Protein AF-A0A6C0JWL7-F1 (afdb_monomer)

Organism: NCBI:txid1070528

Radius of gyration: 33.21 Å; Cα contacts (8 Å, |Δi|>4): 689; chains: 1; bounding box: 87×60×90 Å

InterPro domains:
  IPR051620 ORF904-like, C-terminal domain [PTHR35372] (134-530)

Sequence (549 aa):
MSERQKSLSMHRKQVPTSDELNRIEKLLALTVPQDWDDITFPVWKEVVWTLLSLGMLTDDIHKWCSLGKTKYNQESTDTIISTWMRDKIIDTGPTSTFMKWIRSRLYIRGYTDQQVYHAFRKASNTTTGEVIEKYLLENNNFKGYVDIYYELYAQTNIVTVDTRQPFYIWDDVEKLWIHHKNRELVTSELYTNFSDFMESILLPYGQKNPEKIEIVNDVIKTINSKRNHPKLRGWLLKLCNDKDFINLIQNIDVTTFAIDAGKIINLKTGVIRDRVRTDYYMHYIPISPSDHGYPKITEFINSLLESQEQRHYLQKLCGSFMTGTNTDKSFYIWCGEGMNDEHPLIKLLKEVLGYHAVSKNITDDNIKFINARLNILTDVGLTTARTFYENITETRKTKLLILTTNRPIIDSTDKGLLDKIKLLIFPPIDNVQNQDLVKTTGSEMFSYMAAGAKMFYEEGLPEPCLLKTIKEEYYDDENSFLTFLSKKCSLAENGKILRSHFYESYETFCNQNNLTIKKLSWLTNKKYIKPHRFTKGWYVLGYVFKQEE

pLDDT: mean 79.7, std 13.4, range [30.33, 97.56]

Foldseek 3Di:
DDPVVVVVPDDPLPQQDPLLVQLLVLLCVLDDLVLQAPQDLQLVLVNLLACVVSRHDLVVVQVCVVVVSHPDHNVSSVVSVVVCVPPVDDDPFLLDPNVVSSVVVCVLVVADLVRSLVSNCVSNVDDLLNLCCVLCVVPVDLLSLLSSCCRRSSAALWAAQDLQDWIWGQDPFFRATATDPDNVVRLLVLLVVSLVVLCVSLVVVCVVVVVCVVSSVVSSVCSVVCSPPPVNSVSSSVRNHDNCLVVQLQDAQLQWAAEARQWIARLQPRDIGHHHPSNNHHDHQDEAADPVAFVVVVVVLVVWDVDPLLSLLVLLVLLVQSSQFLPVLAAEEEEAAVFDCPPLLNLLSCNLCPPVDDDDDDDPVVVVVCLVCSNVLSDFDWDFDDDPPDDIDTHGRGHHYHTYHDLDQDLDPPVVRLVRYQYDYTYDDDDDPRPVCSVPRSNNSNSSSSVSSNVCSVPNNDDDPVSVVVSVVSVVQLPLVNVLCVPWKDFDQFDKDAPVVVLVSSVVSCVVVVHDRDDPVSCVVVVVWDWDADPVGIITPGIDTDDDD

Nearest PDB structures (foldseek):
  8iqh-assembly1_E  TM=6.064E-01  e=5.022E-13  African swine fever virus BA71V
  1tue-assembly2_D  TM=6.228E-01  e=1.035E-01  human papillomavirus 18
  2v9p-assembly1_E  TM=4.885E-01  e=4.866E-02  Deltapapillomavirus 4
  2gxa-assembly2_K  TM=4.618E-01  e=1.085E-01  Deltapapillomavirus 4
  2v9p-assembly2_I  TM=4.396E-01  e=2.421E-01  Deltapapillomavirus 4

Solvent-accessible surface area (backbone atoms only — not comparable to full-atom values): 31027 Å² total; per-residue (Å²): 138,59,75,74,64,58,65,72,70,66,74,75,83,59,71,45,49,74,66,44,50,52,28,52,53,42,50,54,65,76,53,57,68,75,60,34,67,72,58,46,71,74,40,47,46,42,44,54,43,40,42,47,72,52,30,53,53,69,66,60,56,45,51,47,33,73,70,62,50,35,85,54,54,65,70,66,49,50,54,45,53,54,48,42,76,73,65,68,71,83,70,78,48,53,84,20,61,42,48,49,48,56,48,40,56,40,39,72,73,68,45,50,73,69,53,50,36,53,52,52,36,65,18,65,72,53,52,74,63,58,49,44,49,59,24,51,71,76,36,78,45,61,63,24,56,48,48,42,48,42,77,58,61,44,70,65,65,40,42,21,61,37,84,80,56,60,35,34,37,59,37,84,80,65,42,30,44,43,81,47,90,55,59,67,61,54,53,51,51,55,47,51,57,50,51,58,51,49,51,70,54,42,54,63,48,20,71,75,36,68,93,46,30,66,61,45,52,50,50,52,51,48,51,71,76,40,70,85,35,66,69,45,48,52,50,54,37,57,70,24,48,38,76,58,50,66,58,45,53,73,60,50,64,54,51,49,47,48,29,36,93,27,25,30,33,32,34,62,79,67,53,70,45,72,46,48,86,79,60,43,41,65,70,63,36,93,49,54,71,38,94,83,50,36,64,67,53,50,52,52,49,54,75,58,39,89,48,68,69,57,46,54,48,47,33,25,52,54,7,40,59,74,40,50,59,35,85,81,40,43,40,36,38,40,29,17,51,74,34,43,83,82,26,59,71,49,45,40,49,40,62,58,44,36,93,79,50,82,88,77,92,78,54,77,69,51,55,56,48,44,72,78,38,45,73,69,65,23,44,77,56,76,40,84,42,73,53,90,99,53,73,77,41,78,40,73,42,54,73,52,75,44,67,27,48,58,88,78,86,76,94,71,87,53,62,79,58,56,72,26,52,46,73,45,80,45,65,71,74,81,76,86,75,49,69,65,49,54,80,73,34,47,28,21,48,39,36,46,24,44,54,10,19,22,49,24,69,76,68,48,84,76,80,53,69,68,53,53,50,54,52,50,52,51,52,47,66,72,32,38,64,60,54,44,41,71,74,47,36,41,83,31,96,86,21,64,34,51,43,66,62,53,49,53,52,47,48,51,52,21,64,76,67,77,39,73,79,78,57,68,72,57,41,46,75,70,60,80,39,50,78,44,80,53,98,90,45,52,24,31,51,44,30,35,72,57,82,84,130

Secondary structure (DSSP, 8-state):
--HHHHTTS-----PPPHHHHHHHHHHHTTS-GGGGTT--HHHHHHHHHHHHHTT--HHHHHHHHHTTSSS--HHHHHHHHHHHHHH-----STTSHHHHHHHHHHHHTT--HHHHHHHHHHHHT--HHHHHIIIIIT-TTHHHHHHHHHHHH---SEEESSSSS-EEEEETTTTEEEEE--HHHHHHHHHHHHHHHHHHHHHHHHHH-GGGHHHHHHHHHHHHHTTT-HHHHHHHHHHTB-TTHHHHHHS--TTEEE-STTEEEETTT--EEE--GGG--S---S----TT--HHHHHHHHHH-S-HHHHHHHHHHHHHHHT---TT--EEEEESTT-STTSHHHHHHHHHHGGG-------HHHHHHHHHHHHHHTS-SEEEEE-TTS-EEEEEPPP-EEEESSPP------HHHHTTEEEEE-----TTSSHHHHHHHHHHHHHHHHHHHHHHHHH--PPPHHHHHHHHHHHHHH-HHHHHHHHHEEEEEEEEEEHHHHHHHHHHHHHHTTPPPPPHHHHHHTTSSEEEEETTEEEEEEEEEPPP-

Mean predicted aligned error: 13.55 Å

Structure (mmCIF, N/CA/C/O backbone):
data_AF-A0A6C0JWL7-F1
#
_entry.id   AF-A0A6C0JWL7-F1
#
loop_
_atom_site.group_PDB
_atom_site.id
_atom_site.type_symbol
_atom_site.label_atom_id
_atom_site.label_alt_id
_atom_site.label_comp_id
_atom_site.label_asym_id
_atom_site.label_entity_id
_atom_site.label_seq_id
_atom_site.pdbx_PDB_ins_code
_atom_site.Cartn_x
_atom_site.Cartn_y
_atom_site.Cartn_z
_atom_site.occupancy
_atom_site.B_iso_or_equiv
_atom_site.auth_seq_id
_atom_site.auth_comp_id
_atom_site.auth_asym_id
_atom_site.auth_atom_id
_atom_site.pdbx_PDB_model_num
ATOM 1 N N . MET A 1 1 ? -11.776 36.409 -43.562 1.00 42.28 1 MET A N 1
ATOM 2 C CA . MET A 1 1 ? -11.193 35.054 -43.664 1.00 42.28 1 MET A CA 1
ATOM 3 C C . MET A 1 1 ? -9.720 35.137 -43.300 1.00 42.28 1 MET A C 1
ATOM 5 O O . MET A 1 1 ? -8.921 35.547 -44.130 1.00 42.28 1 MET A O 1
ATOM 9 N N . SER A 1 2 ? -9.383 34.873 -42.037 1.00 32.88 2 SER A N 1
ATOM 10 C CA . SER A 1 2 ? -8.011 34.979 -41.527 1.00 32.88 2 SER A CA 1
ATOM 11 C C . SER A 1 2 ? -7.234 33.684 -41.774 1.00 32.88 2 SER A C 1
ATOM 13 O O . SER A 1 2 ? -7.820 32.603 -41.855 1.00 32.88 2 SER A O 1
ATOM 15 N N . GLU A 1 3 ? -5.907 33.780 -41.851 1.00 30.33 3 GLU A N 1
ATOM 16 C CA . GLU A 1 3 ? -4.967 32.655 -42.004 1.00 30.33 3 GLU A CA 1
ATOM 17 C C . GLU A 1 3 ? -5.160 31.532 -40.963 1.00 30.33 3 GLU A C 1
ATOM 19 O O . GLU A 1 3 ? -4.791 30.386 -41.214 1.00 30.33 3 GLU A O 1
ATOM 24 N N . ARG A 1 4 ? -5.857 31.811 -39.850 1.00 31.56 4 ARG A N 1
ATOM 25 C CA . ARG A 1 4 ? -6.304 30.818 -38.857 1.00 31.56 4 ARG A CA 1
ATOM 26 C C . ARG A 1 4 ? -7.343 29.814 -39.369 1.00 31.56 4 ARG A C 1
ATOM 28 O O . ARG A 1 4 ? -7.397 28.712 -38.846 1.00 31.56 4 ARG A O 1
ATOM 35 N N . GLN A 1 5 ? -8.156 30.146 -40.375 1.00 31.09 5 GLN A N 1
ATOM 36 C CA . GLN A 1 5 ? -9.104 29.184 -40.964 1.00 31.09 5 GLN A CA 1
ATOM 37 C C . GLN A 1 5 ? -8.464 28.303 -42.046 1.00 31.09 5 GLN A C 1
ATOM 39 O O . GLN A 1 5 ? -8.972 27.218 -42.317 1.00 31.09 5 GLN A O 1
ATOM 44 N N . LYS A 1 6 ? -7.320 28.705 -42.622 1.00 31.25 6 LYS A N 1
ATOM 45 C CA . LYS A 1 6 ? -6.573 27.859 -43.568 1.00 31.25 6 LYS A CA 1
ATOM 46 C C . LYS A 1 6 ? -5.748 26.7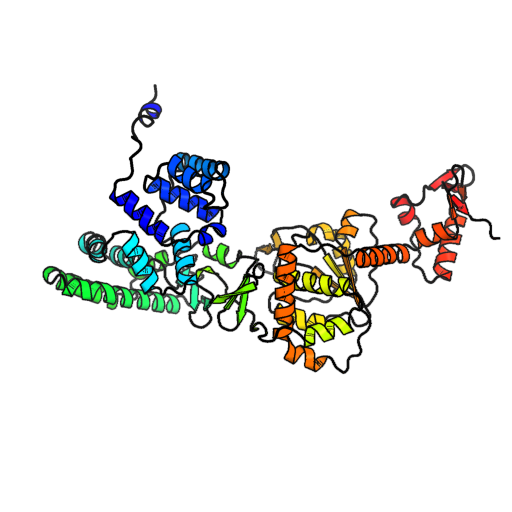78 -42.860 1.00 31.25 6 LYS A C 1
ATOM 48 O O . LYS A 1 6 ? -5.683 25.666 -43.380 1.00 31.25 6 LYS A O 1
ATOM 53 N N . SER A 1 7 ? -5.232 27.030 -41.650 1.00 31.42 7 SER A N 1
ATOM 54 C CA . SER A 1 7 ? -4.541 25.998 -40.851 1.00 31.42 7 SER A CA 1
ATOM 55 C C . SER A 1 7 ? -5.468 24.915 -40.277 1.00 31.42 7 SER A C 1
ATOM 57 O O . SER A 1 7 ? -4.988 23.860 -39.873 1.00 31.42 7 SER A O 1
ATOM 59 N N . LEU A 1 8 ? -6.788 25.139 -40.288 1.00 32.25 8 LEU A N 1
ATOM 60 C CA . LEU A 1 8 ? -7.814 24.165 -39.889 1.00 32.25 8 LEU A CA 1
ATOM 61 C C . LEU A 1 8 ? -8.274 23.244 -41.041 1.00 32.25 8 LEU A C 1
ATOM 63 O O . LEU A 1 8 ? -9.062 22.335 -40.804 1.00 32.25 8 LEU A O 1
ATOM 67 N N . SER A 1 9 ? -7.799 23.458 -42.277 1.00 30.61 9 SER A N 1
ATOM 68 C CA . SER A 1 9 ? -8.266 22.728 -43.478 1.00 30.61 9 SER A CA 1
ATOM 69 C C . SER A 1 9 ? -7.249 21.768 -44.107 1.00 30.61 9 SER A C 1
ATOM 71 O O . SER A 1 9 ? -7.588 20.981 -44.986 1.00 30.61 9 SER A O 1
ATOM 73 N N . MET A 1 10 ? -6.009 21.769 -43.633 1.00 33.12 10 MET A N 1
ATOM 74 C CA . MET A 1 10 ? -5.056 20.697 -43.895 1.00 33.12 10 MET A CA 1
ATOM 75 C C . MET A 1 10 ? -4.902 19.962 -42.588 1.00 33.12 10 MET A C 1
ATOM 77 O O . MET A 1 10 ? -4.478 20.599 -41.648 1.00 33.12 10 MET A O 1
ATOM 81 N N . HIS A 1 11 ? -5.331 18.712 -42.517 1.00 38.22 11 HIS A N 1
ATOM 82 C CA . HIS A 1 11 ? -4.785 17.578 -41.762 1.00 38.22 11 HIS A CA 1
ATOM 83 C C . HIS A 1 11 ? -5.826 16.493 -42.040 1.00 38.22 11 HIS A C 1
ATOM 85 O O . HIS A 1 11 ? -6.772 16.285 -41.281 1.00 38.22 11 HIS A O 1
ATOM 91 N N . ARG A 1 12 ? -5.719 15.879 -43.230 1.00 37.53 12 ARG A N 1
ATOM 92 C CA . ARG A 1 12 ? -6.396 14.609 -43.511 1.00 37.53 12 ARG A CA 1
ATOM 93 C C . ARG A 1 12 ? -6.188 13.733 -42.279 1.00 37.53 12 ARG A C 1
ATOM 95 O O . ARG A 1 12 ? -5.044 13.625 -41.845 1.00 37.53 12 ARG A O 1
ATOM 102 N N 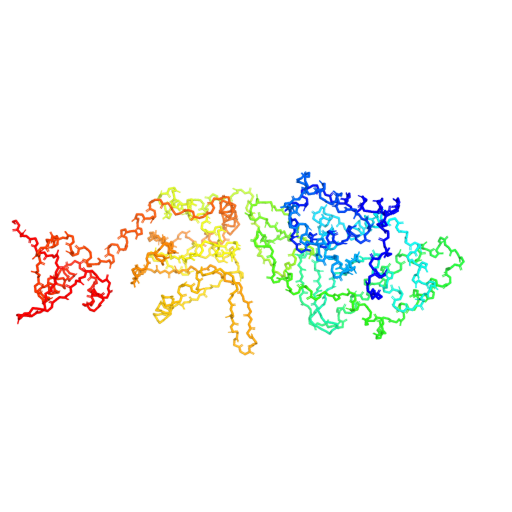. LYS A 1 13 ? -7.266 13.151 -41.739 1.00 40.03 13 LYS A N 1
ATOM 103 C CA . LYS A 1 13 ? -7.199 12.016 -40.811 1.00 40.03 13 LYS A CA 1
ATOM 104 C C . LYS A 1 13 ? -6.145 11.064 -41.382 1.00 40.03 13 LYS A C 1
ATOM 106 O O . LYS A 1 13 ? -6.405 10.447 -42.416 1.00 40.03 13 LYS A O 1
ATOM 111 N N . GLN A 1 14 ? -4.930 11.065 -40.834 1.00 48.66 14 GLN A N 1
ATOM 112 C CA . GLN A 1 14 ? -3.914 10.121 -41.268 1.00 48.66 14 GLN A CA 1
ATOM 113 C C . GLN A 1 14 ? -4.420 8.790 -40.752 1.00 48.66 14 GLN A C 1
ATOM 115 O O . GLN A 1 14 ? -4.424 8.547 -39.551 1.00 48.66 14 GLN A O 1
ATOM 120 N N . VAL A 1 15 ? -4.970 7.992 -41.665 1.00 54.03 15 VAL A N 1
ATOM 121 C CA . VAL A 1 15 ? -5.201 6.583 -41.389 1.00 54.03 15 VAL A CA 1
ATOM 122 C C . VAL A 1 15 ? -3.827 6.032 -41.012 1.00 54.03 15 VAL A C 1
ATOM 124 O O . VAL A 1 15 ? -2.885 6.250 -41.783 1.00 54.03 15 VAL A O 1
ATOM 127 N N . PRO A 1 16 ? -3.691 5.410 -39.835 1.00 56.50 16 PRO A N 1
ATOM 128 C CA . PRO A 1 16 ? -2.418 4.876 -39.402 1.00 56.50 16 PRO A CA 1
ATOM 129 C C . PRO A 1 16 ? -1.954 3.872 -40.452 1.00 56.50 16 PRO A C 1
ATOM 131 O O . PRO A 1 16 ? -2.748 3.103 -41.005 1.00 56.50 16 PRO A O 1
ATOM 134 N N . THR A 1 17 ? -0.672 3.929 -40.791 1.00 66.62 17 THR A N 1
ATOM 135 C CA . THR A 1 17 ? -0.066 2.977 -41.720 1.00 66.62 17 THR A CA 1
ATOM 136 C C . THR A 1 17 ? -0.248 1.550 -41.192 1.00 66.62 17 THR A C 1
ATOM 138 O O . THR A 1 17 ? -0.412 1.333 -39.987 1.00 66.62 17 THR A O 1
ATOM 141 N N . SER A 1 18 ? -0.198 0.545 -42.075 1.00 68.56 18 SER A N 1
ATOM 142 C CA . SER A 1 18 ? -0.269 -0.865 -41.653 1.00 68.56 18 SER A CA 1
ATOM 143 C C . SER A 1 18 ? 0.772 -1.203 -40.579 1.00 68.56 18 SER A C 1
ATOM 145 O O . SER A 1 18 ? 0.513 -2.012 -39.691 1.00 68.56 18 SER A O 1
ATOM 147 N N . ASP A 1 19 ? 1.933 -0.548 -40.633 1.00 66.81 19 ASP A N 1
ATOM 148 C CA . ASP A 1 19 ? 3.025 -0.734 -39.683 1.00 66.81 19 ASP A CA 1
ATOM 149 C C . ASP A 1 19 ? 2.743 -0.089 -38.321 1.00 66.81 19 ASP A C 1
ATOM 151 O O . ASP A 1 19 ? 3.059 -0.684 -37.290 1.00 66.81 19 ASP A O 1
ATOM 155 N N . GLU A 1 20 ? 2.118 1.091 -38.290 1.00 64.69 20 GLU A N 1
ATOM 156 C CA . GLU A 1 20 ? 1.697 1.754 -37.049 1.00 64.69 20 GLU A CA 1
ATOM 157 C C . GLU A 1 20 ? 0.598 0.961 -36.335 1.00 64.69 20 GLU A C 1
ATOM 159 O O . GLU A 1 20 ? 0.708 0.719 -35.132 1.00 64.69 20 GLU A O 1
ATOM 164 N N . LEU A 1 21 ? -0.401 0.462 -37.073 1.00 66.81 21 LEU A N 1
ATOM 165 C CA . LEU A 1 21 ? -1.442 -0.411 -36.517 1.00 66.81 21 LEU A CA 1
ATOM 166 C C . LEU A 1 21 ? -0.856 -1.704 -35.936 1.00 66.81 21 LEU A C 1
ATOM 168 O O . LEU A 1 21 ? -1.165 -2.066 -34.803 1.00 66.81 21 LEU A O 1
ATOM 172 N N . ASN A 1 22 ? 0.058 -2.355 -36.658 1.00 71.19 22 ASN A N 1
ATOM 173 C CA . ASN A 1 22 ? 0.736 -3.567 -36.190 1.00 71.19 22 ASN A CA 1
ATOM 174 C C . ASN A 1 22 ? 1.559 -3.315 -34.908 1.00 71.19 22 ASN A C 1
ATOM 176 O O . ASN A 1 22 ? 1.595 -4.156 -34.010 1.00 71.19 22 ASN A O 1
ATOM 180 N N . ARG A 1 23 ? 2.208 -2.147 -34.785 1.00 69.44 23 ARG A N 1
ATOM 181 C CA . ARG A 1 23 ? 2.930 -1.748 -33.560 1.00 69.44 23 ARG A CA 1
ATOM 182 C C . ARG A 1 23 ? 1.984 -1.570 -32.374 1.00 69.44 23 ARG A C 1
ATOM 184 O O . ARG A 1 23 ? 2.273 -2.082 -31.293 1.00 69.44 23 ARG A O 1
ATOM 191 N N . ILE A 1 24 ? 0.856 -0.884 -32.576 1.00 70.12 24 ILE A N 1
ATOM 192 C CA . ILE A 1 24 ? -0.178 -0.720 -31.545 1.00 70.12 24 ILE A CA 1
ATOM 193 C C . ILE A 1 24 ? -0.685 -2.091 -31.092 1.00 70.12 24 ILE A C 1
ATOM 195 O O . ILE A 1 24 ? -0.685 -2.379 -29.898 1.00 70.12 24 ILE A O 1
ATOM 199 N N . GLU A 1 25 ? -1.061 -2.963 -32.030 1.00 73.12 25 GLU A N 1
ATOM 200 C CA . GLU A 1 25 ? -1.577 -4.298 -31.718 1.00 73.12 25 GLU A CA 1
ATOM 201 C C . GLU A 1 25 ? -0.577 -5.129 -30.909 1.00 73.12 25 GLU A C 1
ATOM 203 O O . GLU A 1 25 ? -0.949 -5.742 -29.909 1.00 73.12 25 GLU A O 1
ATOM 208 N N . LYS A 1 26 ? 0.707 -5.109 -31.282 1.00 76.94 26 LYS A N 1
ATOM 209 C CA . LYS A 1 26 ? 1.752 -5.839 -30.553 1.00 76.94 26 LYS A CA 1
ATOM 210 C C . LYS A 1 26 ? 2.028 -5.272 -29.164 1.00 76.94 26 LYS A C 1
ATOM 212 O O . LYS A 1 26 ? 2.282 -6.054 -28.252 1.00 76.94 26 LYS A O 1
ATOM 217 N N . LEU A 1 27 ? 1.989 -3.949 -28.991 1.00 75.25 27 LEU A N 1
ATOM 218 C CA . LEU A 1 27 ? 2.134 -3.316 -27.676 1.00 75.25 27 LEU A CA 1
ATOM 219 C C . LEU A 1 27 ? 0.953 -3.665 -26.769 1.00 75.25 27 LEU A C 1
ATOM 221 O O . LEU A 1 27 ? 1.156 -4.072 -25.628 1.00 75.25 27 LEU A O 1
ATOM 225 N N . LEU A 1 28 ? -0.275 -3.574 -27.286 1.00 76.38 28 LEU A N 1
ATOM 226 C CA . LEU A 1 28 ? -1.475 -3.947 -26.540 1.00 76.38 28 LEU A CA 1
ATOM 227 C C . LEU A 1 28 ? -1.504 -5.449 -26.225 1.00 76.38 28 LEU A C 1
ATOM 229 O O . LEU A 1 28 ? -1.973 -5.823 -25.155 1.00 76.38 28 LEU A O 1
ATOM 233 N N . ALA A 1 29 ? -0.935 -6.305 -27.079 1.00 80.94 29 ALA A N 1
ATOM 234 C CA . ALA A 1 29 ? -0.798 -7.741 -26.820 1.00 80.94 29 ALA A CA 1
ATOM 235 C C . ALA A 1 29 ? 0.131 -8.083 -25.637 1.00 80.94 29 ALA A C 1
ATOM 237 O O . ALA A 1 29 ? 0.084 -9.205 -25.136 1.00 80.94 29 ALA A O 1
ATOM 238 N N . LEU A 1 30 ? 0.960 -7.140 -25.163 1.00 81.12 30 LEU A N 1
ATOM 239 C CA . LEU A 1 30 ? 1.721 -7.301 -23.913 1.00 81.12 30 LEU A CA 1
ATOM 240 C C . LEU A 1 30 ? 0.831 -7.183 -22.664 1.00 81.12 30 LEU A C 1
ATOM 242 O O . LEU A 1 30 ? 1.253 -7.540 -21.560 1.00 81.12 30 LEU A O 1
ATOM 246 N N . THR A 1 31 ? -0.392 -6.681 -22.829 1.00 78.38 31 THR A N 1
ATOM 247 C CA . THR A 1 31 ? -1.388 -6.527 -21.767 1.00 78.38 31 THR A CA 1
ATOM 248 C C . THR A 1 31 ? -2.486 -7.576 -21.914 1.00 78.38 31 THR A C 1
ATOM 250 O O . THR A 1 31 ? -2.841 -7.971 -23.024 1.00 78.38 31 THR A O 1
ATOM 253 N N . VAL A 1 32 ? -3.043 -8.030 -20.794 1.00 76.44 32 VAL A N 1
ATOM 254 C CA . VAL A 1 32 ? -4.213 -8.927 -20.770 1.00 76.44 32 VAL A CA 1
ATOM 255 C C . VAL A 1 32 ? -5.429 -8.172 -20.234 1.00 76.44 32 VAL A C 1
ATOM 257 O O . VAL A 1 32 ? -5.239 -7.175 -19.538 1.00 76.44 32 VAL A O 1
ATOM 260 N N . PRO A 1 33 ? -6.674 -8.615 -20.507 1.00 70.88 33 PRO A N 1
ATOM 261 C CA . PRO A 1 33 ? -7.877 -7.901 -20.072 1.00 70.88 33 PRO A CA 1
ATOM 262 C C . PRO A 1 33 ? -7.884 -7.512 -18.585 1.00 70.88 33 PRO A C 1
ATOM 264 O O . PRO A 1 33 ? -8.230 -6.380 -18.278 1.00 70.88 33 PRO A O 1
ATOM 267 N N . GLN A 1 34 ? -7.407 -8.382 -17.685 1.00 72.62 34 GLN A N 1
ATOM 268 C CA . GLN A 1 34 ? -7.359 -8.085 -16.244 1.00 72.62 34 GLN A CA 1
ATOM 269 C C . GLN A 1 34 ? -6.439 -6.907 -15.876 1.00 72.62 34 GLN A C 1
ATOM 271 O O . GLN A 1 34 ? -6.668 -6.252 -14.865 1.00 72.62 34 GLN A O 1
ATOM 276 N N . ASP A 1 35 ? -5.412 -6.591 -16.677 1.00 75.44 35 ASP A N 1
ATOM 277 C CA . ASP A 1 35 ? -4.533 -5.448 -16.380 1.00 75.44 35 ASP A CA 1
ATOM 278 C C . ASP A 1 35 ? -5.293 -4.119 -16.426 1.00 75.44 35 ASP A C 1
ATOM 280 O O . ASP A 1 35 ? -4.940 -3.164 -15.726 1.00 75.44 35 ASP A O 1
ATOM 284 N N . TRP A 1 36 ? -6.312 -4.058 -17.284 1.00 76.00 36 TRP A N 1
ATOM 285 C CA . TRP A 1 36 ? -7.072 -2.853 -17.585 1.00 76.00 36 TRP A CA 1
ATOM 286 C C . TRP A 1 36 ? -8.086 -2.497 -16.494 1.00 76.00 36 TRP A C 1
ATOM 288 O O . TRP A 1 36 ? -8.506 -1.342 -16.420 1.00 76.00 36 TRP A O 1
ATOM 298 N N . ASP A 1 37 ? -8.420 -3.423 -15.595 1.00 74.38 37 ASP A N 1
ATOM 299 C CA . ASP A 1 37 ? -9.272 -3.139 -14.431 1.00 74.38 37 ASP A CA 1
ATOM 300 C C . ASP A 1 37 ? -8.563 -2.195 -13.441 1.00 74.38 37 ASP A C 1
ATOM 302 O O . ASP A 1 37 ? -9.132 -1.236 -12.897 1.00 74.38 37 ASP A O 1
ATOM 306 N N . ASP A 1 38 ? -7.259 -2.397 -13.285 1.00 70.69 38 ASP A N 1
ATOM 307 C CA . ASP A 1 38 ? -6.396 -1.646 -12.378 1.00 70.69 38 ASP A CA 1
ATOM 308 C C . ASP A 1 38 ? -5.894 -0.319 -12.970 1.00 70.69 38 ASP A C 1
ATOM 310 O O . ASP A 1 38 ? -5.184 0.434 -12.299 1.00 70.69 38 ASP A O 1
ATOM 314 N N . ILE A 1 39 ? -6.206 -0.009 -14.233 1.00 76.56 39 ILE A N 1
ATOM 315 C CA . ILE A 1 39 ? -5.656 1.182 -14.886 1.00 76.56 39 ILE A CA 1
ATOM 316 C C . ILE A 1 39 ? -6.148 2.457 -14.192 1.00 76.56 39 ILE A C 1
ATOM 318 O O . ILE A 1 39 ? -7.335 2.608 -13.896 1.00 76.56 39 ILE A O 1
ATOM 322 N N . THR A 1 40 ? -5.234 3.366 -13.857 1.00 77.88 40 THR A N 1
ATOM 323 C CA . THR A 1 40 ? -5.582 4.645 -13.222 1.00 77.88 40 THR A CA 1
ATOM 324 C C . THR A 1 40 ? -5.933 5.682 -14.282 1.00 77.88 40 THR A C 1
ATOM 326 O O . THR A 1 40 ? -5.573 5.541 -15.450 1.00 77.88 40 THR A O 1
ATOM 329 N N . PHE A 1 41 ? -6.616 6.758 -13.889 1.00 79.81 41 PHE A N 1
ATOM 330 C CA . PHE A 1 41 ? -7.058 7.772 -14.847 1.00 79.81 41 PHE A CA 1
ATOM 331 C C . PHE A 1 41 ? -5.879 8.502 -15.519 1.00 79.81 41 PHE A C 1
ATOM 333 O O . PHE A 1 41 ? -5.933 8.693 -16.733 1.00 79.81 41 PHE A O 1
ATOM 340 N N . PRO A 1 42 ? -4.783 8.848 -14.806 1.00 77.12 42 PRO A N 1
ATOM 341 C CA . PRO A 1 42 ? -3.583 9.394 -15.442 1.00 77.12 42 PRO A CA 1
ATOM 342 C C . PRO A 1 42 ? -2.958 8.448 -16.475 1.00 77.12 42 PRO A C 1
ATOM 344 O O . PRO A 1 42 ? -2.615 8.889 -17.568 1.00 77.12 42 PRO A O 1
ATOM 347 N N . VAL A 1 43 ? -2.872 7.148 -16.165 1.00 76.69 43 VAL A N 1
ATOM 348 C CA . VAL A 1 43 ? -2.356 6.145 -17.109 1.00 76.69 43 VAL A CA 1
ATOM 349 C C . VAL A 1 43 ? -3.289 6.042 -18.315 1.00 76.69 43 VAL A C 1
ATOM 351 O O . VAL A 1 43 ? -2.825 6.091 -19.448 1.00 76.69 43 VAL A O 1
ATOM 354 N N . TRP A 1 44 ? -4.604 5.960 -18.086 1.00 83.25 44 TRP A N 1
ATOM 355 C CA . TRP A 1 44 ? -5.612 5.878 -19.145 1.00 83.25 44 TRP A CA 1
ATOM 356 C C . TRP A 1 44 ? -5.555 7.071 -20.099 1.00 83.25 44 TRP A C 1
ATOM 358 O O . TRP A 1 44 ? -5.581 6.899 -21.316 1.00 83.25 44 TRP A O 1
ATOM 368 N N . LYS A 1 45 ? -5.399 8.279 -19.553 1.00 82.31 45 LYS A N 1
ATOM 369 C CA . LYS A 1 45 ? -5.203 9.501 -20.331 1.00 82.31 45 LYS A CA 1
ATOM 370 C C . LYS A 1 45 ? -4.026 9.374 -21.298 1.00 82.31 45 LYS A C 1
ATOM 372 O O . LYS A 1 45 ? -4.175 9.682 -22.478 1.00 82.31 45 LYS A O 1
ATOM 377 N N . GLU A 1 46 ? -2.882 8.896 -20.817 1.00 76.94 46 GLU A N 1
ATOM 378 C CA . GLU A 1 46 ? -1.708 8.682 -21.663 1.00 76.94 46 GLU A CA 1
ATOM 379 C C . GLU A 1 46 ? -1.865 7.536 -22.658 1.00 76.94 46 GLU A C 1
ATOM 381 O O . GLU A 1 46 ? -1.361 7.654 -23.772 1.00 76.94 46 GLU A O 1
ATOM 386 N N . VAL A 1 47 ? -2.576 6.459 -22.307 1.00 79.56 47 VAL A N 1
ATOM 387 C CA . VAL A 1 47 ? -2.902 5.391 -23.266 1.00 79.56 47 VAL A CA 1
ATOM 388 C C . VAL A 1 47 ? -3.663 5.985 -24.439 1.00 79.56 47 VAL A C 1
ATOM 390 O O . VAL A 1 47 ? -3.246 5.835 -25.583 1.00 79.56 47 VAL A O 1
ATOM 393 N N . VAL A 1 48 ? -4.743 6.717 -24.161 1.00 80.25 48 VAL A N 1
ATOM 394 C CA . VAL A 1 48 ? -5.567 7.351 -25.195 1.00 80.25 48 VAL A CA 1
ATOM 395 C C . VAL A 1 48 ? -4.731 8.328 -26.025 1.00 80.25 48 VAL A C 1
ATOM 397 O O . VAL A 1 48 ? -4.783 8.281 -27.249 1.00 80.25 48 VAL A O 1
ATOM 400 N N . TRP A 1 49 ? -3.906 9.170 -25.396 1.00 81.69 49 TRP A N 1
ATOM 401 C CA . TRP A 1 49 ? -3.012 10.088 -26.114 1.00 81.69 49 TRP A CA 1
ATOM 402 C C . TRP A 1 49 ? -1.974 9.367 -26.979 1.00 81.69 49 TRP A C 1
ATOM 404 O O . TRP A 1 49 ? -1.728 9.793 -28.106 1.00 81.69 49 TRP A O 1
ATOM 414 N N . THR A 1 50 ? -1.412 8.262 -26.488 1.00 74.31 50 THR A N 1
ATOM 415 C CA . THR A 1 50 ? -0.458 7.425 -27.224 1.00 74.31 50 THR A CA 1
ATOM 416 C C . THR A 1 50 ? -1.129 6.810 -28.445 1.00 74.31 50 THR A C 1
ATOM 418 O O . THR A 1 50 ? -0.629 6.962 -29.557 1.00 74.31 50 THR A O 1
ATOM 421 N N . LEU A 1 51 ? -2.296 6.188 -28.269 1.00 76.00 51 LEU A N 1
ATOM 422 C CA . LEU A 1 51 ? -3.065 5.585 -29.358 1.00 76.00 51 LEU A CA 1
ATOM 423 C C . LEU A 1 51 ? -3.444 6.624 -30.425 1.00 76.00 51 LEU A C 1
ATOM 425 O O . LEU A 1 51 ? -3.238 6.374 -31.611 1.00 76.00 51 LEU A O 1
ATOM 429 N N . LEU A 1 52 ? -3.904 7.811 -30.013 1.00 75.00 52 LEU A N 1
ATOM 430 C CA . LEU A 1 52 ? -4.197 8.925 -30.923 1.00 75.00 52 LEU A CA 1
ATOM 431 C C . LEU A 1 52 ? -2.945 9.415 -31.663 1.00 75.00 52 LEU A C 1
ATOM 433 O O . LEU A 1 52 ? -3.006 9.689 -32.859 1.00 75.00 52 LEU A O 1
ATOM 437 N N . SER A 1 53 ? -1.803 9.514 -30.975 1.00 70.31 53 SER A N 1
ATOM 438 C CA . SER A 1 53 ? -0.536 9.940 -31.588 1.00 70.31 53 SER A CA 1
ATOM 439 C C . SER A 1 53 ? 0.003 8.936 -32.609 1.00 70.31 53 SER A C 1
ATOM 441 O O . SER A 1 53 ? 0.634 9.339 -33.580 1.00 70.31 53 SER A O 1
ATOM 443 N N . LEU A 1 54 ? -0.300 7.647 -32.422 1.00 66.81 54 LEU A N 1
ATOM 444 C CA . LEU A 1 54 ? 0.008 6.568 -33.361 1.00 66.81 54 LEU A CA 1
ATOM 445 C C . LEU A 1 54 ? -1.067 6.417 -34.457 1.00 66.81 54 LEU A C 1
ATOM 447 O O . LEU A 1 54 ? -1.018 5.469 -35.234 1.00 66.81 54 LEU A O 1
ATOM 451 N N . GLY A 1 55 ? -2.036 7.338 -34.516 1.00 67.62 55 GLY A N 1
ATOM 452 C CA . GLY A 1 55 ? -3.038 7.442 -35.577 1.00 67.62 55 GLY A CA 1
ATOM 453 C C . GLY A 1 55 ? -4.331 6.654 -35.348 1.00 67.62 55 GLY A C 1
ATOM 454 O O . GLY A 1 55 ? -5.187 6.650 -36.228 1.00 67.62 55 GLY A O 1
ATOM 455 N N . MET A 1 56 ? -4.532 6.007 -34.196 1.00 75.38 56 MET A N 1
ATOM 456 C CA . MET A 1 56 ? -5.773 5.271 -33.918 1.00 75.38 56 MET A CA 1
ATOM 457 C C . MET A 1 56 ? -6.998 6.200 -33.959 1.00 75.38 56 MET A C 1
ATOM 459 O O . MET A 1 56 ? -6.974 7.307 -33.415 1.00 75.38 56 MET A O 1
ATOM 463 N N . LEU A 1 57 ? -8.084 5.755 -34.602 1.00 80.19 57 LEU A N 1
ATOM 464 C CA . LEU A 1 57 ? -9.311 6.544 -34.706 1.00 80.19 57 LEU A CA 1
ATOM 465 C C . LEU A 1 57 ? -10.049 6.589 -33.363 1.00 80.19 57 LEU A C 1
ATOM 467 O O . LEU A 1 57 ? -10.061 5.620 -32.605 1.00 80.19 57 LEU A O 1
ATOM 471 N N . THR A 1 58 ? -10.735 7.703 -33.101 1.00 82.75 58 THR A N 1
ATOM 472 C CA . THR A 1 58 ? -11.572 7.882 -31.903 1.00 82.75 58 THR A CA 1
ATOM 473 C C . THR A 1 58 ? -12.611 6.772 -31.766 1.00 82.75 58 THR A C 1
ATOM 475 O O . THR A 1 58 ? -12.797 6.238 -30.678 1.00 82.75 58 THR A O 1
ATOM 478 N N . ASP A 1 59 ? -13.230 6.370 -32.877 1.00 81.31 59 ASP A N 1
ATOM 479 C CA . ASP A 1 59 ? -14.272 5.340 -32.899 1.00 81.31 59 ASP A CA 1
ATOM 480 C C . ASP A 1 59 ? -13.731 3.968 -32.470 1.00 81.31 59 ASP A C 1
ATOM 482 O O . ASP A 1 59 ? -14.420 3.226 -31.771 1.00 81.31 59 ASP A O 1
ATOM 486 N N . ASP A 1 60 ? -12.479 3.649 -32.810 1.00 79.75 60 ASP A N 1
ATOM 487 C CA . ASP A 1 60 ? -11.833 2.400 -32.397 1.00 79.75 60 ASP A CA 1
ATOM 488 C C . ASP A 1 60 ? -11.497 2.409 -30.900 1.00 79.75 60 ASP A C 1
ATOM 490 O O . ASP A 1 60 ? -11.664 1.394 -30.219 1.00 79.75 60 ASP A O 1
ATOM 494 N N . ILE A 1 61 ? -11.088 3.563 -30.363 1.00 81.00 61 ILE A N 1
ATOM 495 C CA . ILE A 1 61 ? -10.863 3.753 -28.923 1.00 81.00 61 ILE A CA 1
ATOM 496 C C . ILE A 1 61 ? -12.193 3.608 -28.167 1.00 81.00 61 ILE A C 1
ATOM 498 O O . ILE A 1 61 ? -12.271 2.863 -27.189 1.00 81.00 61 ILE A O 1
ATOM 502 N N . HIS A 1 62 ? -13.269 4.239 -28.649 1.00 81.62 62 HIS A N 1
ATOM 503 C CA . HIS A 1 62 ? -14.605 4.100 -28.062 1.00 81.62 62 HIS A CA 1
ATOM 504 C C . HIS A 1 62 ? -15.137 2.675 -28.147 1.00 81.62 62 HIS A C 1
ATOM 506 O O . HIS A 1 62 ? -15.725 2.186 -27.182 1.00 81.62 62 HIS A O 1
ATOM 512 N N . LYS A 1 63 ? -14.888 1.978 -29.260 1.00 79.31 63 LYS A N 1
ATOM 513 C CA . LYS A 1 63 ? -15.218 0.560 -29.397 1.00 79.31 63 LYS A CA 1
ATOM 514 C C . LYS A 1 63 ? -14.517 -0.257 -28.315 1.00 79.31 63 LYS A C 1
ATOM 516 O O . LYS A 1 63 ? -15.154 -1.094 -27.680 1.00 79.31 63 LYS A O 1
ATOM 521 N N . TRP A 1 64 ? -13.248 0.031 -28.040 1.00 72.50 64 TRP A N 1
ATOM 522 C CA . TRP A 1 64 ? -12.498 -0.595 -26.952 1.00 72.50 64 TRP A CA 1
ATOM 523 C C . TRP A 1 64 ? -13.128 -0.361 -25.569 1.00 72.50 64 TRP A C 1
ATOM 525 O O . TRP A 1 64 ? -13.290 -1.323 -24.818 1.00 72.50 64 TRP A O 1
ATOM 535 N N . CYS A 1 65 ? -13.570 0.866 -25.268 1.00 69.94 65 CYS A N 1
ATOM 536 C CA . CYS A 1 65 ? -14.299 1.176 -24.030 1.00 69.94 65 CYS A CA 1
ATOM 537 C C . CYS A 1 65 ? -15.657 0.456 -23.961 1.00 69.94 65 CYS A C 1
ATOM 539 O O . CYS A 1 65 ? -16.021 -0.102 -22.930 1.00 69.94 65 CYS A O 1
ATOM 541 N N . SER A 1 66 ? -16.400 0.426 -25.072 1.00 67.38 66 SER A N 1
ATOM 542 C CA . SER A 1 66 ? -17.741 -0.177 -25.147 1.00 67.38 66 SER A CA 1
ATOM 543 C C . SER A 1 66 ? -17.740 -1.697 -24.969 1.00 67.38 66 SER A C 1
ATOM 545 O O . SER A 1 66 ? -18.717 -2.264 -24.491 1.00 67.38 66 SER A O 1
ATOM 547 N N . LEU A 1 67 ? -16.624 -2.358 -25.297 1.00 67.44 67 LEU A N 1
ATOM 548 C CA . LEU A 1 67 ? -16.428 -3.791 -25.073 1.00 67.44 67 LEU A CA 1
ATOM 549 C C . LEU A 1 67 ? -16.149 -4.134 -23.599 1.00 67.44 67 LEU A C 1
ATOM 551 O O . LEU A 1 67 ? -15.839 -5.285 -23.300 1.00 67.44 67 LEU A O 1
ATOM 555 N N . GLY A 1 68 ? -16.217 -3.155 -22.688 1.00 60.72 68 GLY A N 1
ATOM 556 C CA . GLY A 1 68 ? -16.016 -3.359 -21.252 1.00 60.72 68 GLY A CA 1
ATOM 557 C C . GLY A 1 68 ? -14.590 -3.764 -20.893 1.00 60.72 68 GLY A C 1
ATOM 558 O O . GLY A 1 68 ? -14.358 -4.306 -19.820 1.00 60.72 68 GLY A O 1
ATOM 559 N N . LYS A 1 69 ? -13.627 -3.527 -21.792 1.00 66.94 69 LYS A N 1
ATOM 560 C CA . LYS A 1 69 ? -12.221 -3.865 -21.556 1.00 66.94 69 LYS A CA 1
ATOM 561 C C . LYS A 1 69 ? -11.539 -2.923 -20.569 1.00 66.94 69 LYS A C 1
ATOM 563 O O . LYS A 1 69 ? -10.412 -3.196 -20.196 1.00 66.94 69 LYS A O 1
ATOM 568 N N . THR A 1 70 ? -12.172 -1.814 -20.188 1.00 72.56 70 THR A N 1
ATOM 569 C CA . THR A 1 70 ? -11.663 -0.869 -19.188 1.00 72.56 70 THR A CA 1
ATOM 570 C C . THR A 1 70 ? -12.815 -0.385 -18.307 1.00 72.56 70 THR A C 1
ATOM 572 O O . THR A 1 70 ? -13.974 -0.393 -18.724 1.00 72.56 70 THR A O 1
ATOM 575 N N . LYS A 1 71 ? -12.505 0.098 -17.098 1.00 76.50 71 LYS A N 1
ATOM 576 C CA . LYS A 1 71 ? -13.500 0.725 -16.204 1.00 76.50 71 LYS A CA 1
ATOM 577 C C . LYS A 1 71 ? -13.911 2.148 -16.614 1.00 76.50 71 LYS A C 1
ATOM 579 O O . LYS A 1 71 ? -14.724 2.766 -15.927 1.00 76.50 71 LYS A O 1
ATOM 584 N N . TYR A 1 72 ? -13.316 2.701 -17.674 1.00 82.50 72 TYR A N 1
ATOM 585 C CA . TYR A 1 72 ? -13.548 4.076 -18.113 1.00 82.50 72 TYR A CA 1
ATOM 586 C C . TYR A 1 72 ? -14.626 4.126 -19.193 1.00 82.50 72 TYR A C 1
ATOM 588 O O . TYR A 1 72 ? -14.556 3.441 -20.211 1.00 82.50 72 TYR A O 1
ATOM 596 N N . ASN A 1 73 ? -15.639 4.960 -18.966 1.00 81.56 73 ASN A N 1
ATOM 597 C CA . ASN A 1 73 ? -16.760 5.120 -19.886 1.00 81.56 73 ASN A CA 1
ATOM 598 C C . ASN A 1 73 ? -16.409 6.040 -21.074 1.00 81.56 73 ASN A C 1
ATOM 600 O O . ASN A 1 73 ? -15.356 6.688 -21.115 1.00 81.56 73 ASN A O 1
ATOM 604 N N . GLN A 1 74 ? -17.324 6.117 -22.042 1.00 84.12 74 GLN A N 1
ATOM 605 C CA . GLN A 1 74 ? -17.173 6.958 -23.230 1.00 84.12 74 GLN A CA 1
ATOM 606 C C . GLN A 1 74 ? -16.964 8.441 -22.874 1.00 84.12 74 GLN A C 1
ATOM 608 O O . GLN A 1 74 ? -15.999 9.034 -23.340 1.00 84.12 74 GLN A O 1
ATOM 613 N N . GLU A 1 75 ? -17.763 8.989 -21.957 1.00 84.00 75 GLU A N 1
ATOM 614 C CA . GLU A 1 75 ? -17.703 10.398 -21.532 1.00 84.00 75 GLU A CA 1
ATOM 615 C C . GLU A 1 75 ? -16.333 10.805 -20.947 1.00 84.00 75 GLU A C 1
ATOM 617 O O . GLU A 1 75 ? -15.753 11.838 -21.302 1.00 84.00 75 GLU A O 1
ATOM 622 N N . SER A 1 76 ? -15.761 9.966 -20.077 1.00 84.19 76 SER A N 1
ATOM 623 C CA . SER A 1 76 ? -14.423 10.199 -19.516 1.00 84.19 76 SER A CA 1
ATOM 624 C C . SER A 1 76 ? -13.333 10.156 -20.593 1.00 84.19 76 SER A C 1
ATOM 626 O O . SER A 1 76 ? -12.367 10.920 -20.540 1.00 84.19 76 SER A O 1
ATOM 628 N N . THR A 1 77 ? -13.520 9.314 -21.610 1.00 85.50 77 THR A N 1
ATOM 629 C CA . THR A 1 77 ? -12.614 9.180 -22.756 1.00 85.50 77 THR A CA 1
ATOM 630 C C . THR A 1 77 ? -12.735 10.377 -23.708 1.00 85.50 77 THR A C 1
ATOM 632 O O . THR A 1 77 ? -11.716 10.912 -24.143 1.00 85.50 77 THR A O 1
ATOM 635 N N . ASP A 1 78 ? -13.946 10.887 -23.950 1.00 86.06 78 ASP A N 1
ATOM 636 C CA . ASP A 1 78 ? -14.201 12.103 -24.741 1.00 86.06 78 ASP A CA 1
ATOM 637 C C . ASP A 1 78 ? -13.515 13.335 -24.136 1.00 86.06 78 ASP A C 1
ATOM 639 O O . ASP A 1 78 ? -12.930 14.170 -24.837 1.00 86.06 78 ASP A O 1
ATOM 643 N N . THR A 1 79 ? -13.514 13.430 -22.805 1.00 86.50 79 THR A N 1
ATOM 644 C CA . THR A 1 79 ? -12.804 14.491 -22.074 1.00 86.50 79 THR A CA 1
ATOM 645 C C . THR A 1 79 ? -11.293 14.440 -22.338 1.00 86.50 79 THR A C 1
ATOM 647 O O . THR A 1 79 ? -10.635 15.470 -22.512 1.00 86.50 79 THR A O 1
ATOM 650 N N . ILE A 1 80 ? -10.717 13.240 -22.428 1.00 85.81 80 ILE A N 1
ATOM 651 C CA . ILE A 1 80 ? -9.295 13.051 -22.734 1.00 85.81 80 ILE A CA 1
ATOM 652 C C . ILE A 1 80 ? -8.994 13.401 -24.197 1.00 85.81 80 ILE A C 1
ATOM 654 O O . ILE A 1 80 ? -8.017 14.110 -24.461 1.00 85.81 80 ILE A O 1
ATOM 658 N N . ILE A 1 81 ? -9.827 12.936 -25.132 1.00 84.31 81 ILE A N 1
ATOM 659 C CA . ILE A 1 81 ? -9.683 13.189 -26.574 1.00 84.31 81 ILE A CA 1
ATOM 660 C C . ILE A 1 81 ? -9.778 14.693 -26.864 1.00 84.31 81 ILE A C 1
ATOM 662 O O . ILE A 1 81 ? -8.939 15.244 -27.574 1.00 84.31 81 ILE A O 1
ATOM 666 N N . SER A 1 82 ? -10.746 15.390 -26.268 1.00 84.12 82 SER A N 1
ATOM 667 C CA . SER A 1 82 ? -10.888 16.847 -26.413 1.00 84.12 82 SER A CA 1
ATOM 668 C C . SER A 1 82 ? -9.690 17.612 -25.841 1.00 84.12 82 SER A C 1
ATOM 670 O O . SER A 1 82 ? -9.208 18.563 -26.460 1.00 84.12 82 SER A O 1
ATOM 672 N N . THR A 1 83 ? -9.145 17.159 -24.707 1.00 82.19 83 THR A N 1
ATOM 673 C CA . THR A 1 83 ? -7.899 17.696 -24.135 1.00 82.19 83 THR A CA 1
ATOM 674 C C . THR A 1 83 ? -6.719 17.482 -25.095 1.00 82.19 83 THR A C 1
ATOM 676 O O . THR A 1 83 ? -5.951 18.410 -25.336 1.00 82.19 83 THR A O 1
ATOM 679 N N . TRP A 1 84 ? -6.603 16.301 -25.712 1.00 76.38 84 TRP A N 1
ATOM 680 C CA . TRP A 1 84 ? -5.563 16.010 -26.708 1.00 76.38 84 TRP A CA 1
ATOM 681 C C . TRP A 1 84 ? -5.653 16.925 -27.933 1.00 76.38 84 TRP A C 1
ATOM 683 O O . TRP A 1 84 ? -4.646 17.494 -28.354 1.00 76.38 84 TRP A O 1
ATOM 693 N N . MET A 1 85 ? -6.863 17.116 -28.476 1.00 76.00 85 MET A N 1
ATOM 694 C CA . MET A 1 85 ? -7.100 17.979 -29.640 1.00 76.00 85 MET A CA 1
ATOM 695 C C . MET A 1 85 ? -6.672 19.430 -29.389 1.00 76.00 85 MET A C 1
ATOM 697 O O . MET A 1 85 ? -6.266 20.119 -30.327 1.00 76.00 85 MET A O 1
ATOM 701 N N . ARG A 1 86 ? -6.749 19.886 -28.134 1.00 73.50 86 ARG A N 1
ATOM 702 C CA . ARG A 1 86 ? -6.318 21.223 -27.719 1.00 73.50 86 ARG A CA 1
ATOM 703 C C . ARG A 1 86 ? -4.807 21.311 -27.494 1.00 73.50 86 ARG A C 1
ATOM 705 O O . ARG A 1 86 ? -4.189 22.254 -27.979 1.00 73.50 86 ARG A O 1
ATOM 712 N N . ASP A 1 87 ? -4.232 20.348 -26.774 1.00 69.62 87 ASP A N 1
ATOM 713 C CA . ASP A 1 87 ? -2.895 20.487 -26.182 1.00 69.62 87 ASP A CA 1
ATOM 714 C C . ASP A 1 87 ? -1.783 19.791 -27.004 1.00 69.62 87 ASP A C 1
ATOM 716 O O . ASP A 1 87 ? -0.610 20.114 -26.830 1.00 69.62 87 ASP A O 1
ATOM 720 N N . LYS A 1 88 ? -2.130 18.871 -27.926 1.00 61.59 88 LYS A N 1
ATOM 721 C CA . LYS A 1 88 ? -1.214 18.120 -28.821 1.00 61.59 88 LYS A CA 1
ATOM 722 C C . LYS A 1 88 ? 0.070 17.609 -28.144 1.00 61.59 88 LYS A C 1
ATOM 724 O O . LYS A 1 88 ? 1.163 17.696 -28.704 1.00 61.59 88 LYS A O 1
ATOM 729 N N . ILE A 1 89 ? -0.053 17.071 -26.934 1.00 56.53 89 ILE A N 1
ATOM 730 C CA . ILE A 1 89 ? 1.085 16.518 -26.196 1.00 56.53 89 ILE A CA 1
ATOM 731 C C . ILE A 1 89 ? 1.427 15.140 -26.775 1.00 56.53 89 ILE A C 1
ATOM 733 O O . ILE A 1 89 ? 0.563 14.267 -26.849 1.00 56.53 89 ILE A O 1
ATOM 737 N N . ILE A 1 90 ? 2.685 14.959 -27.187 1.00 52.47 90 ILE A N 1
ATOM 738 C CA . ILE A 1 90 ? 3.240 13.685 -27.657 1.00 52.47 90 ILE A CA 1
ATOM 739 C C . ILE A 1 90 ? 4.359 13.304 -26.689 1.00 52.47 90 ILE A C 1
ATOM 741 O O . ILE A 1 90 ? 5.446 13.876 -26.748 1.00 52.47 90 ILE A O 1
ATOM 745 N N . ASP A 1 91 ? 4.092 12.349 -25.803 1.00 51.59 91 ASP A N 1
ATOM 746 C CA . ASP A 1 91 ? 5.146 11.630 -25.090 1.00 51.59 91 ASP A CA 1
ATOM 747 C C . ASP A 1 91 ? 4.797 10.141 -25.051 1.00 51.59 91 ASP A C 1
ATOM 749 O O . ASP A 1 91 ? 4.022 9.677 -24.221 1.00 51.59 91 ASP A O 1
ATOM 753 N N . THR A 1 92 ? 5.337 9.402 -26.017 1.00 52.59 92 THR A N 1
ATOM 754 C CA . THR A 1 92 ? 5.212 7.941 -26.125 1.00 52.59 92 THR A CA 1
ATOM 755 C C . THR A 1 92 ? 6.554 7.257 -25.874 1.00 52.59 92 THR A C 1
ATOM 757 O O . THR A 1 92 ? 6.752 6.097 -26.239 1.00 52.59 92 THR A O 1
ATOM 760 N N . GLY A 1 93 ? 7.519 7.993 -25.313 1.00 58.56 93 GLY A N 1
ATOM 761 C CA . GLY A 1 93 ? 8.850 7.479 -25.046 1.00 58.56 93 GLY A CA 1
ATOM 762 C C . GLY A 1 93 ? 8.857 6.476 -23.889 1.00 58.56 93 GLY A C 1
ATOM 763 O O . GLY A 1 93 ? 7.868 6.331 -23.165 1.00 58.56 93 GLY A O 1
ATOM 764 N N . PRO A 1 94 ? 9.989 5.796 -23.655 1.00 54.59 94 PRO A N 1
ATOM 765 C CA . PRO A 1 94 ? 10.207 4.972 -22.471 1.00 54.59 94 PRO A CA 1
ATOM 766 C C . PRO A 1 94 ? 9.837 5.612 -21.128 1.00 54.59 94 PRO A C 1
ATOM 768 O O . PRO A 1 94 ? 9.450 4.881 -20.218 1.00 54.59 94 PRO A O 1
ATOM 771 N N . THR A 1 95 ? 9.949 6.937 -21.003 1.00 57.97 95 THR A N 1
ATOM 772 C CA . THR A 1 95 ? 9.576 7.711 -19.809 1.00 57.97 95 THR A CA 1
ATOM 773 C C . THR A 1 95 ? 8.081 7.945 -19.650 1.00 57.97 95 THR A C 1
ATOM 775 O O . THR A 1 95 ? 7.680 8.359 -18.562 1.00 57.97 95 THR A O 1
ATOM 778 N N . SER A 1 96 ? 7.266 7.683 -20.677 1.00 69.12 96 SER A N 1
ATOM 779 C CA . SER A 1 96 ? 5.812 7.830 -20.582 1.00 69.12 96 SER A CA 1
ATOM 780 C C . SER A 1 96 ? 5.248 6.921 -19.488 1.00 69.12 96 SER A C 1
ATOM 782 O O . SER A 1 96 ? 5.701 5.787 -19.279 1.00 69.12 96 SER A O 1
ATOM 784 N N . THR A 1 97 ? 4.235 7.409 -18.782 1.00 71.12 97 THR A N 1
ATOM 785 C CA . THR A 1 97 ? 3.488 6.661 -17.770 1.00 71.12 97 THR A CA 1
ATOM 786 C C . THR A 1 97 ? 2.892 5.388 -18.367 1.00 71.12 97 THR A C 1
ATOM 788 O O . THR A 1 97 ? 2.892 4.354 -17.703 1.00 71.12 97 THR A O 1
ATOM 791 N N . PHE A 1 98 ? 2.454 5.409 -19.631 1.00 74.12 98 PHE A N 1
ATOM 792 C CA . PHE A 1 98 ? 1.972 4.203 -20.312 1.00 74.12 98 PHE A CA 1
ATOM 793 C C . PHE A 1 98 ? 3.058 3.124 -20.472 1.00 74.12 98 PHE A C 1
ATOM 795 O O . PHE A 1 98 ? 2.825 1.962 -20.132 1.00 74.12 98 PHE A O 1
ATOM 802 N N . MET A 1 99 ? 4.265 3.488 -20.920 1.00 73.81 99 MET A N 1
ATOM 803 C CA . MET A 1 99 ? 5.369 2.526 -21.055 1.00 73.81 99 MET A CA 1
ATOM 804 C C . MET A 1 99 ? 5.839 2.009 -19.691 1.00 73.81 99 MET A C 1
ATOM 806 O O . MET A 1 99 ? 6.064 0.806 -19.534 1.00 73.81 99 MET A O 1
ATOM 810 N N . LYS A 1 100 ? 5.916 2.887 -18.680 1.00 75.88 100 LYS A N 1
ATOM 811 C CA . LYS A 1 100 ? 6.165 2.500 -17.279 1.00 75.88 100 LYS A CA 1
ATOM 812 C C . LYS A 1 100 ? 5.088 1.536 -16.760 1.00 75.88 100 LYS A C 1
ATOM 814 O O . LYS A 1 100 ? 5.402 0.575 -16.059 1.00 75.88 100 LYS A O 1
ATOM 819 N N . TRP A 1 101 ? 3.831 1.743 -17.145 1.00 80.38 101 TRP A N 1
ATOM 820 C CA . TRP A 1 101 ? 2.715 0.882 -16.763 1.00 80.38 101 TRP A CA 1
ATOM 821 C C . TRP A 1 101 ? 2.772 -0.501 -17.427 1.00 80.38 101 TRP A C 1
ATOM 823 O O . TRP A 1 101 ? 2.645 -1.501 -16.722 1.00 80.38 101 TRP A O 1
ATOM 833 N N . ILE A 1 102 ? 3.043 -0.604 -18.735 1.00 78.88 102 ILE A N 1
ATOM 834 C CA . ILE A 1 102 ? 3.233 -1.916 -19.391 1.00 78.88 102 ILE A CA 1
ATOM 835 C C . ILE A 1 102 ? 4.401 -2.671 -18.738 1.00 78.88 102 ILE A C 1
ATOM 837 O O . ILE A 1 102 ? 4.268 -3.856 -18.429 1.00 78.88 102 ILE A O 1
ATOM 841 N N . ARG A 1 103 ? 5.526 -1.986 -18.469 1.00 80.88 103 ARG A N 1
ATOM 842 C CA . ARG A 1 103 ? 6.667 -2.565 -17.734 1.00 80.88 103 ARG A CA 1
ATOM 843 C C . ARG A 1 103 ? 6.239 -3.143 -16.397 1.00 80.88 103 ARG A C 1
ATOM 845 O O . ARG A 1 103 ? 6.550 -4.296 -16.123 1.00 80.88 103 ARG A O 1
ATOM 852 N N . SER A 1 104 ? 5.477 -2.376 -15.616 1.00 82.56 104 SER A N 1
ATOM 853 C CA . SER A 1 104 ? 4.915 -2.827 -14.339 1.00 82.56 104 SER A CA 1
ATOM 854 C C . SER A 1 104 ? 4.200 -4.174 -14.478 1.00 82.56 104 SER A C 1
ATOM 856 O O . SER A 1 104 ? 4.479 -5.103 -13.725 1.00 82.56 104 SER A O 1
ATOM 858 N N . ARG A 1 105 ? 3.334 -4.328 -15.491 1.00 85.81 105 ARG A N 1
ATOM 859 C CA . ARG A 1 105 ? 2.589 -5.579 -15.719 1.00 85.81 105 ARG A CA 1
ATOM 860 C C . ARG A 1 105 ? 3.485 -6.748 -16.096 1.00 85.81 105 ARG A C 1
ATOM 862 O O . ARG A 1 105 ? 3.255 -7.860 -15.629 1.00 85.81 105 ARG A O 1
ATOM 869 N N . LEU A 1 106 ? 4.518 -6.511 -16.897 1.00 85.06 106 LEU A N 1
ATOM 870 C CA . LEU A 1 106 ? 5.494 -7.547 -17.228 1.00 85.06 106 LEU A CA 1
ATOM 871 C C . LEU A 1 106 ? 6.321 -7.951 -15.998 1.00 85.06 106 LEU A C 1
ATOM 873 O O . LEU A 1 106 ? 6.484 -9.145 -15.752 1.00 85.06 106 LEU A O 1
ATOM 877 N N . TYR A 1 107 ? 6.760 -6.996 -15.174 1.00 86.56 107 TYR A N 1
ATOM 878 C CA . TYR A 1 107 ? 7.464 -7.299 -13.926 1.00 86.56 107 TYR A CA 1
ATOM 879 C C . TYR A 1 107 ? 6.595 -8.093 -12.950 1.00 86.56 107 TYR A C 1
ATOM 881 O O . TYR A 1 107 ? 7.073 -9.058 -12.364 1.00 86.56 107 TYR A O 1
ATOM 889 N N . ILE A 1 108 ? 5.309 -7.748 -12.813 1.00 84.88 108 ILE A N 1
ATOM 890 C CA . ILE A 1 108 ? 4.359 -8.492 -11.965 1.00 84.88 108 ILE A CA 1
ATOM 891 C C . ILE A 1 108 ? 4.230 -9.953 -12.422 1.00 84.88 108 ILE A C 1
ATOM 893 O O . ILE A 1 108 ? 4.015 -10.841 -11.602 1.00 84.88 108 ILE A O 1
ATOM 897 N N . ARG A 1 109 ? 4.407 -10.224 -13.720 1.00 86.31 109 ARG A N 1
ATOM 898 C CA . ARG A 1 109 ? 4.440 -11.583 -14.286 1.00 86.31 109 ARG A CA 1
ATOM 899 C C . ARG A 1 109 ? 5.807 -12.267 -14.178 1.00 86.31 109 ARG A C 1
ATOM 901 O O . ARG A 1 109 ? 5.983 -13.339 -14.748 1.00 86.31 109 ARG A O 1
ATOM 908 N N . GLY A 1 110 ? 6.769 -11.656 -13.491 1.00 84.31 110 GLY A N 1
ATOM 909 C CA . GLY A 1 110 ? 8.106 -12.205 -13.274 1.00 84.31 110 GLY A CA 1
ATOM 910 C C . GLY A 1 110 ? 9.078 -12.003 -14.437 1.00 84.31 110 GLY A C 1
ATOM 911 O O . GLY A 1 110 ? 10.101 -12.682 -14.485 1.00 84.31 110 GLY A O 1
ATOM 912 N N . TYR A 1 111 ? 8.788 -11.100 -15.381 1.00 84.50 111 TYR A N 1
ATOM 913 C CA . TYR A 1 111 ? 9.719 -10.825 -16.476 1.00 84.50 111 TYR A CA 1
ATOM 914 C C . TYR A 1 111 ? 10.976 -10.132 -15.938 1.00 84.50 111 TYR A C 1
ATOM 916 O O . TYR A 1 111 ? 10.886 -9.172 -15.174 1.00 84.50 111 TYR A O 1
ATOM 924 N N . THR A 1 112 ? 12.151 -10.576 -16.382 1.00 82.12 112 THR A N 1
ATOM 925 C CA . THR A 1 112 ? 13.428 -9.892 -16.119 1.00 82.12 112 THR A CA 1
ATOM 926 C C . THR A 1 112 ? 13.588 -8.654 -17.003 1.00 82.12 112 THR A C 1
ATOM 928 O O . THR A 1 112 ? 12.909 -8.524 -18.023 1.00 82.12 112 THR A O 1
ATOM 931 N N . ASP A 1 113 ? 14.544 -7.775 -16.687 1.00 74.31 113 ASP A N 1
ATOM 932 C CA . ASP A 1 113 ? 14.857 -6.602 -17.523 1.00 74.31 113 ASP A CA 1
ATOM 933 C C . ASP A 1 113 ? 15.130 -6.977 -18.983 1.00 74.31 113 ASP A C 1
ATOM 935 O O . ASP A 1 113 ? 14.616 -6.346 -19.905 1.00 74.31 113 ASP A O 1
ATOM 939 N N . GLN A 1 114 ? 15.874 -8.064 -19.207 1.00 75.19 114 GLN A N 1
ATOM 940 C CA . GLN A 1 114 ? 16.158 -8.571 -20.550 1.00 75.19 114 GLN A CA 1
ATOM 941 C C . GLN A 1 114 ? 14.886 -9.040 -21.267 1.00 75.19 114 GLN A C 1
ATOM 943 O O . GLN A 1 114 ? 14.711 -8.785 -22.457 1.00 75.19 114 GLN A O 1
ATOM 948 N N . GLN A 1 115 ? 13.973 -9.712 -20.564 1.00 82.94 115 GLN A N 1
ATOM 949 C CA . GLN A 1 115 ? 12.721 -10.187 -21.156 1.00 82.94 115 GLN A CA 1
ATOM 950 C C . GLN A 1 115 ? 11.764 -9.033 -21.461 1.00 82.94 115 GLN A C 1
ATOM 952 O O . GLN A 1 115 ? 11.152 -9.017 -22.530 1.00 82.94 115 GLN A O 1
ATOM 957 N N . VAL A 1 116 ? 11.666 -8.051 -20.562 1.00 79.00 116 VAL A N 1
ATOM 958 C CA . VAL A 1 116 ? 10.917 -6.810 -20.785 1.00 79.00 116 VAL A CA 1
ATOM 959 C C . VAL A 1 116 ? 11.480 -6.069 -21.998 1.00 79.00 116 VAL A C 1
ATOM 961 O O . VAL A 1 116 ? 10.724 -5.711 -22.902 1.00 79.00 116 VAL A O 1
ATOM 964 N N . TYR A 1 117 ? 12.804 -5.924 -22.076 1.00 76.00 117 TYR A N 1
ATOM 965 C CA . TYR A 1 117 ? 13.496 -5.365 -23.236 1.00 76.00 117 TYR A CA 1
ATOM 966 C C . TYR A 1 117 ? 13.111 -6.078 -24.539 1.00 76.00 117 TYR A C 1
ATOM 968 O O . TYR A 1 117 ? 12.656 -5.447 -25.498 1.00 76.00 117 TYR A O 1
ATOM 976 N N . HIS A 1 118 ? 13.254 -7.403 -24.575 1.00 77.31 118 HIS A N 1
ATOM 977 C CA . HIS A 1 118 ? 12.931 -8.196 -25.756 1.00 77.31 118 HIS A CA 1
ATOM 978 C C . HIS A 1 118 ? 11.456 -8.076 -26.158 1.0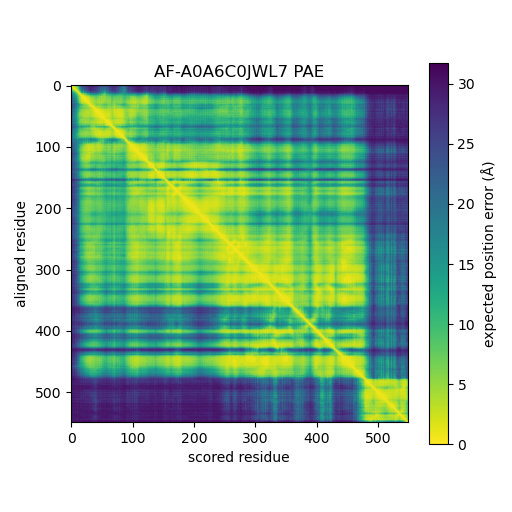0 77.31 118 HIS A C 1
ATOM 980 O O . HIS A 1 118 ? 11.158 -8.023 -27.354 1.00 77.31 118 HIS A O 1
ATOM 986 N N . ALA A 1 119 ? 10.545 -7.990 -25.186 1.00 79.19 119 ALA A N 1
ATOM 987 C CA . ALA A 1 119 ? 9.120 -7.806 -25.428 1.00 79.19 119 ALA A CA 1
ATOM 988 C C . ALA A 1 119 ? 8.826 -6.460 -26.110 1.00 79.19 119 ALA A C 1
ATOM 990 O O . ALA A 1 119 ? 8.162 -6.438 -27.149 1.00 79.19 119 ALA A O 1
ATOM 991 N N . PHE A 1 120 ? 9.381 -5.356 -25.598 1.00 75.38 120 PHE A N 1
ATOM 992 C CA . PHE A 1 120 ? 9.211 -4.037 -26.217 1.00 75.38 120 PHE A CA 1
ATOM 993 C C . PHE A 1 120 ? 9.834 -3.959 -27.604 1.00 75.38 120 PHE A C 1
ATOM 995 O O . PHE A 1 120 ? 9.200 -3.450 -28.523 1.00 75.38 120 PHE A O 1
ATOM 1002 N N . ARG A 1 121 ? 11.031 -4.524 -27.785 1.00 76.75 121 ARG A N 1
ATOM 1003 C CA . ARG A 1 121 ? 11.699 -4.576 -29.090 1.00 76.75 121 ARG A CA 1
ATOM 1004 C C . ARG A 1 121 ? 10.858 -5.314 -30.133 1.00 76.75 121 ARG A C 1
ATOM 1006 O O . ARG A 1 121 ? 10.728 -4.873 -31.273 1.00 76.75 121 ARG A O 1
ATOM 1013 N N . LYS A 1 122 ? 10.273 -6.449 -29.746 1.00 76.19 122 LYS A N 1
ATOM 1014 C CA . LYS A 1 122 ? 9.376 -7.209 -30.623 1.00 76.19 122 LYS A CA 1
ATOM 1015 C C . LYS A 1 122 ? 8.114 -6.409 -30.955 1.00 76.19 122 LYS A C 1
ATOM 1017 O O . LYS A 1 122 ? 7.613 -6.523 -32.070 1.00 76.19 122 LYS A O 1
ATOM 1022 N N . ALA A 1 123 ? 7.615 -5.612 -30.012 1.00 73.38 123 ALA A N 1
ATOM 1023 C CA . ALA A 1 123 ? 6.412 -4.812 -30.197 1.00 73.38 123 ALA A CA 1
ATOM 1024 C C . ALA A 1 123 ? 6.633 -3.551 -31.050 1.00 73.38 123 ALA A C 1
ATOM 1026 O O . ALA A 1 123 ? 5.778 -3.215 -31.866 1.00 73.38 123 ALA A O 1
ATOM 1027 N N . SER A 1 124 ? 7.790 -2.895 -30.935 1.00 68.44 124 SER A N 1
ATOM 1028 C CA . SER A 1 124 ? 8.120 -1.704 -31.728 1.00 68.44 124 SER A CA 1
ATOM 1029 C C . SER A 1 124 ? 8.512 -2.014 -33.178 1.00 68.44 124 SER A C 1
ATOM 1031 O O . SER A 1 124 ? 8.591 -1.098 -34.000 1.00 68.44 124 SER A O 1
ATOM 1033 N N . ASN A 1 125 ? 8.744 -3.291 -33.518 1.00 70.88 125 ASN A N 1
ATOM 1034 C CA . ASN A 1 125 ? 9.366 -3.731 -34.776 1.00 70.88 125 ASN A CA 1
ATOM 1035 C C . ASN A 1 125 ? 10.721 -3.055 -35.057 1.00 70.88 125 ASN A C 1
ATOM 1037 O O . ASN A 1 125 ? 11.181 -3.085 -36.192 1.00 70.88 125 ASN A O 1
ATOM 1041 N N . THR A 1 126 ? 11.359 -2.447 -34.056 1.00 71.69 126 THR A N 1
ATOM 1042 C CA . THR A 1 126 ? 12.658 -1.795 -34.222 1.00 71.69 126 THR A CA 1
ATOM 1043 C C . THR A 1 126 ? 13.763 -2.804 -33.945 1.00 71.69 126 THR A C 1
ATOM 1045 O O . THR A 1 126 ? 13.772 -3.482 -32.910 1.00 71.69 126 THR A O 1
ATOM 1048 N N . THR A 1 127 ? 14.725 -2.932 -34.850 1.00 80.25 127 THR A N 1
ATOM 1049 C CA . THR A 1 127 ? 15.885 -3.794 -34.617 1.00 80.25 127 THR A CA 1
ATOM 1050 C C . THR A 1 127 ? 16.955 -3.063 -33.801 1.00 80.25 127 THR A C 1
ATOM 1052 O O . THR A 1 127 ? 17.101 -1.847 -33.875 1.00 80.25 127 THR A O 1
ATOM 1055 N N . THR A 1 128 ? 17.753 -3.805 -33.022 1.00 80.06 128 THR A N 1
ATOM 1056 C CA . THR A 1 128 ? 18.919 -3.229 -32.325 1.00 80.06 128 THR A CA 1
ATOM 1057 C C . THR A 1 128 ? 19.873 -2.554 -33.313 1.00 80.06 128 THR A C 1
ATOM 1059 O O . THR A 1 128 ? 20.437 -1.516 -32.992 1.00 80.06 128 THR A O 1
ATOM 1062 N N . GLY A 1 129 ? 20.013 -3.120 -34.519 1.00 83.81 129 GLY A N 1
ATOM 1063 C CA . GLY A 1 129 ? 20.820 -2.540 -35.588 1.00 83.81 129 GLY A CA 1
ATOM 1064 C C . GLY A 1 129 ? 20.305 -1.172 -36.023 1.00 83.81 129 GLY A C 1
ATOM 1065 O O . GLY A 1 129 ? 21.082 -0.233 -36.025 1.00 83.81 129 GLY A O 1
ATOM 1066 N N . GLU A 1 130 ? 19.003 -1.025 -36.278 1.00 84.56 130 GLU A N 1
ATOM 1067 C CA . GLU A 1 130 ? 18.396 0.262 -36.663 1.00 84.56 130 GLU A CA 1
ATOM 1068 C C . GLU A 1 130 ? 18.617 1.358 -35.612 1.00 84.56 130 GLU A C 1
ATOM 1070 O O . GLU A 1 130 ? 18.949 2.486 -35.965 1.00 84.56 130 GLU A O 1
ATOM 1075 N N . VAL A 1 131 ? 18.475 1.039 -34.319 1.00 84.44 131 VAL A N 1
ATOM 1076 C CA . VAL A 1 131 ? 18.719 2.017 -33.241 1.00 84.44 131 VAL A CA 1
ATOM 1077 C C . VAL A 1 131 ? 20.197 2.389 -33.155 1.00 84.44 131 VAL A C 1
ATOM 1079 O O . VAL A 1 131 ? 20.530 3.568 -33.027 1.00 84.44 131 VAL A O 1
ATOM 1082 N N . ILE A 1 132 ? 21.093 1.399 -33.249 1.00 87.75 132 ILE A N 1
ATOM 1083 C CA . ILE A 1 132 ? 22.536 1.653 -33.274 1.00 87.75 132 ILE A CA 1
ATOM 1084 C C . ILE A 1 132 ? 22.880 2.526 -34.480 1.00 87.75 132 ILE A C 1
ATOM 1086 O O . ILE A 1 132 ? 23.557 3.529 -34.311 1.00 87.75 132 ILE A O 1
ATOM 1090 N N . GLU A 1 133 ? 22.400 2.206 -35.678 1.00 86.50 133 GLU A N 1
ATOM 1091 C CA . GLU A 1 133 ? 22.685 2.984 -36.885 1.00 86.50 133 GLU A CA 1
ATOM 1092 C C . GLU A 1 133 ? 22.187 4.423 -36.763 1.00 86.50 133 GLU A C 1
ATOM 1094 O O . GLU A 1 133 ? 22.966 5.353 -36.975 1.00 86.50 133 GLU A O 1
ATOM 1099 N N . LYS A 1 134 ? 20.941 4.605 -36.316 1.00 84.38 134 LYS A N 1
ATOM 1100 C CA . LYS A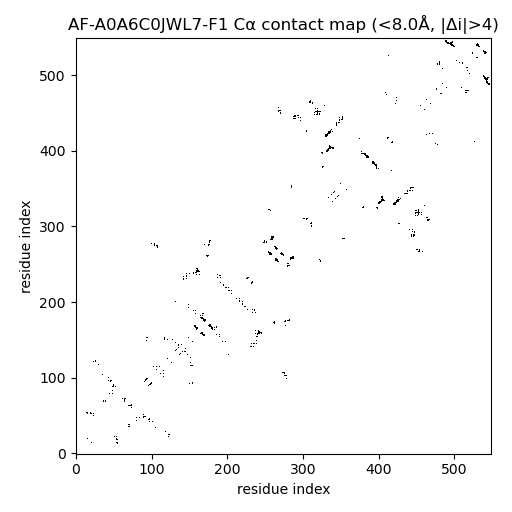 1 134 ? 20.323 5.918 -36.103 1.00 84.38 134 LYS A CA 1
ATOM 1101 C C . LYS A 1 134 ? 21.160 6.817 -35.194 1.00 84.38 134 LYS A C 1
ATOM 1103 O O . LYS A 1 134 ? 21.370 7.983 -35.501 1.00 84.38 134 LYS A O 1
ATOM 1108 N N . TYR A 1 135 ? 21.649 6.308 -34.065 1.00 85.44 135 TYR A N 1
ATOM 1109 C CA . TYR A 1 135 ? 22.309 7.163 -33.071 1.00 85.44 135 TYR A CA 1
ATOM 1110 C C . TYR A 1 135 ? 23.830 7.149 -33.130 1.00 85.44 135 TYR A C 1
ATOM 1112 O O . TYR A 1 135 ? 24.456 8.161 -32.821 1.00 85.44 135 TYR A O 1
ATOM 1120 N N . LEU A 1 136 ? 24.435 6.034 -33.529 1.00 81.19 136 LEU A N 1
ATOM 1121 C CA . LEU A 1 136 ? 25.884 5.883 -33.590 1.00 81.19 136 LEU A CA 1
ATOM 1122 C C . LEU A 1 136 ? 26.455 6.479 -34.881 1.00 81.19 136 LEU A C 1
ATOM 1124 O O . LEU A 1 136 ? 27.522 7.082 -34.828 1.00 81.19 136 LEU A O 1
ATOM 1128 N N . LEU A 1 137 ? 25.758 6.360 -36.020 1.00 71.00 137 LEU A N 1
ATOM 1129 C CA . LEU A 1 137 ? 26.267 6.845 -37.311 1.00 71.00 137 LEU A CA 1
ATOM 1130 C C . LEU A 1 137 ? 25.860 8.294 -37.603 1.00 71.00 137 LEU A C 1
ATOM 1132 O O . LEU A 1 137 ? 26.669 9.047 -38.139 1.00 71.00 137 LEU A O 1
ATOM 1136 N N . GLU A 1 138 ? 24.657 8.720 -37.208 1.00 65.81 138 GLU A N 1
ATOM 1137 C CA . GLU A 1 138 ? 24.214 10.108 -37.424 1.00 65.81 138 GLU A CA 1
ATOM 1138 C C . GLU A 1 138 ? 24.709 11.067 -36.325 1.00 65.81 138 GLU A C 1
ATOM 1140 O O . GLU A 1 138 ? 24.824 12.269 -36.559 1.00 65.81 138 GLU A O 1
ATOM 1145 N N . ASN A 1 139 ? 25.012 10.560 -35.119 1.00 65.88 139 ASN A N 1
ATOM 1146 C CA . ASN A 1 139 ? 25.351 11.367 -33.940 1.00 65.88 139 ASN A CA 1
ATOM 1147 C C . ASN A 1 139 ? 26.364 10.678 -33.000 1.00 65.88 139 ASN A C 1
ATOM 1149 O O . ASN A 1 139 ? 26.087 10.503 -31.812 1.00 65.88 139 ASN A O 1
ATOM 1153 N N . ASN A 1 140 ? 27.561 10.350 -33.508 1.00 79.56 140 ASN A N 1
ATOM 1154 C CA . ASN A 1 140 ? 28.648 9.699 -32.755 1.00 79.56 140 ASN A CA 1
ATOM 1155 C C . ASN A 1 140 ? 29.210 10.566 -31.601 1.00 79.56 140 ASN A C 1
ATOM 1157 O O . ASN A 1 140 ? 30.272 11.184 -31.692 1.00 79.56 140 ASN A O 1
ATOM 1161 N N . ASN A 1 141 ? 28.446 10.697 -30.521 1.00 88.06 141 ASN A N 1
ATOM 1162 C CA . ASN A 1 141 ? 28.752 11.508 -29.353 1.00 88.06 141 ASN A CA 1
ATOM 1163 C C . ASN A 1 141 ? 28.064 10.932 -28.103 1.00 88.06 141 ASN A C 1
ATOM 1165 O O . ASN A 1 141 ? 27.203 10.059 -28.185 1.00 88.06 141 ASN A O 1
ATOM 1169 N N . PHE A 1 142 ? 28.392 11.468 -26.922 1.00 89.06 142 PHE A N 1
ATOM 1170 C CA . PHE A 1 142 ? 27.823 10.974 -25.660 1.00 89.06 142 PHE A CA 1
ATOM 1171 C C . PHE A 1 142 ? 26.296 11.006 -25.593 1.00 89.06 142 PHE A C 1
ATOM 1173 O O . PHE A 1 142 ? 25.722 10.177 -24.897 1.00 89.06 142 PHE A O 1
ATOM 1180 N N . LYS A 1 143 ? 25.639 11.954 -26.272 1.00 88.62 143 LYS A N 1
ATOM 1181 C CA . LYS A 1 143 ? 24.178 11.991 -26.304 1.00 88.62 143 LYS A CA 1
ATOM 1182 C C . LYS A 1 143 ? 23.651 10.795 -27.099 1.00 88.62 143 LYS A C 1
ATOM 1184 O O . LYS A 1 143 ? 22.821 10.077 -26.569 1.00 88.62 143 LYS A O 1
ATOM 1189 N N . GLY A 1 144 ? 24.201 10.534 -28.288 1.00 88.25 144 GLY A N 1
ATOM 1190 C CA . GLY A 1 144 ? 23.841 9.371 -29.104 1.00 88.25 144 GLY A CA 1
ATOM 1191 C C . GLY A 1 144 ? 24.021 8.049 -28.356 1.00 88.25 144 GLY A C 1
ATOM 1192 O O . GLY A 1 144 ? 23.126 7.214 -28.367 1.00 88.25 144 GLY A O 1
ATOM 1193 N N . TYR A 1 145 ? 25.118 7.879 -27.610 1.00 90.06 145 TYR A N 1
ATOM 1194 C CA . TYR A 1 145 ? 25.328 6.657 -26.819 1.00 90.06 145 TYR A CA 1
ATOM 1195 C C . TYR A 1 145 ? 24.266 6.479 -25.727 1.00 90.06 145 TYR A C 1
ATOM 1197 O O . TYR A 1 145 ? 23.761 5.378 -25.518 1.00 90.06 145 TYR A O 1
ATOM 1205 N N . VAL A 1 146 ? 23.910 7.565 -25.035 1.00 88.44 146 VAL A N 1
ATOM 1206 C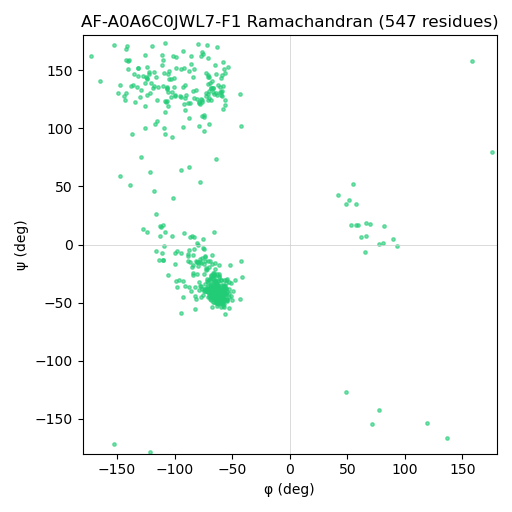 CA . VAL A 1 146 ? 22.857 7.539 -24.012 1.00 88.44 146 VAL A CA 1
ATOM 1207 C C . VAL A 1 146 ? 21.472 7.377 -24.643 1.00 88.44 146 VAL A C 1
ATOM 1209 O O . VAL A 1 146 ? 20.640 6.707 -24.048 1.00 88.44 146 VAL A O 1
ATOM 1212 N N . ASP A 1 147 ? 21.231 7.907 -25.844 1.00 85.81 147 ASP A N 1
ATOM 1213 C CA . ASP A 1 147 ? 19.980 7.721 -26.592 1.00 85.81 147 ASP A CA 1
ATOM 1214 C C . ASP A 1 147 ? 19.808 6.246 -27.024 1.00 85.81 147 ASP A C 1
ATOM 1216 O O . ASP A 1 147 ? 18.706 5.710 -26.916 1.00 85.81 147 ASP A O 1
ATOM 1220 N N . ILE A 1 148 ? 20.891 5.542 -27.397 1.00 86.62 148 ILE A N 1
ATOM 1221 C CA . ILE A 1 148 ? 20.877 4.078 -27.616 1.00 86.62 148 ILE A CA 1
ATOM 1222 C C . ILE A 1 148 ? 20.487 3.354 -26.327 1.00 86.62 148 ILE A C 1
ATOM 1224 O O . ILE A 1 148 ? 19.586 2.514 -26.330 1.00 86.62 148 ILE A O 1
ATOM 1228 N N . TYR A 1 149 ? 21.153 3.687 -25.217 1.00 84.50 149 TYR A N 1
ATOM 1229 C CA . TYR A 1 149 ? 20.828 3.117 -23.911 1.00 84.50 149 TYR A CA 1
ATOM 1230 C C . TYR A 1 149 ? 19.377 3.413 -23.521 1.00 84.50 149 TYR A C 1
ATOM 1232 O O . TYR A 1 149 ? 18.682 2.541 -23.020 1.00 84.50 149 TYR A O 1
ATOM 1240 N N . TYR A 1 150 ? 18.871 4.605 -23.814 1.00 80.31 150 TYR A N 1
ATOM 1241 C CA . TYR A 1 150 ? 17.503 4.992 -23.510 1.00 80.31 150 TYR A CA 1
ATOM 1242 C C . TYR A 1 150 ? 16.463 4.226 -24.327 1.00 80.31 150 TYR A C 1
ATOM 1244 O O . TYR A 1 150 ? 15.554 3.633 -23.746 1.00 80.31 150 TYR A O 1
ATOM 1252 N N . GLU A 1 151 ? 16.581 4.232 -25.658 1.00 76.00 151 GLU A N 1
ATOM 1253 C CA . GLU A 1 151 ? 15.599 3.592 -26.540 1.00 76.00 151 GLU A CA 1
ATOM 1254 C C . GLU A 1 151 ? 15.568 2.075 -26.360 1.00 76.00 151 GLU A C 1
ATOM 1256 O O . GLU A 1 151 ? 14.510 1.462 -26.503 1.00 76.00 151 GLU A O 1
ATOM 1261 N N . LEU A 1 152 ? 16.712 1.469 -26.030 1.00 72.50 152 LEU A N 1
ATOM 1262 C CA . LEU A 1 152 ? 16.809 0.026 -25.863 1.00 72.50 152 LEU A CA 1
ATOM 1263 C C . LEU A 1 152 ? 16.582 -0.414 -24.412 1.00 72.50 152 LEU A C 1
ATOM 1265 O O . LEU A 1 152 ? 15.843 -1.359 -24.199 1.00 72.50 152 LEU A O 1
ATOM 1269 N N . TYR A 1 153 ? 17.161 0.234 -23.404 1.00 70.75 153 TYR A N 1
ATOM 1270 C CA . TYR A 1 153 ? 17.097 -0.251 -22.015 1.00 70.75 153 TYR A CA 1
ATOM 1271 C C . TYR A 1 153 ? 15.929 0.333 -21.212 1.00 70.75 153 TYR A C 1
ATOM 1273 O O . TYR A 1 153 ? 15.330 -0.344 -20.380 1.00 70.75 153 TYR A O 1
ATOM 1281 N N . ALA A 1 154 ? 15.536 1.569 -21.523 1.00 61.09 154 ALA A N 1
ATOM 1282 C CA . ALA A 1 154 ? 14.223 2.127 -21.227 1.00 61.09 154 ALA A CA 1
ATOM 1283 C C . ALA A 1 154 ? 13.821 2.324 -19.738 1.00 61.09 154 ALA A C 1
ATOM 1285 O O . ALA A 1 154 ? 12.807 2.977 -19.489 1.00 61.09 154 ALA A O 1
ATOM 1286 N N . GLN A 1 155 ? 14.606 1.870 -18.749 1.00 64.44 155 GLN A N 1
ATOM 1287 C CA . GLN A 1 155 ? 14.628 2.417 -17.382 1.00 64.44 155 GLN A CA 1
ATOM 1288 C C . GLN A 1 155 ? 15.867 1.954 -16.601 1.00 64.44 155 GLN A C 1
ATOM 1290 O O . GLN A 1 155 ? 16.268 0.799 -16.674 1.00 64.44 155 GLN A O 1
ATOM 1295 N N . THR A 1 156 ? 16.461 2.843 -15.811 1.00 66.62 156 THR A N 1
ATOM 1296 C CA . THR A 1 156 ? 17.557 2.513 -14.893 1.00 66.62 156 THR A CA 1
ATOM 1297 C C . THR A 1 156 ? 17.008 2.056 -13.543 1.00 66.62 156 THR A C 1
ATOM 1299 O O . THR A 1 156 ? 16.011 2.595 -13.069 1.00 66.62 156 THR A O 1
ATOM 1302 N N . ASN A 1 157 ? 17.718 1.163 -12.843 1.00 81.81 157 ASN A N 1
ATOM 1303 C CA . ASN A 1 157 ? 17.479 0.850 -11.417 1.00 81.81 157 ASN A CA 1
ATOM 1304 C C . ASN A 1 157 ? 17.776 2.040 -10.488 1.00 81.81 157 ASN A C 1
ATOM 1306 O O . ASN A 1 157 ? 17.860 1.892 -9.279 1.00 81.81 157 ASN A O 1
ATOM 1310 N N . ILE A 1 158 ? 17.974 3.220 -11.066 1.00 87.75 158 ILE A N 1
ATOM 1311 C CA . ILE A 1 158 ? 18.402 4.441 -10.419 1.00 87.75 158 ILE A CA 1
ATOM 1312 C C . ILE A 1 158 ? 17.430 5.520 -10.857 1.00 87.75 158 ILE A C 1
ATOM 1314 O O . ILE A 1 158 ? 17.239 5.726 -12.057 1.00 87.75 158 ILE A O 1
ATOM 1318 N N . VAL A 1 159 ? 16.857 6.224 -9.894 1.00 88.56 159 VAL A N 1
ATOM 1319 C CA . VAL A 1 159 ? 15.959 7.349 -10.124 1.00 88.56 159 VAL A CA 1
ATOM 1320 C C . VAL A 1 159 ? 16.477 8.570 -9.381 1.00 88.56 159 VAL A C 1
ATOM 1322 O O . VAL A 1 159 ? 17.045 8.479 -8.292 1.00 88.56 159 VAL A O 1
ATOM 1325 N N . THR A 1 160 ? 16.302 9.739 -9.980 1.00 87.69 160 THR A N 1
ATOM 1326 C CA . THR A 1 160 ? 16.619 11.018 -9.359 1.00 87.69 160 THR A CA 1
ATOM 1327 C C . THR A 1 160 ? 15.569 12.061 -9.709 1.00 87.69 160 THR A C 1
ATOM 1329 O O . THR A 1 160 ? 14.953 11.985 -10.760 1.00 87.69 160 THR A O 1
ATOM 1332 N N . VAL A 1 161 ? 15.349 13.034 -8.830 1.00 83.69 161 VAL A N 1
ATOM 1333 C CA . VAL A 1 161 ? 14.369 14.120 -9.049 1.00 83.69 161 VAL A CA 1
ATOM 1334 C C . VAL A 1 161 ? 15.060 15.369 -9.606 1.00 83.69 161 VAL A C 1
ATOM 1336 O O . VAL A 1 161 ? 14.503 16.141 -10.384 1.00 83.69 161 VAL A O 1
ATOM 1339 N N . ASP A 1 162 ? 16.323 15.548 -9.224 1.00 80.75 162 ASP A N 1
ATOM 1340 C CA . ASP A 1 162 ? 17.256 16.512 -9.785 1.00 80.75 162 ASP A CA 1
ATOM 1341 C C . ASP A 1 162 ? 18.592 15.797 -9.963 1.00 80.75 162 ASP A C 1
ATOM 1343 O O . ASP A 1 162 ? 19.074 15.128 -9.059 1.00 80.75 162 ASP A O 1
ATOM 1347 N N . THR A 1 163 ? 19.245 16.032 -11.097 1.00 79.12 163 THR A N 1
ATOM 1348 C CA . THR A 1 163 ? 20.621 15.631 -11.434 1.00 79.12 163 THR A CA 1
ATOM 1349 C C . THR A 1 163 ? 21.672 15.817 -10.323 1.00 79.12 163 THR A C 1
ATOM 1351 O O . THR A 1 163 ? 22.800 15.315 -10.442 1.00 79.12 163 THR A O 1
ATOM 1354 N N . ARG A 1 164 ? 21.358 16.578 -9.271 1.00 79.38 164 ARG A N 1
ATOM 1355 C CA . ARG A 1 164 ? 22.181 16.755 -8.077 1.00 79.38 164 ARG A CA 1
ATOM 1356 C C . ARG A 1 164 ? 21.814 15.798 -6.947 1.00 79.38 164 ARG A C 1
ATOM 1358 O O . ARG A 1 164 ? 22.737 15.103 -6.541 1.00 79.38 164 ARG A O 1
ATOM 1365 N N . GLN A 1 165 ? 20.572 15.804 -6.449 1.00 77.44 165 GLN A N 1
ATOM 1366 C CA . GLN A 1 165 ? 19.988 14.954 -5.386 1.00 77.44 165 GLN A CA 1
ATOM 1367 C C . GLN A 1 165 ? 18.467 15.200 -5.293 1.00 77.44 165 GLN A C 1
ATOM 1369 O O . GLN A 1 165 ? 18.028 16.273 -5.709 1.00 77.44 165 GLN A O 1
ATOM 1374 N N . PRO A 1 166 ? 17.668 14.308 -4.671 1.00 86.12 166 PRO A N 1
ATOM 1375 C CA . PRO A 1 166 ? 18.017 12.993 -4.105 1.00 86.12 166 PRO A CA 1
ATOM 1376 C C . PRO A 1 166 ? 18.178 11.884 -5.161 1.00 86.12 166 PRO A C 1
ATOM 1378 O O . PRO A 1 166 ? 17.709 12.022 -6.293 1.00 86.12 166 PRO A O 1
ATOM 1381 N N . PHE A 1 167 ? 18.841 10.784 -4.779 1.00 90.38 167 PHE A N 1
ATOM 1382 C CA . PHE A 1 167 ? 18.964 9.560 -5.583 1.00 90.38 167 PHE A CA 1
ATOM 1383 C C . PHE A 1 167 ? 18.291 8.382 -4.897 1.00 90.38 167 PHE A C 1
ATOM 1385 O O . PHE A 1 167 ? 18.387 8.233 -3.677 1.00 90.38 167 PHE A O 1
ATOM 1392 N N . TYR A 1 168 ? 17.688 7.518 -5.701 1.00 92.50 168 TYR A N 1
ATOM 1393 C CA . TYR A 1 168 ? 17.067 6.282 -5.260 1.00 92.50 168 TYR A CA 1
ATOM 1394 C C . TYR A 1 168 ? 17.572 5.132 -6.114 1.00 92.50 168 TYR A C 1
ATOM 1396 O O . TYR A 1 168 ? 17.617 5.266 -7.336 1.00 92.50 168 TYR A O 1
ATOM 1404 N N . ILE A 1 169 ? 17.960 4.031 -5.478 1.00 92.06 169 ILE A N 1
ATOM 1405 C CA . ILE A 1 169 ? 18.408 2.816 -6.158 1.00 92.06 169 ILE A CA 1
ATOM 1406 C C . ILE A 1 169 ? 17.460 1.685 -5.777 1.00 92.06 169 ILE A C 1
ATOM 1408 O O . ILE A 1 169 ? 17.080 1.556 -4.615 1.00 92.06 169 ILE A O 1
ATOM 1412 N N . TRP A 1 170 ? 17.035 0.909 -6.767 1.00 91.50 170 TRP A N 1
ATOM 1413 C CA . TRP A 1 170 ? 16.267 -0.305 -6.544 1.00 91.50 170 TRP A CA 1
ATOM 1414 C C . TRP A 1 170 ? 17.184 -1.422 -6.056 1.00 91.50 170 TRP A C 1
ATOM 1416 O O . TRP A 1 170 ? 18.130 -1.796 -6.748 1.00 91.50 170 TRP A O 1
ATOM 1426 N N . ASP A 1 171 ? 16.862 -1.970 -4.892 1.00 91.31 171 ASP A N 1
ATOM 1427 C CA . ASP A 1 171 ? 17.499 -3.156 -4.343 1.00 91.31 171 ASP A CA 1
ATOM 1428 C C . ASP A 1 171 ? 16.723 -4.398 -4.788 1.00 91.31 171 ASP A C 1
ATOM 1430 O O . ASP A 1 171 ? 15.556 -4.580 -4.436 1.00 91.31 171 ASP A O 1
ATOM 1434 N N . ASP A 1 172 ? 17.363 -5.256 -5.582 1.00 86.38 172 ASP A N 1
ATOM 1435 C CA . ASP A 1 172 ? 16.738 -6.477 -6.085 1.00 86.38 172 ASP A CA 1
ATOM 1436 C C . ASP A 1 172 ? 16.667 -7.620 -5.065 1.00 86.38 172 ASP A C 1
ATOM 1438 O O . ASP A 1 172 ? 15.909 -8.564 -5.297 1.00 86.38 172 ASP A O 1
ATOM 1442 N N . VAL A 1 173 ? 17.410 -7.540 -3.959 1.00 88.62 173 VAL A N 1
ATOM 1443 C CA . VAL A 1 173 ? 17.373 -8.514 -2.860 1.00 88.62 173 VAL A CA 1
ATOM 1444 C C . VAL A 1 173 ? 16.201 -8.193 -1.941 1.00 88.62 173 VAL A C 1
ATOM 1446 O O . VAL A 1 173 ? 15.311 -9.021 -1.764 1.00 88.62 173 VAL A O 1
ATOM 1449 N N . GLU A 1 174 ? 16.148 -6.965 -1.426 1.00 88.94 174 GLU A N 1
ATOM 1450 C CA . GLU A 1 174 ? 15.085 -6.527 -0.510 1.00 88.94 174 GLU A CA 1
ATOM 1451 C C . GLU A 1 174 ? 13.790 -6.140 -1.246 1.00 88.94 174 GLU A C 1
ATOM 1453 O O . GLU A 1 174 ? 12.719 -6.023 -0.639 1.00 88.94 174 GLU A O 1
ATOM 1458 N N . LYS A 1 175 ? 13.864 -5.944 -2.570 1.00 92.69 175 LYS A N 1
ATOM 1459 C CA . LYS A 1 175 ? 12.766 -5.467 -3.425 1.00 92.69 175 LYS A CA 1
ATOM 1460 C C . LYS A 1 175 ? 12.193 -4.136 -2.922 1.00 92.69 175 LYS A C 1
ATOM 1462 O O . LYS A 1 175 ? 10.983 -4.022 -2.695 1.00 92.69 175 LYS A O 1
ATOM 1467 N N . LEU A 1 176 ? 13.069 -3.149 -2.713 1.00 94.12 176 LEU A N 1
ATOM 1468 C CA . LEU A 1 176 ? 12.743 -1.806 -2.210 1.00 94.12 176 LEU A CA 1
ATOM 1469 C C . LEU A 1 176 ? 13.535 -0.719 -2.933 1.00 94.12 176 LEU A C 1
ATOM 1471 O O . LEU A 1 176 ? 14.626 -0.948 -3.448 1.00 94.12 176 LEU A O 1
ATOM 1475 N N . TRP A 1 177 ? 13.018 0.504 -2.886 1.00 94.00 177 TRP A N 1
ATOM 1476 C CA . TRP A 1 177 ? 13.782 1.695 -3.240 1.00 94.00 177 TRP A CA 1
ATOM 1477 C C . TRP A 1 177 ? 14.559 2.230 -2.039 1.00 94.00 177 TRP A C 1
ATOM 1479 O O . TRP A 1 177 ? 13.976 2.629 -1.032 1.00 94.00 177 TRP A O 1
ATOM 1489 N N . ILE A 1 178 ? 15.879 2.314 -2.178 1.00 92.75 178 ILE A N 1
ATOM 1490 C CA . ILE A 1 178 ? 16.789 2.818 -1.150 1.00 92.75 178 ILE A CA 1
ATOM 1491 C C . ILE A 1 178 ? 17.211 4.240 -1.500 1.00 92.75 178 ILE A C 1
ATOM 1493 O O . ILE A 1 178 ? 17.628 4.526 -2.619 1.00 92.75 178 ILE A O 1
ATOM 1497 N N . HIS A 1 179 ? 17.119 5.154 -0.535 1.00 91.19 179 HIS A N 1
ATOM 1498 C CA . HIS A 1 179 ? 17.604 6.522 -0.700 1.00 91.19 179 HIS A CA 1
ATOM 1499 C C . HIS A 1 179 ? 19.126 6.602 -0.501 1.00 91.19 179 HIS A C 1
ATOM 1501 O O . HIS A 1 179 ? 19.644 6.253 0.561 1.00 91.19 179 HIS A O 1
ATOM 1507 N N . HIS A 1 180 ? 19.839 7.152 -1.485 1.00 89.12 180 HIS A N 1
ATOM 1508 C CA . HIS A 1 180 ? 21.291 7.324 -1.453 1.00 89.12 180 HIS A CA 1
ATOM 1509 C C . HIS A 1 180 ? 21.695 8.801 -1.459 1.00 89.12 180 HIS A C 1
ATOM 1511 O O . HIS A 1 180 ? 21.393 9.562 -2.377 1.00 89.12 180 HIS A O 1
ATOM 1517 N N . LYS A 1 181 ? 22.485 9.196 -0.452 1.00 85.12 181 LYS A N 1
ATOM 1518 C CA . LYS A 1 181 ? 23.061 10.550 -0.343 1.00 85.12 181 LYS A CA 1
ATOM 1519 C C . LYS A 1 181 ? 24.412 10.699 -1.054 1.00 85.12 181 LYS A C 1
ATOM 1521 O O . LYS A 1 181 ? 24.882 11.818 -1.232 1.00 85.12 181 LYS A O 1
ATOM 1526 N N . ASN A 1 182 ? 25.076 9.605 -1.436 1.00 87.31 182 ASN A N 1
ATOM 1527 C CA . ASN A 1 182 ? 26.394 9.664 -2.073 1.00 87.31 182 ASN A CA 1
ATOM 1528 C C . ASN A 1 182 ? 26.265 9.686 -3.600 1.00 87.31 182 ASN A C 1
ATOM 1530 O O . ASN A 1 182 ? 26.093 8.651 -4.240 1.00 87.31 182 ASN A O 1
ATOM 1534 N N . ARG A 1 183 ? 26.402 10.879 -4.182 1.00 85.69 183 ARG A N 1
ATOM 1535 C CA . ARG A 1 183 ? 26.303 11.082 -5.630 1.00 85.69 183 ARG A CA 1
ATOM 1536 C C . ARG A 1 183 ? 27.359 10.306 -6.419 1.00 85.69 183 ARG A C 1
ATOM 1538 O O . ARG A 1 183 ? 27.042 9.819 -7.496 1.00 85.69 183 ARG A O 1
ATOM 1545 N N . GLU A 1 184 ? 28.594 10.228 -5.925 1.00 86.50 184 GLU A N 1
ATOM 1546 C CA . GLU A 1 184 ? 29.691 9.579 -6.657 1.00 86.50 184 GLU A CA 1
ATOM 1547 C C . GLU A 1 184 ? 29.469 8.070 -6.765 1.00 86.50 184 GLU A C 1
ATOM 1549 O O . GLU A 1 184 ? 29.636 7.509 -7.847 1.00 86.50 184 GLU A O 1
ATOM 1554 N N . LEU A 1 185 ? 28.990 7.439 -5.687 1.00 86.56 185 LEU A N 1
ATOM 1555 C CA . LEU A 1 185 ? 28.620 6.022 -5.680 1.00 86.56 185 LEU A CA 1
ATOM 1556 C C . LEU A 1 185 ? 27.511 5.728 -6.699 1.00 86.56 185 LEU A C 1
ATOM 1558 O O . LEU A 1 185 ? 27.682 4.862 -7.551 1.00 86.56 185 LEU A O 1
ATOM 1562 N N . VAL A 1 186 ? 26.435 6.519 -6.684 1.00 86.38 186 VAL A N 1
ATOM 1563 C CA . VAL A 1 186 ? 25.310 6.359 -7.622 1.00 86.38 186 VAL A CA 1
ATOM 1564 C C . VAL A 1 186 ? 25.768 6.533 -9.069 1.00 86.38 186 VAL A C 1
ATOM 1566 O O . VAL A 1 186 ? 25.384 5.769 -9.949 1.00 86.38 186 VAL A O 1
ATOM 1569 N N . THR A 1 187 ? 26.612 7.531 -9.347 1.00 86.75 187 THR A N 1
ATOM 1570 C CA . THR A 1 187 ? 27.099 7.757 -10.715 1.00 86.75 187 THR A CA 1
ATOM 1571 C C . THR A 1 187 ? 28.093 6.702 -11.175 1.00 86.75 187 THR A C 1
ATOM 1573 O O . THR A 1 187 ? 28.148 6.405 -12.365 1.00 86.75 187 THR A O 1
ATOM 1576 N N . SER A 1 188 ? 28.852 6.126 -10.243 1.00 88.44 188 SER A N 1
ATOM 1577 C CA . SER A 1 188 ? 29.727 4.987 -10.500 1.00 88.44 188 SER A CA 1
ATOM 1578 C C . SER A 1 188 ? 28.901 3.780 -10.946 1.00 88.44 188 SER A C 1
ATOM 1580 O O . SER A 1 188 ? 29.166 3.237 -12.017 1.00 88.44 188 SER A O 1
ATOM 1582 N N . GLU A 1 189 ? 27.864 3.426 -10.188 1.00 88.62 189 GLU A N 1
ATOM 1583 C CA . GLU A 1 189 ? 26.962 2.309 -10.490 1.00 88.62 189 GLU A CA 1
ATOM 1584 C C . GLU A 1 189 ? 26.183 2.520 -11.793 1.00 88.62 189 GLU A C 1
ATOM 1586 O O . GLU A 1 189 ? 26.179 1.651 -12.663 1.00 88.62 189 GLU A O 1
ATOM 1591 N N . LEU A 1 190 ? 25.615 3.715 -11.989 1.00 88.88 190 LEU A N 1
ATOM 1592 C CA . LEU A 1 190 ? 24.927 4.087 -13.227 1.00 88.88 190 LEU A CA 1
ATOM 1593 C C . LEU A 1 190 ? 25.822 3.907 -14.452 1.00 88.88 190 LEU A C 1
ATOM 1595 O O . LEU A 1 190 ? 25.372 3.421 -15.488 1.00 88.88 190 LEU A O 1
ATOM 1599 N N . TYR A 1 191 ? 27.084 4.318 -14.334 1.00 90.69 191 TYR A N 1
ATOM 1600 C CA . TYR A 1 191 ? 28.040 4.151 -15.410 1.00 90.69 191 TYR A CA 1
ATOM 1601 C C . TYR A 1 191 ? 28.367 2.676 -15.661 1.00 90.69 191 TYR A C 1
ATOM 1603 O O . TYR A 1 191 ? 28.434 2.293 -16.821 1.00 90.69 191 TYR A O 1
ATOM 1611 N N . THR A 1 192 ? 28.569 1.861 -14.619 1.00 89.81 192 THR A N 1
ATOM 1612 C CA . THR A 1 192 ? 28.827 0.420 -14.786 1.00 89.81 192 THR A CA 1
ATOM 1613 C C . THR A 1 192 ? 27.685 -0.231 -15.566 1.00 89.81 192 THR A C 1
ATOM 1615 O O . THR A 1 192 ? 27.925 -0.808 -16.620 1.00 89.81 192 THR A O 1
ATOM 1618 N N . ASN A 1 193 ? 26.439 -0.004 -15.133 1.00 87.25 193 ASN A N 1
ATOM 1619 C CA . ASN A 1 193 ? 25.247 -0.535 -15.799 1.00 87.25 193 ASN A CA 1
ATOM 1620 C C . ASN A 1 193 ? 25.157 -0.087 -17.266 1.00 87.25 193 ASN A C 1
ATOM 1622 O O . ASN A 1 193 ? 24.843 -0.881 -18.150 1.00 87.25 193 ASN A O 1
ATOM 1626 N N . PHE A 1 194 ? 25.462 1.187 -17.533 1.00 89.94 194 PHE A N 1
ATOM 1627 C CA . PHE A 1 194 ? 25.515 1.726 -18.889 1.00 89.94 194 PHE A CA 1
ATOM 1628 C C . PHE A 1 194 ? 26.608 1.058 -19.734 1.00 89.94 194 PHE A C 1
ATOM 1630 O O . PHE A 1 194 ? 26.345 0.653 -20.862 1.00 89.94 194 PHE A O 1
ATOM 1637 N N . SER A 1 195 ? 27.823 0.939 -19.203 1.00 91.69 195 SER A N 1
ATOM 1638 C CA . SER A 1 195 ? 28.982 0.392 -19.911 1.00 91.69 195 SER A CA 1
ATOM 1639 C C . SER A 1 195 ? 28.765 -1.070 -20.290 1.00 91.69 195 SER A C 1
ATOM 1641 O O . SER A 1 195 ? 28.881 -1.419 -21.464 1.00 91.69 195 SER A O 1
ATOM 1643 N N . ASP A 1 196 ? 28.358 -1.890 -19.319 1.00 89.31 196 ASP A N 1
ATOM 1644 C CA . ASP A 1 196 ? 28.110 -3.321 -19.502 1.00 89.31 196 ASP A CA 1
ATOM 1645 C C . ASP A 1 196 ? 26.993 -3.550 -20.528 1.00 89.31 196 ASP A C 1
ATOM 1647 O O . ASP A 1 196 ? 27.107 -4.390 -21.426 1.00 89.31 196 ASP A O 1
ATOM 1651 N N . PHE A 1 197 ? 25.923 -2.747 -20.455 1.00 88.00 197 PHE A N 1
ATOM 1652 C CA . PHE A 1 197 ? 24.853 -2.797 -21.444 1.00 88.00 197 PHE A CA 1
ATOM 1653 C C . PHE A 1 197 ? 25.359 -2.442 -22.843 1.00 88.00 197 PHE A C 1
ATOM 1655 O O . PHE A 1 197 ? 25.087 -3.181 -23.792 1.00 88.00 197 PHE A O 1
ATOM 1662 N N . MET A 1 198 ? 26.091 -1.334 -22.988 1.00 90.12 198 MET A N 1
ATOM 1663 C CA . MET A 1 198 ? 26.587 -0.881 -24.288 1.00 90.12 198 MET A CA 1
ATOM 1664 C C . MET A 1 198 ? 27.513 -1.921 -24.925 1.00 90.12 198 MET A C 1
ATOM 1666 O O . MET A 1 198 ? 27.364 -2.215 -26.110 1.00 90.12 198 MET A O 1
ATOM 1670 N N . GLU A 1 199 ? 28.406 -2.546 -24.155 1.00 91.69 199 GLU A N 1
ATOM 1671 C CA . GLU A 1 199 ? 29.245 -3.644 -24.649 1.00 91.69 199 GLU A CA 1
ATOM 1672 C C . GLU A 1 199 ? 28.410 -4.846 -25.108 1.00 91.69 199 GLU A C 1
ATOM 1674 O O . GLU A 1 199 ? 28.645 -5.379 -26.197 1.00 91.69 199 GLU A O 1
ATOM 1679 N N . SER A 1 200 ? 27.381 -5.220 -24.337 1.00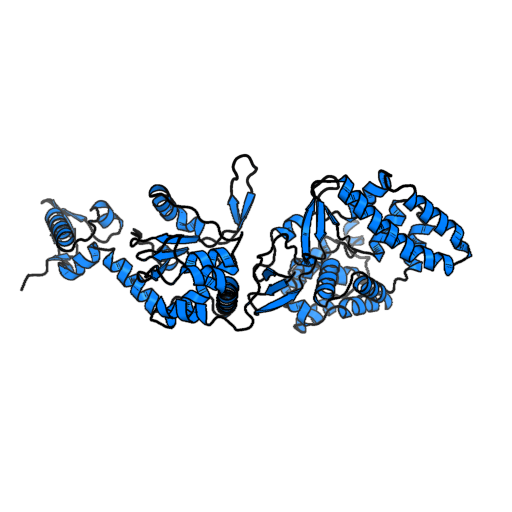 88.62 200 SER A N 1
ATOM 1680 C CA . SER A 1 200 ? 26.515 -6.364 -24.649 1.00 88.62 200 SER A CA 1
ATOM 1681 C C . SER A 1 200 ? 25.764 -6.231 -25.980 1.00 88.62 200 SER A C 1
ATOM 1683 O O . SER A 1 200 ? 25.471 -7.241 -26.622 1.00 88.62 200 SER A O 1
ATOM 1685 N N . ILE A 1 201 ? 25.471 -5.001 -26.425 1.00 88.25 201 ILE A N 1
ATOM 1686 C CA . ILE A 1 201 ? 24.761 -4.745 -27.687 1.00 88.25 201 ILE A CA 1
ATOM 1687 C C . ILE A 1 201 ? 25.701 -4.398 -28.845 1.00 88.25 201 ILE A C 1
ATOM 1689 O O . ILE A 1 201 ? 25.442 -4.802 -29.981 1.00 88.25 201 ILE A O 1
ATOM 1693 N N . LEU A 1 202 ? 26.789 -3.668 -28.580 1.00 90.62 202 LEU A N 1
ATOM 1694 C CA . LEU A 1 202 ? 27.676 -3.162 -29.622 1.00 90.62 202 LEU A CA 1
ATOM 1695 C C . LEU A 1 202 ? 28.629 -4.248 -30.126 1.00 90.62 202 LEU A C 1
ATOM 1697 O O . LEU A 1 202 ? 28.831 -4.343 -31.337 1.00 90.62 202 LEU A O 1
ATOM 1701 N N . LEU A 1 203 ? 29.160 -5.110 -29.248 1.00 91.25 203 LEU A N 1
ATOM 1702 C CA . LEU A 1 203 ? 30.077 -6.180 -29.662 1.00 91.25 203 LEU A CA 1
ATOM 1703 C C . LEU A 1 203 ? 29.415 -7.162 -30.648 1.00 91.25 203 LEU A C 1
ATOM 1705 O O . LEU A 1 203 ? 29.975 -7.369 -31.730 1.00 91.25 203 LEU A O 1
ATOM 1709 N N . PRO A 1 204 ? 28.208 -7.713 -30.382 1.00 91.06 204 PRO A N 1
ATOM 1710 C CA . PRO A 1 204 ? 27.542 -8.583 -31.351 1.00 91.06 204 PRO A CA 1
ATOM 1711 C C . PRO A 1 204 ? 27.152 -7.857 -32.643 1.00 91.06 204 PRO A C 1
ATOM 1713 O O . PRO A 1 204 ? 27.101 -8.476 -33.706 1.00 91.06 204 PRO A O 1
ATOM 1716 N N . TYR A 1 205 ? 26.858 -6.555 -32.573 1.00 90.62 205 TYR A N 1
ATOM 1717 C CA . TYR A 1 205 ? 26.555 -5.748 -33.753 1.00 90.62 205 TYR A CA 1
ATOM 1718 C C . TYR A 1 205 ? 27.791 -5.557 -34.644 1.00 90.62 205 TYR A C 1
ATOM 1720 O O . TYR A 1 205 ? 27.696 -5.775 -35.851 1.00 90.62 205 TYR A O 1
ATOM 1728 N N . GLY A 1 206 ? 28.951 -5.226 -34.067 1.00 90.50 206 GLY A N 1
ATOM 1729 C CA . GLY A 1 206 ? 30.211 -5.086 -34.804 1.00 90.50 206 GLY A CA 1
ATOM 1730 C C . GLY A 1 206 ? 30.682 -6.399 -35.437 1.00 90.50 206 GLY A C 1
ATOM 1731 O O . GLY A 1 206 ? 31.159 -6.398 -36.565 1.00 90.50 206 GLY A O 1
ATOM 1732 N N . GLN A 1 207 ? 30.472 -7.537 -34.766 1.00 91.19 207 GLN A N 1
ATOM 1733 C CA . GLN A 1 207 ? 30.770 -8.862 -35.333 1.00 91.19 207 GLN A CA 1
ATOM 1734 C C . GLN A 1 207 ? 29.913 -9.192 -36.564 1.00 91.19 207 GLN A C 1
ATOM 1736 O O . GLN A 1 207 ? 30.391 -9.839 -37.492 1.00 91.19 207 GLN A O 1
ATOM 1741 N N . LYS A 1 208 ? 28.646 -8.759 -36.573 1.00 92.69 208 LYS A N 1
ATOM 1742 C CA . LYS A 1 208 ? 27.720 -8.974 -37.697 1.00 92.69 208 LYS A CA 1
ATOM 1743 C C . LYS A 1 208 ? 27.922 -7.992 -38.852 1.00 92.69 208 LYS A C 1
ATOM 1745 O O . LYS A 1 208 ? 27.464 -8.287 -39.949 1.00 92.69 208 LYS A O 1
ATOM 1750 N N . ASN A 1 209 ? 28.593 -6.868 -38.605 1.00 90.75 209 ASN A N 1
ATOM 1751 C CA . ASN A 1 209 ? 28.844 -5.798 -39.572 1.00 90.75 209 ASN A CA 1
ATOM 1752 C C . ASN A 1 209 ? 30.349 -5.459 -39.575 1.00 90.75 209 ASN A C 1
ATOM 1754 O O . ASN A 1 209 ? 30.751 -4.457 -38.968 1.00 90.75 209 ASN A O 1
ATOM 1758 N N . PRO A 1 210 ? 31.204 -6.309 -40.185 1.00 90.81 210 PRO A N 1
ATOM 1759 C CA . PRO A 1 210 ? 32.662 -6.172 -40.122 1.00 90.81 210 PRO A CA 1
ATOM 1760 C C . PRO A 1 210 ? 33.179 -4.808 -40.589 1.00 90.81 210 PRO A C 1
ATOM 1762 O O . PRO A 1 210 ? 34.170 -4.310 -40.068 1.00 90.81 210 PRO A O 1
ATOM 1765 N N . GLU A 1 211 ? 32.486 -4.165 -41.526 1.00 90.56 211 GLU A N 1
ATOM 1766 C CA . GLU A 1 211 ? 32.805 -2.833 -42.037 1.00 90.56 211 GLU A CA 1
ATOM 1767 C C . GLU A 1 211 ? 32.617 -1.708 -41.003 1.00 90.56 211 GLU A C 1
ATOM 1769 O O . GLU A 1 211 ? 33.157 -0.618 -41.174 1.00 90.56 211 GLU A O 1
ATOM 1774 N N . LYS A 1 212 ? 31.888 -1.965 -39.908 1.00 88.94 212 LYS A N 1
ATOM 1775 C CA . LYS A 1 212 ? 31.624 -1.005 -38.820 1.00 88.94 212 LYS A CA 1
ATOM 1776 C C . LYS A 1 212 ? 32.371 -1.346 -37.525 1.00 88.94 212 LYS A C 1
ATOM 1778 O O . LYS A 1 212 ? 32.248 -0.613 -36.542 1.00 88.94 212 LYS A O 1
ATOM 1783 N N . ILE A 1 213 ? 33.140 -2.439 -37.499 1.00 90.81 213 ILE A N 1
ATOM 1784 C CA . ILE A 1 213 ? 33.767 -2.966 -36.276 1.00 90.81 213 ILE A CA 1
ATOM 1785 C C . ILE A 1 213 ? 34.769 -1.987 -35.651 1.00 90.81 213 ILE A C 1
ATOM 1787 O O . ILE A 1 213 ? 34.865 -1.892 -34.429 1.00 90.81 213 ILE A O 1
ATOM 1791 N N . GLU A 1 214 ? 35.484 -1.218 -36.476 1.00 90.00 214 GLU A N 1
ATOM 1792 C CA . GLU A 1 214 ? 36.453 -0.223 -36.012 1.00 90.00 214 GLU A CA 1
ATOM 1793 C C . GLU A 1 214 ? 35.761 0.918 -35.256 1.00 90.00 214 GLU A C 1
ATOM 1795 O O . GLU A 1 214 ? 36.165 1.255 -34.144 1.00 90.00 214 GLU A O 1
ATOM 1800 N N . ILE A 1 215 ? 34.655 1.434 -35.806 1.00 89.38 215 ILE A N 1
ATOM 1801 C CA . ILE A 1 215 ? 33.838 2.479 -35.173 1.00 89.38 215 ILE A CA 1
ATOM 1802 C C . ILE A 1 215 ? 33.275 1.967 -33.843 1.00 89.38 215 ILE A C 1
ATOM 1804 O O . ILE A 1 215 ? 33.349 2.654 -32.828 1.00 89.38 215 ILE A O 1
ATOM 1808 N N . VAL A 1 216 ? 32.744 0.741 -33.828 1.00 91.19 216 VAL A N 1
ATOM 1809 C CA . VAL A 1 216 ? 32.221 0.103 -32.612 1.00 91.19 216 VAL A CA 1
ATOM 1810 C C . VAL A 1 216 ? 33.290 0.015 -31.519 1.00 91.19 216 VAL A C 1
ATOM 1812 O O . VAL A 1 216 ? 33.036 0.399 -30.376 1.00 91.19 216 VAL A O 1
ATOM 1815 N N . ASN A 1 217 ? 34.492 -0.451 -31.864 1.00 91.69 217 ASN A N 1
ATOM 1816 C CA . ASN A 1 217 ? 35.594 -0.575 -30.913 1.00 91.69 217 ASN A CA 1
ATOM 1817 C C . ASN A 1 217 ? 36.051 0.791 -30.382 1.00 91.69 217 ASN A C 1
ATOM 1819 O O . ASN A 1 217 ? 36.340 0.915 -29.190 1.00 91.69 217 ASN A O 1
ATOM 1823 N N . ASP A 1 218 ? 36.081 1.823 -31.230 1.00 90.56 218 ASP A N 1
ATOM 1824 C CA . ASP A 1 218 ? 36.415 3.186 -30.807 1.00 90.56 218 ASP A CA 1
ATOM 1825 C C . ASP A 1 218 ? 35.362 3.772 -29.853 1.00 90.56 218 ASP A C 1
ATOM 1827 O O . ASP A 1 218 ? 35.706 4.393 -28.842 1.00 90.56 218 ASP A O 1
ATOM 1831 N N . VAL A 1 219 ? 34.076 3.500 -30.094 1.00 90.69 219 VAL A N 1
ATOM 1832 C CA . VAL A 1 219 ? 32.984 3.902 -29.195 1.00 90.69 219 VAL A CA 1
ATOM 1833 C C . VAL A 1 219 ? 33.096 3.205 -27.840 1.00 90.69 219 VAL A C 1
ATOM 1835 O O . VAL A 1 219 ? 33.051 3.885 -26.814 1.00 90.69 219 VAL A O 1
ATOM 1838 N N . ILE A 1 220 ? 33.303 1.884 -27.807 1.00 91.69 220 ILE A N 1
ATOM 1839 C CA . ILE A 1 220 ? 33.479 1.129 -26.553 1.00 91.69 220 ILE A CA 1
ATOM 1840 C C . ILE A 1 220 ? 34.692 1.661 -25.778 1.00 91.69 220 ILE A C 1
ATOM 1842 O O . ILE A 1 220 ? 34.596 1.969 -24.588 1.00 91.69 220 ILE A O 1
ATOM 1846 N N . LYS A 1 221 ? 35.823 1.871 -26.461 1.00 92.25 221 LYS A N 1
ATOM 1847 C CA . LYS A 1 221 ? 37.026 2.473 -25.867 1.00 92.25 221 LYS A CA 1
ATOM 1848 C C . LYS A 1 221 ? 36.754 3.880 -25.331 1.00 92.25 221 LYS A C 1
ATOM 1850 O O . LYS A 1 221 ? 37.243 4.248 -24.257 1.00 92.25 221 LYS A O 1
ATOM 1855 N N . THR A 1 222 ? 35.974 4.676 -26.056 1.00 91.38 222 THR A N 1
ATOM 1856 C CA . THR A 1 222 ? 35.583 6.026 -25.646 1.00 91.38 222 THR A CA 1
ATOM 1857 C C . THR A 1 222 ? 34.709 5.992 -24.400 1.00 91.38 222 THR A C 1
ATOM 1859 O O . THR A 1 222 ? 34.987 6.747 -23.474 1.00 91.38 222 THR A O 1
ATOM 1862 N N . ILE A 1 223 ? 33.702 5.117 -24.342 1.00 90.44 223 ILE A N 1
ATOM 1863 C CA . ILE A 1 223 ? 32.851 4.925 -23.161 1.00 90.44 223 ILE A CA 1
ATOM 1864 C C . ILE A 1 223 ? 33.748 4.585 -21.964 1.00 90.44 223 ILE A C 1
ATOM 1866 O O . ILE A 1 223 ? 33.858 5.408 -21.049 1.00 90.44 223 ILE A O 1
ATOM 1870 N N . ASN A 1 224 ? 34.514 3.491 -22.059 1.00 90.12 224 ASN A N 1
ATOM 1871 C CA . ASN A 1 224 ? 35.379 2.963 -20.995 1.00 90.12 224 ASN A CA 1
ATOM 1872 C C . ASN A 1 224 ? 36.417 3.964 -20.476 1.00 90.12 224 ASN A C 1
ATOM 1874 O O . ASN A 1 224 ? 36.645 4.069 -19.269 1.00 90.12 224 ASN A O 1
ATOM 1878 N N . SER A 1 225 ? 37.022 4.757 -21.360 1.00 89.56 225 SER A N 1
ATOM 1879 C CA . SER A 1 225 ? 38.016 5.766 -20.966 1.00 89.56 225 SER A CA 1
ATOM 1880 C C . SER A 1 225 ? 37.410 7.064 -20.415 1.00 89.56 225 SER A C 1
ATOM 1882 O O . SER A 1 225 ? 38.122 7.865 -19.803 1.00 89.56 225 SER A O 1
ATOM 1884 N N . LYS A 1 226 ? 36.108 7.311 -20.617 1.00 87.69 226 LYS A N 1
ATOM 1885 C CA . LYS A 1 226 ? 35.436 8.583 -20.294 1.00 87.69 226 LYS A CA 1
ATOM 1886 C C . LYS A 1 226 ? 34.358 8.452 -19.215 1.00 87.69 226 LYS A C 1
ATOM 1888 O O . LYS A 1 226 ? 33.496 9.327 -19.125 1.00 87.69 226 LYS A O 1
ATOM 1893 N N . ARG A 1 227 ? 34.464 7.462 -18.321 1.00 82.94 227 ARG A N 1
ATOM 1894 C CA . ARG A 1 227 ? 33.560 7.255 -17.169 1.00 82.94 227 ARG A CA 1
ATOM 1895 C C . ARG A 1 227 ? 33.194 8.520 -16.392 1.00 82.94 227 ARG A C 1
ATOM 1897 O O . ARG A 1 227 ? 32.024 8.783 -16.137 1.00 82.94 227 ARG A O 1
ATOM 1904 N N . ASN A 1 228 ? 34.191 9.341 -16.069 1.00 84.31 228 ASN A N 1
ATOM 1905 C CA . ASN A 1 228 ? 34.003 10.557 -15.270 1.00 84.31 228 ASN A CA 1
ATOM 1906 C C . ASN A 1 228 ? 33.744 11.814 -16.116 1.00 84.31 228 ASN A C 1
ATOM 1908 O O . ASN A 1 228 ? 33.773 12.931 -15.598 1.00 84.31 228 ASN A O 1
ATOM 1912 N N . HIS A 1 229 ? 33.514 11.673 -17.425 1.00 91.44 229 HIS A N 1
ATOM 1913 C CA . HIS A 1 229 ? 33.350 12.824 -18.300 1.00 91.44 229 HIS A CA 1
ATOM 1914 C C . HIS A 1 229 ? 32.043 13.583 -17.981 1.00 91.44 229 HIS A C 1
ATOM 1916 O O . HIS A 1 229 ? 30.959 12.999 -18.083 1.00 91.44 229 HIS A O 1
ATOM 1922 N N . PRO A 1 230 ? 32.088 14.901 -17.681 1.00 89.50 230 PRO A N 1
ATOM 1923 C CA . PRO A 1 230 ? 30.919 15.653 -17.211 1.00 89.50 230 PRO A CA 1
ATOM 1924 C C . PRO A 1 230 ? 29.713 15.613 -18.155 1.00 89.50 230 PRO A C 1
ATOM 1926 O O . PRO A 1 230 ? 28.576 15.557 -17.695 1.00 89.50 230 PRO A O 1
ATOM 1929 N N . LYS A 1 231 ? 29.944 15.607 -19.478 1.00 90.44 231 LYS A N 1
ATOM 1930 C CA . LYS A 1 231 ? 28.854 15.512 -20.467 1.00 90.44 231 LYS A CA 1
ATOM 1931 C C . LYS A 1 231 ? 28.168 14.143 -20.456 1.00 90.44 231 LYS A C 1
ATOM 1933 O O . LYS A 1 231 ? 26.947 14.107 -20.524 1.00 90.44 231 LYS A O 1
ATOM 1938 N N . LEU A 1 232 ? 28.929 13.048 -20.355 1.00 90.19 232 LEU A N 1
ATOM 1939 C CA . LEU A 1 232 ? 28.365 11.695 -20.316 1.00 90.19 232 LEU A CA 1
ATOM 1940 C C . LEU A 1 232 ? 27.566 11.509 -19.025 1.00 90.19 232 LEU A C 1
ATOM 1942 O O . LEU A 1 232 ? 26.385 11.183 -19.074 1.00 90.19 232 LEU A O 1
ATOM 1946 N N . ARG A 1 233 ? 28.174 11.865 -17.885 1.00 89.06 233 ARG A N 1
ATOM 1947 C CA . ARG A 1 233 ? 27.507 11.900 -16.576 1.00 89.06 233 ARG A CA 1
ATOM 1948 C C . ARG A 1 233 ? 26.226 12.736 -16.611 1.00 89.06 233 ARG A C 1
ATOM 1950 O O . ARG A 1 233 ? 25.204 12.314 -16.087 1.00 89.06 233 ARG A O 1
ATOM 1957 N N . GLY A 1 234 ? 26.272 13.918 -17.225 1.00 89.19 234 GLY A N 1
ATOM 1958 C CA . GLY A 1 234 ? 25.120 14.809 -17.340 1.00 89.19 234 GLY A CA 1
ATOM 1959 C C . GLY A 1 234 ? 23.965 14.209 -18.144 1.00 89.19 234 GLY A C 1
ATOM 1960 O O . GLY A 1 234 ? 22.816 14.367 -17.744 1.00 89.19 234 GLY A O 1
ATOM 1961 N N . TRP A 1 235 ? 24.250 13.511 -19.247 1.00 89.88 235 TRP A N 1
ATOM 1962 C CA . TRP A 1 235 ? 23.222 12.817 -20.029 1.00 89.88 235 TRP A CA 1
ATOM 1963 C C . TRP A 1 235 ? 22.659 11.597 -19.296 1.00 89.88 235 TRP A C 1
ATOM 1965 O O . TRP A 1 235 ? 21.442 11.472 -19.204 1.00 89.88 235 TRP A O 1
ATOM 1975 N N . LEU A 1 236 ? 23.514 10.771 -18.686 1.00 88.44 236 LEU A N 1
ATOM 1976 C CA . LEU A 1 236 ? 23.083 9.627 -17.875 1.00 88.44 236 LEU A CA 1
ATOM 1977 C C . LEU A 1 236 ? 22.196 10.057 -16.697 1.00 88.44 236 LEU A C 1
ATOM 1979 O O . LEU A 1 236 ? 21.161 9.458 -16.446 1.00 88.44 236 LEU A O 1
ATOM 1983 N N . LEU A 1 237 ? 22.537 11.141 -15.999 1.00 87.94 237 LEU A N 1
ATOM 1984 C CA . LEU A 1 237 ? 21.714 11.639 -14.892 1.00 87.94 237 LEU A CA 1
ATOM 1985 C C . LEU A 1 237 ? 20.377 12.236 -15.346 1.00 87.94 237 LEU A C 1
ATOM 1987 O O . LEU A 1 237 ? 19.409 12.197 -14.592 1.00 87.94 237 LEU A O 1
ATOM 1991 N N . LYS A 1 238 ? 20.309 12.796 -16.559 1.00 86.44 238 LYS A N 1
ATOM 1992 C CA . LYS A 1 238 ? 19.038 13.252 -17.142 1.00 86.44 238 LYS A CA 1
ATOM 1993 C C . LYS A 1 238 ? 18.118 12.081 -17.472 1.00 86.44 238 LYS A C 1
ATOM 1995 O O . LYS A 1 238 ? 16.914 12.236 -17.333 1.00 86.44 238 LYS A O 1
ATOM 2000 N N . LEU A 1 239 ? 18.681 10.943 -17.874 1.00 82.50 239 LEU A N 1
ATOM 2001 C CA . LEU A 1 239 ? 17.937 9.714 -18.140 1.00 82.50 239 LEU A CA 1
ATOM 2002 C C . LEU A 1 239 ? 17.215 9.194 -16.894 1.00 82.50 239 LEU A C 1
ATOM 2004 O O . LEU A 1 239 ? 16.054 8.811 -16.962 1.00 82.50 239 LEU A O 1
ATOM 2008 N N . CYS A 1 240 ? 17.907 9.214 -15.753 1.00 85.44 240 CYS A N 1
ATOM 2009 C CA . CYS A 1 240 ? 17.358 8.777 -14.472 1.00 85.44 240 CYS A CA 1
ATOM 2010 C C . CYS A 1 240 ? 16.360 9.780 -13.876 1.00 85.44 240 CYS A C 1
ATOM 2012 O O . CYS A 1 240 ? 15.839 9.530 -12.789 1.00 85.44 240 CYS A O 1
ATOM 2014 N N . ASN A 1 241 ? 16.161 10.942 -14.509 1.00 85.62 241 ASN A N 1
ATOM 2015 C CA . ASN A 1 241 ? 15.330 11.993 -13.949 1.00 85.62 241 ASN A CA 1
ATOM 2016 C C . ASN A 1 241 ? 13.848 11.632 -14.074 1.00 85.62 241 ASN A C 1
ATOM 2018 O O . ASN A 1 241 ? 13.294 11.633 -15.172 1.00 85.62 241 ASN A O 1
ATOM 2022 N N . ASP A 1 242 ? 13.208 11.380 -12.939 1.00 82.56 242 ASP A N 1
ATOM 2023 C CA . ASP A 1 242 ? 11.771 11.196 -12.832 1.00 82.56 242 ASP A CA 1
ATOM 2024 C C . ASP A 1 242 ? 11.221 12.167 -11.785 1.00 82.56 242 ASP A C 1
ATOM 2026 O O . ASP A 1 242 ? 11.315 11.954 -10.572 1.00 82.56 242 ASP A O 1
ATOM 2030 N N . LYS A 1 243 ? 10.650 13.268 -12.279 1.00 80.81 243 LYS A N 1
ATOM 2031 C CA . LYS A 1 243 ? 10.086 14.330 -11.438 1.00 80.81 243 LYS A CA 1
ATOM 2032 C C . LYS A 1 243 ? 8.877 13.853 -10.635 1.00 80.81 243 LYS A C 1
ATOM 2034 O O . LYS A 1 243 ? 8.609 14.414 -9.574 1.00 80.81 243 LYS A O 1
ATOM 2039 N N . ASP A 1 244 ? 8.190 12.818 -11.112 1.00 78.69 244 ASP A N 1
ATOM 2040 C CA . ASP A 1 244 ? 6.993 12.277 -10.473 1.00 78.69 244 ASP A CA 1
ATOM 2041 C C . ASP A 1 244 ? 7.328 11.208 -9.426 1.00 78.69 244 ASP A C 1
ATOM 2043 O O . ASP A 1 244 ? 6.459 10.814 -8.650 1.00 78.69 244 ASP A O 1
ATOM 2047 N N . PHE A 1 245 ? 8.587 10.768 -9.329 1.00 84.50 245 PHE A N 1
ATOM 2048 C CA . PHE A 1 245 ? 8.988 9.694 -8.418 1.00 84.50 245 PHE A CA 1
ATOM 2049 C C . PHE A 1 245 ? 8.633 9.971 -6.954 1.00 84.50 245 PHE A C 1
ATOM 2051 O O . PHE A 1 245 ? 8.118 9.088 -6.273 1.00 84.50 245 PHE A O 1
ATOM 2058 N N . ILE A 1 246 ? 8.837 11.206 -6.478 1.00 85.06 246 ILE A N 1
ATOM 2059 C CA . ILE A 1 246 ? 8.461 11.595 -5.106 1.00 85.06 246 ILE A CA 1
ATOM 2060 C C . ILE A 1 246 ? 6.958 11.446 -4.886 1.00 85.06 246 ILE A C 1
ATOM 2062 O O . ILE A 1 246 ? 6.525 10.953 -3.848 1.00 85.06 246 ILE A O 1
ATOM 2066 N N . ASN A 1 247 ? 6.162 11.832 -5.879 1.00 82.88 247 ASN A N 1
ATOM 2067 C CA . ASN A 1 247 ? 4.720 11.685 -5.815 1.00 82.88 247 ASN A CA 1
ATOM 2068 C C . ASN A 1 247 ? 4.314 10.200 -5.779 1.00 82.88 247 ASN A C 1
ATOM 2070 O O . ASN A 1 247 ? 3.397 9.846 -5.043 1.00 82.88 247 ASN A O 1
ATOM 2074 N N . LEU A 1 248 ? 5.015 9.331 -6.515 1.00 84.50 248 LEU A N 1
ATOM 2075 C CA . LEU A 1 248 ? 4.759 7.886 -6.560 1.00 84.50 248 LEU A CA 1
ATOM 2076 C C . LEU A 1 248 ? 5.085 7.190 -5.228 1.00 84.50 248 LEU A C 1
ATOM 2078 O O . LEU A 1 248 ? 4.248 6.447 -4.722 1.00 84.50 248 LEU A O 1
ATOM 2082 N N . ILE A 1 249 ? 6.233 7.487 -4.606 1.00 86.62 249 ILE A N 1
ATOM 2083 C CA . ILE A 1 249 ? 6.591 6.929 -3.283 1.00 86.62 249 ILE A CA 1
ATOM 2084 C C . ILE A 1 249 ? 5.700 7.473 -2.152 1.00 86.62 249 ILE A C 1
ATOM 2086 O O . ILE A 1 249 ? 5.521 6.815 -1.131 1.00 86.62 249 ILE A O 1
ATOM 2090 N N . GLN A 1 250 ? 5.135 8.676 -2.307 1.00 81.50 250 GLN A N 1
ATOM 2091 C CA . GLN A 1 250 ? 4.219 9.270 -1.324 1.00 81.50 250 GLN A CA 1
ATOM 2092 C C . GLN A 1 250 ? 2.773 8.792 -1.495 1.00 81.50 250 GLN A C 1
ATOM 2094 O O . GLN A 1 250 ? 2.003 8.793 -0.534 1.00 81.50 250 GLN A O 1
ATOM 2099 N N . ASN A 1 251 ? 2.393 8.385 -2.708 1.00 77.56 251 ASN A N 1
ATOM 2100 C CA . ASN A 1 251 ? 1.031 7.991 -3.053 1.00 77.56 251 ASN A CA 1
ATOM 2101 C C . ASN A 1 251 ? 0.941 6.533 -3.495 1.00 77.56 251 ASN A C 1
ATOM 2103 O O . ASN A 1 251 ? 0.248 6.212 -4.460 1.00 77.56 251 ASN A O 1
ATOM 2107 N N . ILE A 1 252 ? 1.594 5.660 -2.733 1.00 83.88 252 ILE A N 1
ATOM 2108 C CA . ILE A 1 252 ? 1.466 4.211 -2.868 1.00 83.88 252 ILE A CA 1
ATOM 2109 C C . ILE A 1 252 ? -0.011 3.800 -2.725 1.00 83.88 252 ILE A C 1
ATOM 2111 O O . ILE A 1 252 ? -0.795 4.438 -2.003 1.00 83.88 252 ILE A O 1
ATOM 2115 N N . ASP A 1 253 ? -0.386 2.744 -3.449 1.00 81.81 253 ASP A N 1
ATOM 2116 C CA . ASP A 1 253 ? -1.714 2.142 -3.401 1.00 81.81 253 ASP A CA 1
ATOM 2117 C C . ASP A 1 253 ? -2.071 1.733 -1.961 1.00 81.81 253 ASP A C 1
ATOM 2119 O O . ASP A 1 253 ? -1.405 0.920 -1.324 1.00 81.81 253 ASP A O 1
ATOM 2123 N N . VAL A 1 254 ? -3.152 2.314 -1.441 1.00 79.31 254 VAL A N 1
ATOM 2124 C CA . VAL A 1 254 ? -3.651 2.069 -0.076 1.00 79.31 254 VAL A CA 1
ATOM 2125 C C . VAL A 1 254 ? -4.225 0.666 0.107 1.00 79.31 254 VAL A C 1
ATOM 2127 O O . VAL A 1 254 ? -4.476 0.229 1.230 1.00 79.31 254 VAL A O 1
ATOM 2130 N N . THR A 1 255 ? -4.470 -0.042 -0.995 1.00 87.75 255 THR A N 1
ATOM 2131 C CA . THR A 1 255 ? -4.9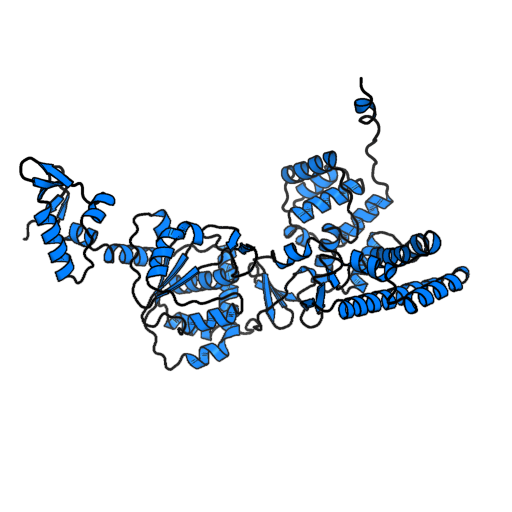33 -1.427 -0.972 1.00 87.75 255 THR A CA 1
ATOM 2132 C C . THR A 1 255 ? -3.791 -2.415 -0.820 1.00 87.75 255 THR A C 1
ATOM 2134 O O . THR A 1 255 ? -4.058 -3.592 -0.594 1.00 87.75 255 THR A O 1
ATOM 2137 N N . THR A 1 256 ? -2.536 -1.974 -0.904 1.00 91.62 256 THR A N 1
ATOM 2138 C CA . THR A 1 256 ? -1.378 -2.854 -0.792 1.00 91.62 256 THR A CA 1
ATOM 2139 C C . THR A 1 256 ? -0.584 -2.626 0.486 1.00 91.62 256 THR A C 1
ATOM 2141 O O . THR A 1 256 ? -0.586 -1.541 1.067 1.00 91.62 256 THR A O 1
ATOM 2144 N N . PHE A 1 257 ? 0.119 -3.666 0.929 1.00 92.50 257 PHE A N 1
ATOM 2145 C CA . PHE A 1 257 ? 0.919 -3.633 2.146 1.00 92.50 257 PHE A CA 1
ATOM 2146 C C . PHE A 1 257 ? 2.207 -4.446 1.962 1.00 92.50 257 PHE A C 1
ATOM 2148 O O . PHE A 1 257 ? 2.155 -5.617 1.579 1.00 92.50 257 PHE A O 1
ATOM 2155 N N . ALA A 1 258 ? 3.365 -3.820 2.187 1.00 94.38 258 ALA A N 1
ATOM 2156 C CA . ALA A 1 258 ? 4.671 -4.454 2.013 1.00 94.38 258 ALA A CA 1
ATOM 2157 C C . ALA A 1 258 ? 5.062 -5.270 3.250 1.00 94.38 258 ALA A C 1
ATOM 2159 O O . ALA A 1 258 ? 5.103 -4.752 4.367 1.00 94.38 258 ALA A O 1
ATOM 2160 N N . ILE A 1 259 ? 5.377 -6.542 3.021 1.00 94.69 259 ILE A N 1
ATOM 2161 C CA . ILE A 1 259 ? 5.665 -7.544 4.052 1.00 94.69 259 ILE A CA 1
ATOM 2162 C C . ILE A 1 259 ? 7.067 -8.132 3.868 1.00 94.69 259 ILE A C 1
ATOM 2164 O O . ILE A 1 259 ? 7.812 -7.716 2.980 1.00 94.69 259 ILE A O 1
ATOM 2168 N N . ASP A 1 260 ? 7.447 -9.075 4.718 1.00 93.50 260 ASP A N 1
ATOM 2169 C CA . ASP A 1 260 ? 8.770 -9.693 4.671 1.00 93.50 260 ASP A CA 1
ATOM 2170 C C . ASP A 1 260 ? 9.040 -10.467 3.360 1.00 93.50 260 ASP A C 1
ATOM 2172 O O . ASP A 1 260 ? 8.147 -10.673 2.528 1.00 93.50 260 ASP A O 1
ATOM 2176 N N . ALA A 1 261 ? 10.294 -10.876 3.157 1.00 91.75 261 ALA A N 1
ATOM 2177 C CA . ALA A 1 261 ? 10.747 -11.693 2.028 1.00 91.75 261 ALA A CA 1
ATOM 2178 C C . ALA A 1 261 ? 10.469 -11.077 0.642 1.00 91.75 261 ALA A C 1
ATOM 2180 O O . ALA A 1 261 ? 10.160 -11.784 -0.319 1.00 91.75 261 ALA A O 1
ATOM 2181 N N . GLY A 1 262 ? 10.544 -9.747 0.529 1.00 93.38 262 GLY A N 1
ATOM 2182 C CA . GLY A 1 262 ? 10.346 -9.062 -0.749 1.00 93.38 262 GLY A CA 1
ATOM 2183 C C . GLY A 1 262 ? 8.903 -9.109 -1.264 1.00 93.38 262 GLY A C 1
ATOM 2184 O O . GLY A 1 262 ? 8.687 -8.882 -2.453 1.00 93.38 262 GLY A O 1
ATOM 2185 N N . LYS A 1 263 ? 7.911 -9.414 -0.415 1.00 94.94 263 LYS A N 1
ATOM 2186 C CA . LYS A 1 263 ? 6.514 -9.625 -0.828 1.00 94.94 263 LYS A CA 1
ATOM 2187 C C . LYS A 1 263 ? 5.602 -8.432 -0.555 1.00 94.94 263 LYS A C 1
ATOM 2189 O O . LYS A 1 263 ? 5.899 -7.519 0.220 1.00 94.94 263 LYS A O 1
ATOM 2194 N N . ILE A 1 264 ? 4.459 -8.437 -1.224 1.00 94.94 264 ILE A N 1
ATOM 2195 C CA . ILE A 1 264 ? 3.382 -7.465 -1.059 1.00 94.94 264 ILE A CA 1
ATOM 2196 C C . ILE A 1 264 ? 2.048 -8.195 -1.067 1.00 94.94 264 ILE A C 1
ATOM 2198 O O . ILE A 1 264 ? 1.827 -9.091 -1.884 1.00 94.94 264 ILE A O 1
ATOM 2202 N N . ILE A 1 265 ? 1.163 -7.813 -0.150 1.00 94.62 265 ILE A N 1
ATOM 2203 C CA . ILE A 1 265 ? -0.210 -8.309 -0.096 1.00 94.62 265 ILE A CA 1
ATOM 2204 C C . ILE A 1 265 ? -1.166 -7.222 -0.573 1.00 94.62 265 ILE A C 1
ATOM 2206 O O . ILE A 1 265 ? -1.056 -6.063 -0.173 1.00 94.62 265 ILE A O 1
ATOM 2210 N N . ASN A 1 266 ? -2.123 -7.591 -1.417 1.00 93.81 266 ASN A N 1
ATOM 2211 C CA . ASN A 1 266 ? -3.277 -6.755 -1.706 1.00 93.81 266 ASN A CA 1
ATOM 2212 C C . ASN A 1 266 ? -4.367 -7.050 -0.663 1.00 93.81 266 ASN A C 1
ATOM 2214 O O . ASN A 1 266 ? -4.985 -8.109 -0.685 1.00 93.81 266 ASN A O 1
ATOM 2218 N N . LEU A 1 267 ? -4.613 -6.113 0.247 1.00 93.62 267 LEU A N 1
ATOM 2219 C CA . LEU A 1 267 ? -5.550 -6.225 1.368 1.00 93.62 267 LEU A CA 1
ATOM 2220 C C . LEU A 1 267 ? -7.016 -6.360 0.934 1.00 93.62 267 LEU A C 1
ATOM 2222 O O . LEU A 1 267 ? -7.835 -6.845 1.707 1.00 93.62 267 LEU A O 1
ATOM 2226 N N . LYS A 1 268 ? -7.361 -5.946 -0.291 1.00 91.44 268 LYS A N 1
ATOM 2227 C CA . LYS A 1 268 ? -8.714 -6.101 -0.844 1.00 91.44 268 LYS A CA 1
ATOM 2228 C C . LYS A 1 268 ? -8.981 -7.527 -1.326 1.00 91.44 268 LYS A C 1
ATOM 2230 O O . LYS A 1 268 ? -10.099 -8.009 -1.220 1.00 91.44 268 LYS A O 1
ATOM 2235 N N . THR A 1 269 ? -7.974 -8.201 -1.873 1.00 90.88 269 THR A N 1
ATOM 2236 C CA . THR A 1 269 ? -8.133 -9.537 -2.479 1.00 90.88 269 THR A CA 1
ATOM 2237 C C . THR A 1 269 ? -7.560 -10.660 -1.612 1.00 90.88 269 THR A C 1
ATOM 2239 O O . THR A 1 269 ? -8.034 -11.795 -1.681 1.00 90.88 269 THR A O 1
ATOM 2242 N N . GLY A 1 270 ? -6.571 -10.341 -0.777 1.00 90.69 270 GLY A N 1
ATOM 2243 C CA . GLY A 1 270 ? -5.724 -11.284 -0.047 1.00 90.69 270 GLY A CA 1
ATOM 2244 C C . GLY A 1 270 ? -4.575 -11.860 -0.883 1.00 90.69 270 GLY A C 1
ATOM 2245 O O . GLY A 1 270 ? -3.827 -12.691 -0.379 1.00 90.69 270 GLY A O 1
ATOM 2246 N N . VAL A 1 271 ? -4.422 -11.452 -2.149 1.00 92.31 271 VAL A N 1
ATOM 2247 C CA . VAL A 1 271 ? -3.387 -11.993 -3.041 1.00 92.31 271 VAL A CA 1
ATOM 2248 C C . VAL A 1 271 ? -2.013 -11.474 -2.631 1.00 92.31 271 VAL A C 1
ATOM 2250 O O . VAL A 1 271 ? -1.816 -10.266 -2.480 1.00 92.31 271 VAL A O 1
ATOM 2253 N N . ILE A 1 272 ? -1.062 -12.397 -2.499 1.00 94.44 272 ILE A N 1
ATOM 2254 C CA . ILE A 1 272 ? 0.343 -12.114 -2.212 1.00 94.44 272 ILE A CA 1
ATOM 2255 C C . ILE A 1 272 ? 1.154 -12.348 -3.482 1.00 94.44 272 ILE A C 1
ATOM 2257 O O . ILE A 1 272 ? 0.988 -13.366 -4.155 1.00 94.44 272 ILE A O 1
ATOM 2261 N N . ARG A 1 273 ? 2.056 -11.421 -3.790 1.00 93.50 273 ARG A N 1
ATOM 2262 C CA . ARG A 1 273 ? 3.038 -11.563 -4.869 1.00 93.50 273 ARG A CA 1
ATOM 2263 C C . ARG A 1 273 ? 4.377 -10.969 -4.460 1.00 93.50 273 ARG A C 1
ATOM 2265 O O . ARG A 1 273 ? 4.474 -10.284 -3.441 1.00 93.50 273 ARG A O 1
ATOM 2272 N N . ASP A 1 274 ? 5.392 -11.204 -5.276 1.00 92.94 274 ASP A N 1
ATOM 2273 C CA . ASP A 1 274 ? 6.674 -10.531 -5.111 1.00 92.94 274 ASP A CA 1
ATOM 2274 C C . ASP A 1 274 ? 6.545 -9.047 -5.495 1.00 92.94 274 ASP A C 1
ATOM 2276 O O . ASP A 1 274 ? 5.769 -8.664 -6.386 1.00 92.94 274 ASP A O 1
ATOM 2280 N N . ARG A 1 275 ? 7.277 -8.197 -4.770 1.00 93.12 275 ARG A N 1
ATOM 2281 C CA . ARG A 1 275 ? 7.365 -6.762 -5.042 1.00 93.12 275 ARG A CA 1
ATOM 2282 C C . ARG A 1 275 ? 8.155 -6.504 -6.313 1.00 93.12 275 ARG A C 1
ATOM 2284 O O . ARG A 1 275 ? 9.144 -7.173 -6.613 1.00 93.12 275 ARG A O 1
ATOM 2291 N N . VAL A 1 276 ? 7.745 -5.461 -7.020 1.00 88.69 276 VAL A N 1
ATOM 2292 C CA . VAL A 1 276 ? 8.398 -4.966 -8.229 1.00 88.69 276 VAL A CA 1
ATOM 2293 C C . VAL A 1 276 ? 8.729 -3.482 -8.090 1.00 88.69 276 VAL A C 1
ATOM 2295 O O . VAL A 1 276 ? 8.165 -2.773 -7.258 1.00 88.69 276 VAL A O 1
ATOM 2298 N N . ARG A 1 277 ? 9.628 -2.984 -8.946 1.00 86.44 277 ARG A N 1
ATOM 2299 C CA . ARG A 1 277 ? 10.086 -1.579 -8.962 1.00 86.44 277 ARG A CA 1
ATOM 2300 C C . ARG A 1 277 ? 8.952 -0.559 -8.976 1.00 86.44 277 ARG A C 1
ATOM 2302 O O . ARG A 1 277 ? 9.072 0.524 -8.414 1.00 86.44 277 ARG A O 1
ATOM 2309 N N . THR A 1 278 ? 7.849 -0.903 -9.616 1.00 84.38 278 THR A N 1
ATOM 2310 C CA . THR A 1 278 ? 6.680 -0.043 -9.792 1.00 84.38 278 THR A CA 1
ATOM 2311 C C . THR A 1 278 ? 5.687 -0.102 -8.628 1.00 84.38 278 THR A C 1
ATOM 2313 O O . THR A 1 278 ? 4.636 0.524 -8.713 1.00 84.38 278 THR A O 1
ATOM 2316 N N . ASP A 1 279 ? 6.021 -0.801 -7.537 1.00 88.06 279 ASP A N 1
ATOM 2317 C CA . ASP A 1 279 ? 5.276 -0.738 -6.270 1.00 88.06 279 ASP A CA 1
ATOM 2318 C C . ASP A 1 279 ? 5.747 0.418 -5.369 1.00 88.06 279 ASP A C 1
ATOM 2320 O O . ASP A 1 279 ? 5.058 0.784 -4.423 1.00 88.06 279 ASP A O 1
ATOM 2324 N N . TYR A 1 280 ? 6.916 1.007 -5.659 1.00 89.94 280 TYR A N 1
ATOM 2325 C CA . TYR A 1 280 ? 7.444 2.229 -5.027 1.00 89.94 280 TYR A CA 1
ATOM 2326 C C . TYR A 1 280 ? 7.623 2.198 -3.495 1.00 89.94 280 TYR A C 1
ATOM 2328 O O . TYR A 1 280 ? 7.821 3.242 -2.874 1.00 89.94 280 TYR A O 1
ATOM 2336 N N . TYR A 1 281 ? 7.632 1.017 -2.871 1.00 92.56 281 TYR A N 1
ATOM 2337 C CA . TYR A 1 281 ? 7.923 0.885 -1.443 1.00 92.56 281 TYR A CA 1
ATOM 2338 C C . TYR A 1 281 ? 9.394 1.163 -1.129 1.00 92.56 281 TYR A C 1
ATOM 2340 O O . TYR A 1 281 ? 10.303 0.703 -1.821 1.00 92.56 281 TYR A O 1
ATOM 2348 N N . MET A 1 282 ? 9.610 1.885 -0.031 1.00 92.50 282 MET A N 1
ATOM 2349 C CA . MET A 1 282 ? 10.932 2.144 0.556 1.00 92.50 282 MET A CA 1
ATOM 2350 C C . MET A 1 282 ? 11.145 1.422 1.891 1.00 92.50 282 MET A C 1
ATOM 2352 O O . MET A 1 282 ? 12.258 1.364 2.399 1.00 92.50 282 MET A O 1
ATOM 2356 N N . HIS A 1 283 ? 10.067 0.897 2.469 1.00 91.56 283 HIS A N 1
ATOM 2357 C CA . HIS A 1 283 ? 10.060 0.199 3.746 1.00 91.56 283 HIS A CA 1
ATOM 2358 C C . HIS A 1 283 ? 9.074 -0.968 3.660 1.00 91.56 283 HIS A C 1
ATOM 2360 O O . HIS A 1 283 ? 8.173 -0.970 2.817 1.00 91.56 283 HIS A O 1
ATOM 2366 N N . TYR A 1 284 ? 9.248 -1.945 4.540 1.00 93.50 284 TYR A N 1
ATOM 2367 C CA . TYR A 1 284 ? 8.344 -3.074 4.722 1.00 93.50 284 TYR A CA 1
ATOM 2368 C C . TYR A 1 284 ? 8.256 -3.413 6.204 1.00 93.50 284 TYR A C 1
ATOM 2370 O O . TYR A 1 284 ? 9.049 -2.925 7.014 1.00 93.50 284 TYR A O 1
ATOM 2378 N N . ILE A 1 285 ? 7.287 -4.250 6.551 1.00 92.44 285 ILE A N 1
ATOM 2379 C CA . ILE A 1 285 ? 7.184 -4.815 7.891 1.00 92.44 285 ILE A CA 1
ATOM 2380 C C . ILE A 1 285 ? 7.767 -6.227 7.867 1.00 92.44 285 ILE A C 1
ATOM 2382 O O . ILE A 1 285 ? 7.342 -7.013 7.018 1.00 92.44 285 ILE A O 1
ATOM 2386 N N . PRO A 1 286 ? 8.702 -6.571 8.773 1.00 92.81 286 PRO A N 1
ATOM 2387 C CA . PRO A 1 286 ? 9.380 -7.868 8.797 1.00 92.81 286 PRO A CA 1
ATOM 2388 C C . PRO A 1 286 ? 8.482 -8.960 9.405 1.00 92.81 286 PRO A C 1
ATOM 2390 O O . PRO A 1 286 ? 8.833 -9.613 10.382 1.00 92.81 286 PRO A O 1
ATOM 2393 N N . ILE A 1 287 ? 7.272 -9.109 8.862 1.00 92.00 287 ILE A N 1
ATOM 2394 C CA . ILE A 1 287 ? 6.288 -10.119 9.245 1.00 92.00 287 ILE A CA 1
ATOM 2395 C C . ILE A 1 287 ? 5.748 -10.759 7.972 1.00 92.00 287 ILE A C 1
ATOM 2397 O O . ILE A 1 287 ? 5.401 -10.064 7.017 1.00 92.00 287 ILE A O 1
ATOM 2401 N N . SER A 1 288 ? 5.641 -12.085 7.986 1.00 91.38 288 SER A N 1
ATOM 2402 C CA . SER A 1 288 ? 4.932 -12.859 6.966 1.00 91.38 288 SER A CA 1
ATOM 2403 C C . SER A 1 288 ? 3.585 -13.360 7.502 1.00 91.38 288 SER A C 1
ATOM 2405 O O . SER A 1 288 ? 3.476 -13.625 8.706 1.00 91.38 288 SER A O 1
ATOM 2407 N N . PRO A 1 289 ? 2.563 -13.517 6.637 1.00 93.06 289 PRO A N 1
ATOM 2408 C CA . PRO A 1 289 ? 1.329 -14.215 6.980 1.00 93.06 289 PRO A CA 1
ATOM 2409 C C . PRO A 1 289 ? 1.600 -15.622 7.519 1.00 93.06 289 PRO A C 1
ATOM 2411 O O . PRO A 1 289 ? 2.602 -16.248 7.194 1.00 93.06 289 PRO A O 1
ATOM 2414 N N . SER A 1 290 ? 0.688 -16.102 8.351 1.00 94.44 290 SER A N 1
ATOM 2415 C CA . SER A 1 290 ? 0.731 -17.427 8.955 1.00 94.44 290 SER A CA 1
ATOM 2416 C C . SER A 1 290 ? 0.214 -18.482 7.978 1.00 94.44 290 SER A C 1
ATOM 2418 O O . SER A 1 290 ? -0.875 -18.327 7.419 1.00 94.44 290 SER A O 1
ATOM 2420 N N . ASP A 1 291 ? 0.948 -19.586 7.837 1.00 92.31 291 ASP A N 1
ATOM 2421 C CA . ASP A 1 291 ? 0.575 -20.705 6.960 1.00 92.31 291 ASP A CA 1
ATOM 2422 C C . ASP A 1 291 ? -0.568 -21.565 7.531 1.00 92.31 291 ASP A C 1
ATOM 2424 O O . ASP A 1 291 ? -1.217 -22.316 6.804 1.00 92.31 291 ASP A O 1
ATOM 2428 N N . HIS A 1 292 ? -0.848 -21.454 8.833 1.00 92.88 292 HIS A N 1
ATOM 2429 C CA . HIS A 1 292 ? -1.868 -22.238 9.545 1.00 92.88 292 HIS A CA 1
ATOM 2430 C C . HIS A 1 292 ? -3.057 -21.392 10.026 1.00 92.88 292 HIS A C 1
ATOM 2432 O O . HIS A 1 292 ? -3.836 -21.826 10.876 1.00 92.88 292 HIS A O 1
ATOM 2438 N N . GLY A 1 293 ? -3.216 -20.177 9.493 1.00 93.56 293 GLY A N 1
ATOM 2439 C CA . GLY A 1 293 ? -4.272 -19.249 9.903 1.00 93.56 293 GLY A CA 1
ATOM 2440 C C . GLY A 1 293 ? -3.958 -18.560 11.234 1.00 93.56 293 GLY A C 1
ATOM 2441 O O . GLY A 1 293 ? -2.818 -18.179 11.479 1.00 93.56 293 GLY A O 1
ATOM 2442 N N . TYR A 1 294 ? -4.967 -18.339 12.078 1.00 96.31 294 TYR A N 1
ATOM 2443 C CA . TYR A 1 294 ? -4.825 -17.539 13.306 1.00 96.31 294 TYR A CA 1
ATOM 2444 C C . TYR A 1 294 ? -5.557 -18.123 14.537 1.00 96.31 294 TYR A C 1
ATOM 2446 O O . TYR A 1 294 ? -6.354 -17.426 15.177 1.00 96.31 294 TYR A O 1
ATOM 2454 N N . PRO A 1 295 ? -5.348 -19.412 14.883 1.00 95.44 295 PRO A N 1
ATOM 2455 C CA . PRO A 1 295 ? -6.063 -20.073 15.977 1.00 95.44 295 PRO A CA 1
ATOM 2456 C C . PRO A 1 295 ? -5.791 -19.463 17.360 1.00 95.44 295 PRO A C 1
ATOM 2458 O O . PRO A 1 295 ? -6.740 -19.281 18.120 1.00 95.44 295 PRO A O 1
ATOM 2461 N N . LYS A 1 296 ? -4.547 -19.082 17.684 1.00 93.62 296 LYS A N 1
ATOM 2462 C CA . LYS A 1 296 ? -4.208 -18.505 18.998 1.00 93.62 296 LYS A CA 1
ATOM 2463 C C . LYS A 1 296 ? -4.799 -17.112 19.157 1.00 93.62 296 LYS A C 1
ATOM 2465 O O . LYS A 1 296 ? -5.299 -16.762 20.221 1.00 93.62 296 LYS A O 1
ATOM 2470 N N . ILE A 1 297 ? -4.788 -16.324 18.081 1.00 95.44 297 ILE A N 1
ATOM 2471 C CA . ILE A 1 297 ? -5.463 -15.020 18.067 1.00 95.44 297 ILE A CA 1
ATOM 2472 C C . ILE A 1 297 ? -6.974 -15.201 18.193 1.00 95.44 297 ILE A C 1
ATOM 2474 O O . ILE A 1 297 ? -7.611 -14.461 18.934 1.00 95.44 297 ILE A O 1
ATOM 2478 N N . THR A 1 298 ? -7.553 -16.205 17.533 1.00 94.94 298 THR A N 1
ATOM 2479 C CA . THR A 1 298 ? -8.985 -16.510 17.669 1.00 94.94 298 THR A CA 1
ATOM 2480 C C . THR A 1 298 ? -9.343 -16.849 19.115 1.00 94.94 298 THR A C 1
ATOM 2482 O O . THR A 1 298 ? -10.304 -16.301 19.646 1.00 94.94 298 THR A O 1
ATOM 2485 N N . GLU A 1 299 ? -8.558 -17.705 19.773 1.00 92.69 299 GLU A N 1
ATOM 2486 C CA . GLU A 1 299 ? -8.735 -18.058 21.186 1.00 92.69 299 GLU A CA 1
ATOM 2487 C C . GLU A 1 299 ? -8.618 -16.831 22.099 1.00 92.69 299 GLU A C 1
ATOM 2489 O O . GLU A 1 299 ? -9.501 -16.578 22.919 1.00 92.69 299 GLU A O 1
ATOM 2494 N N . PHE A 1 300 ? -7.592 -16.006 21.887 1.00 92.12 300 PHE A N 1
ATOM 2495 C CA . PHE A 1 300 ? -7.401 -14.764 22.625 1.00 92.12 300 PHE A CA 1
ATOM 2496 C C . PHE A 1 300 ? -8.592 -13.809 22.460 1.00 92.12 300 PHE A C 1
ATOM 2498 O O . PHE A 1 300 ? -9.164 -13.362 23.450 1.00 92.12 300 PHE A O 1
ATOM 2505 N N . ILE A 1 301 ? -9.046 -13.542 21.234 1.00 93.44 301 ILE A N 1
ATOM 2506 C CA . ILE A 1 301 ? -10.199 -12.662 20.994 1.00 93.44 301 ILE A CA 1
ATOM 2507 C C . ILE A 1 301 ? -11.494 -13.256 21.576 1.00 93.44 301 ILE A C 1
ATOM 2509 O O . ILE A 1 301 ? -12.316 -12.508 22.106 1.00 93.44 301 ILE A O 1
ATOM 2513 N N . ASN A 1 302 ? -11.668 -14.583 21.540 1.00 92.44 302 ASN A N 1
ATOM 2514 C CA . ASN A 1 302 ? -12.791 -15.266 22.191 1.00 92.44 302 ASN A CA 1
ATOM 2515 C C . ASN A 1 302 ? -12.781 -15.091 23.715 1.00 92.44 302 ASN A C 1
ATOM 2517 O O . ASN A 1 302 ? -13.852 -14.958 24.298 1.00 92.44 302 ASN A O 1
ATOM 2521 N N . SER A 1 303 ? -11.604 -15.049 24.348 1.00 89.06 303 SER A N 1
ATOM 2522 C CA . SER A 1 303 ? -11.499 -14.748 25.783 1.00 89.06 303 SER A CA 1
ATOM 2523 C C . SER A 1 303 ? -11.769 -13.279 26.130 1.00 89.06 303 SER A C 1
ATOM 2525 O O . SER A 1 303 ? -12.130 -12.985 27.264 1.00 89.06 303 SER A O 1
ATOM 2527 N N . LEU A 1 304 ? -11.618 -12.357 25.169 1.00 88.31 304 LEU A N 1
ATOM 2528 C CA . LEU A 1 304 ? -11.836 -10.923 25.390 1.00 88.31 304 LEU A CA 1
ATOM 2529 C C . LEU A 1 304 ? -13.285 -10.485 25.179 1.00 88.31 304 LEU A C 1
ATOM 2531 O O . LEU A 1 304 ? -13.741 -9.556 25.837 1.00 88.31 304 LEU A O 1
ATOM 2535 N N . LEU A 1 305 ? -13.982 -11.072 24.207 1.00 88.44 305 LEU A N 1
ATOM 2536 C CA . LEU A 1 305 ? -15.306 -10.618 23.782 1.00 88.44 305 LEU A CA 1
ATOM 2537 C C . LEU A 1 305 ? -16.255 -11.805 23.624 1.00 88.44 305 LEU A C 1
ATOM 2539 O O . LEU A 1 305 ? -16.022 -12.696 22.804 1.00 88.44 305 LEU A O 1
ATOM 2543 N N . GLU A 1 306 ? -17.372 -11.774 24.348 1.00 86.44 306 GLU A N 1
ATOM 2544 C CA . GLU A 1 306 ? -18.351 -12.867 24.388 1.00 86.44 306 GLU A CA 1
ATOM 2545 C C . GLU A 1 306 ? -19.184 -12.977 23.103 1.00 86.44 306 GLU A C 1
ATOM 2547 O O . GLU A 1 306 ? -19.454 -14.079 22.612 1.00 86.44 306 GLU A O 1
ATOM 2552 N N . SER A 1 307 ? -19.567 -11.843 22.511 1.00 91.19 307 SER A N 1
ATOM 2553 C CA . SER A 1 307 ? -20.445 -11.818 21.339 1.00 91.19 307 SER A CA 1
ATOM 2554 C C . SER A 1 307 ? -19.681 -12.021 20.030 1.00 91.19 307 SER A C 1
ATOM 2556 O O . SER A 1 307 ? -18.700 -11.330 19.740 1.00 91.19 307 SER A O 1
ATOM 2558 N N . GLN A 1 308 ? -20.190 -12.914 19.175 1.00 92.50 308 GLN A N 1
ATOM 2559 C CA . GLN A 1 308 ? -19.667 -13.113 17.820 1.00 92.50 308 GLN A CA 1
ATOM 2560 C C . GLN A 1 308 ? -19.739 -11.829 16.979 1.00 92.50 308 GLN A C 1
ATOM 2562 O O . GLN A 1 308 ? -18.821 -11.566 16.202 1.00 92.50 308 GLN A O 1
ATOM 2567 N N . GLU A 1 309 ? -20.777 -11.006 17.162 1.00 91.81 309 GLU A N 1
ATOM 2568 C CA . GLU A 1 309 ? -20.907 -9.727 16.455 1.00 91.81 309 GLU A CA 1
ATOM 2569 C C . GLU A 1 309 ? -19.772 -8.763 16.822 1.00 91.81 309 GLU A C 1
ATOM 2571 O O . GLU A 1 309 ? -19.197 -8.123 15.941 1.00 91.81 309 GLU A O 1
ATOM 2576 N N . GLN A 1 310 ? -19.404 -8.695 18.107 1.00 92.12 310 GLN A N 1
ATOM 2577 C CA . GLN A 1 310 ? -18.304 -7.848 18.576 1.00 92.12 310 GLN A CA 1
ATOM 2578 C C . GLN A 1 310 ? -16.957 -8.339 18.047 1.00 92.12 310 GLN A C 1
ATOM 2580 O O . GLN A 1 310 ? -16.160 -7.526 17.582 1.00 92.12 310 GLN A O 1
ATOM 2585 N N . ARG A 1 311 ? -16.711 -9.656 18.063 1.00 94.81 311 ARG A N 1
ATOM 2586 C CA . ARG A 1 311 ? -15.469 -10.247 17.533 1.00 94.81 311 ARG A CA 1
ATOM 2587 C C . ARG A 1 311 ? -15.311 -9.996 16.039 1.00 94.81 311 ARG A C 1
ATOM 2589 O O . ARG A 1 311 ? -14.255 -9.551 15.599 1.00 94.81 311 ARG A O 1
ATOM 2596 N N . HIS A 1 312 ? -16.375 -10.213 15.271 1.00 94.62 312 HIS A N 1
ATOM 2597 C CA . HIS A 1 312 ? -16.369 -9.966 13.833 1.00 94.62 312 HIS A CA 1
ATOM 2598 C C . HIS A 1 312 ? -16.179 -8.473 13.512 1.00 94.62 312 HIS A C 1
ATOM 2600 O O . HIS A 1 312 ? -15.382 -8.113 12.644 1.00 94.62 312 HIS A O 1
ATOM 2606 N N . TYR A 1 313 ? -16.845 -7.582 14.254 1.00 94.94 313 TYR A N 1
ATOM 2607 C CA . TYR A 1 313 ? -16.629 -6.141 14.131 1.00 94.94 313 TYR A CA 1
ATOM 2608 C C . TYR A 1 313 ? -15.192 -5.734 14.487 1.00 94.94 313 TYR A C 1
ATOM 2610 O O . TYR A 1 313 ? -14.582 -4.956 13.755 1.00 94.94 313 TYR A O 1
ATOM 2618 N N . LEU A 1 314 ? -14.627 -6.285 15.567 1.00 95.62 314 LEU A N 1
ATOM 2619 C CA . LEU A 1 314 ? -13.244 -6.036 15.969 1.00 95.62 314 LEU A CA 1
ATOM 2620 C C . LEU A 1 314 ? -12.261 -6.494 14.886 1.00 95.62 314 LEU A C 1
ATOM 2622 O O . LEU A 1 314 ? -11.338 -5.750 14.571 1.00 95.62 314 LEU A O 1
ATOM 2626 N N . GLN A 1 315 ? -12.468 -7.664 14.271 1.00 96.69 315 GLN A N 1
ATOM 2627 C CA . GLN A 1 315 ? -11.631 -8.142 13.167 1.00 96.69 315 GLN A CA 1
ATOM 2628 C C . GLN A 1 315 ? -11.615 -7.151 11.999 1.00 96.69 315 GLN A C 1
ATOM 2630 O O . GLN A 1 315 ? -10.541 -6.737 11.553 1.00 96.69 315 GLN A O 1
ATOM 2635 N N . LYS A 1 316 ? -12.799 -6.712 11.549 1.00 95.00 316 LYS A N 1
ATOM 2636 C CA . LYS A 1 316 ? -12.937 -5.698 10.492 1.00 95.00 316 LYS A CA 1
ATOM 2637 C C . LYS A 1 316 ? -12.275 -4.381 10.875 1.00 95.00 316 LYS A C 1
ATOM 2639 O O . LYS A 1 316 ? -11.552 -3.797 10.070 1.00 95.00 316 LYS A O 1
ATOM 2644 N N . LEU A 1 317 ? -12.477 -3.928 12.111 1.00 94.50 317 LEU A N 1
ATOM 2645 C CA . LEU A 1 317 ? -11.874 -2.702 12.618 1.00 94.50 317 LEU A CA 1
ATOM 2646 C C . LEU A 1 317 ? -10.340 -2.789 12.615 1.00 94.50 317 LEU A C 1
ATOM 2648 O O . LEU A 1 317 ? -9.689 -1.898 12.067 1.00 94.50 317 LEU A O 1
ATOM 2652 N N . CYS A 1 318 ? -9.768 -3.870 13.150 1.00 95.56 318 CYS A N 1
ATOM 2653 C CA . CYS A 1 318 ? -8.327 -4.109 13.147 1.00 95.56 318 CYS A CA 1
ATOM 2654 C C . CYS A 1 318 ? -7.763 -4.145 11.721 1.00 95.56 318 CYS A C 1
ATOM 2656 O O . CYS A 1 318 ? -6.763 -3.487 11.442 1.00 95.56 318 CYS A O 1
ATOM 2658 N N . GLY A 1 319 ? -8.432 -4.834 10.794 1.00 94.44 319 GLY A N 1
ATOM 2659 C CA . GLY A 1 319 ? -8.041 -4.838 9.386 1.00 94.44 319 GLY A CA 1
ATOM 2660 C C . GLY A 1 319 ? -8.124 -3.463 8.724 1.00 94.44 319 GLY A C 1
ATOM 2661 O O . GLY A 1 319 ? -7.240 -3.080 7.958 1.00 94.44 319 GLY A O 1
ATOM 2662 N N . SER A 1 320 ? -9.124 -2.655 9.086 1.00 92.25 320 SER A N 1
ATOM 2663 C CA . SER A 1 320 ? -9.255 -1.287 8.577 1.00 92.25 320 SER A CA 1
ATOM 2664 C C . SER A 1 320 ? -8.064 -0.392 8.954 1.00 92.25 320 SER A C 1
ATOM 2666 O O . SER A 1 320 ? -7.738 0.523 8.194 1.00 92.25 320 SER A O 1
ATOM 2668 N N . PHE A 1 321 ? -7.369 -0.667 10.070 1.00 92.06 321 PHE A N 1
ATOM 2669 C CA . PHE A 1 321 ? -6.147 0.052 10.446 1.00 92.06 321 PHE A CA 1
ATOM 2670 C C . PHE A 1 321 ? -4.993 -0.191 9.463 1.00 92.06 321 PHE A C 1
ATOM 2672 O O . PHE A 1 321 ? -4.233 0.741 9.209 1.00 92.06 321 PHE A O 1
ATOM 2679 N N . MET A 1 322 ? -4.903 -1.372 8.836 1.00 91.25 322 MET A N 1
ATOM 2680 C CA . MET A 1 322 ? -3.869 -1.659 7.825 1.00 91.25 322 MET A CA 1
ATOM 2681 C C . MET A 1 322 ? -4.032 -0.822 6.555 1.00 91.25 322 MET A C 1
ATOM 2683 O O . MET A 1 322 ? -3.056 -0.546 5.869 1.00 91.25 322 MET A O 1
ATOM 2687 N N . THR A 1 323 ? -5.261 -0.401 6.238 1.00 85.69 323 THR A N 1
ATOM 2688 C CA . THR A 1 323 ? -5.540 0.383 5.021 1.00 85.69 323 THR A CA 1
ATOM 2689 C C . THR A 1 323 ? -5.018 1.817 5.106 1.00 85.69 323 THR A C 1
ATOM 2691 O O . THR A 1 323 ? -4.894 2.494 4.088 1.00 85.69 323 THR A O 1
ATOM 2694 N N . GLY A 1 324 ? -4.785 2.330 6.321 1.00 78.44 324 GLY A N 1
ATOM 2695 C CA . GLY A 1 324 ? -4.388 3.721 6.553 1.00 78.44 324 GLY A CA 1
ATOM 2696 C C . GLY A 1 324 ? -5.410 4.773 6.094 1.00 78.44 324 GLY A C 1
ATOM 2697 O O . GLY A 1 324 ? -5.110 5.963 6.142 1.00 78.44 324 GLY A O 1
ATOM 2698 N N . THR A 1 325 ? -6.608 4.372 5.652 1.00 77.25 325 THR A N 1
ATOM 2699 C CA . THR A 1 325 ? -7.633 5.285 5.128 1.00 77.25 325 THR A CA 1
ATOM 2700 C C . THR A 1 325 ? -8.697 5.575 6.180 1.00 77.25 325 THR A C 1
ATOM 2702 O O . THR A 1 325 ? -9.171 4.651 6.822 1.00 77.25 325 THR A O 1
ATOM 2705 N N . ASN A 1 326 ? -9.112 6.834 6.357 1.00 77.88 326 ASN A N 1
ATOM 2706 C CA . ASN A 1 326 ? -10.221 7.203 7.257 1.00 77.88 326 ASN A CA 1
ATOM 2707 C C . ASN A 1 326 ? -11.530 7.462 6.485 1.00 77.88 326 ASN A C 1
ATOM 2709 O O . ASN A 1 326 ? -12.237 8.438 6.733 1.00 77.88 326 ASN A O 1
ATOM 2713 N N . THR A 1 327 ? -11.819 6.643 5.469 1.00 76.12 327 THR A N 1
ATOM 2714 C CA . THR A 1 327 ? -12.980 6.825 4.573 1.00 76.12 327 THR A CA 1
ATOM 2715 C C . THR A 1 327 ? -14.319 6.755 5.304 1.00 76.12 327 THR A C 1
ATOM 2717 O O . THR A 1 327 ? -15.283 7.384 4.871 1.00 76.12 327 THR A O 1
ATOM 2720 N N . ASP A 1 328 ? -14.366 6.065 6.441 1.00 77.81 328 ASP A N 1
ATOM 2721 C CA . ASP A 1 328 ? -15.518 5.963 7.333 1.00 77.81 328 ASP A CA 1
ATOM 2722 C C . ASP A 1 328 ? -15.693 7.177 8.261 1.00 77.81 328 ASP A C 1
ATOM 2724 O O . ASP A 1 328 ? -16.636 7.204 9.055 1.00 77.81 328 ASP A O 1
ATOM 2728 N N . LYS A 1 329 ? -14.822 8.195 8.155 1.00 80.62 329 LYS A N 1
ATOM 2729 C CA . LYS A 1 329 ? -14.897 9.477 8.882 1.00 80.62 329 LYS A CA 1
ATOM 2730 C C . LYS A 1 329 ? -15.132 9.309 10.381 1.00 80.62 329 LYS A C 1
ATOM 2732 O O . LYS A 1 329 ? -15.854 10.091 11.005 1.00 80.62 329 LYS A O 1
ATOM 2737 N N . SER A 1 330 ? -14.551 8.259 10.942 1.00 83.19 330 SER A N 1
ATOM 2738 C CA . SER A 1 330 ? -14.814 7.814 12.301 1.00 83.19 330 SER A CA 1
ATOM 2739 C C . SER A 1 330 ? -13.592 8.047 13.184 1.00 83.19 330 SER A C 1
ATOM 2741 O O . SER A 1 330 ? -12.478 8.279 12.708 1.00 83.19 330 SER A O 1
ATOM 2743 N N . PHE A 1 331 ? -13.804 8.022 14.493 1.00 81.44 331 PHE A N 1
ATOM 2744 C CA . PHE A 1 331 ? -12.731 7.944 15.474 1.00 81.44 331 PHE A CA 1
ATOM 2745 C C . PHE A 1 331 ? -13.050 6.855 16.485 1.00 81.44 331 PHE A C 1
ATOM 2747 O O . PHE A 1 331 ? -14.212 6.632 16.829 1.00 81.44 331 PHE A O 1
ATOM 2754 N N . TYR A 1 332 ? -12.015 6.166 16.948 1.00 88.50 332 TYR A N 1
ATOM 2755 C CA . TYR A 1 332 ? -12.170 4.931 17.704 1.00 88.50 332 TYR A CA 1
ATOM 2756 C C . TYR A 1 332 ? -11.784 5.161 19.154 1.00 88.50 332 TYR A C 1
ATOM 2758 O O . TYR A 1 332 ? -10.770 5.797 19.442 1.00 88.50 332 TYR A O 1
ATOM 2766 N N . ILE A 1 333 ? -12.590 4.632 20.063 1.00 87.69 333 ILE A N 1
ATOM 2767 C CA . ILE A 1 333 ? -12.327 4.653 21.496 1.00 87.69 333 ILE A CA 1
ATOM 2768 C C . ILE A 1 333 ? -12.394 3.219 21.987 1.00 87.69 333 ILE A C 1
ATOM 2770 O O . ILE A 1 333 ? -13.442 2.583 21.880 1.00 87.69 333 ILE A O 1
ATOM 2774 N N . TRP A 1 334 ? -11.292 2.723 22.538 1.00 91.69 334 TRP A N 1
ATOM 2775 C CA . TRP A 1 334 ? -11.272 1.468 23.277 1.00 91.69 334 TRP A CA 1
ATOM 2776 C C . TRP A 1 334 ? -11.122 1.780 24.761 1.00 91.69 334 TRP A C 1
ATOM 2778 O O . TRP A 1 334 ? -10.195 2.478 25.176 1.00 91.69 334 TRP A O 1
ATOM 2788 N N . CYS A 1 335 ? -12.079 1.295 25.543 1.00 85.75 335 CYS A N 1
ATOM 2789 C CA . CYS A 1 335 ? -12.224 1.600 26.957 1.00 85.75 335 CYS A CA 1
ATOM 2790 C C . CYS A 1 335 ? -12.241 0.313 27.783 1.00 85.75 335 CYS A C 1
ATOM 2792 O O . CYS A 1 335 ? -12.838 -0.664 27.348 1.00 85.75 335 CYS A O 1
ATOM 2794 N N . GLY A 1 336 ? -11.656 0.310 28.978 1.00 80.88 336 GLY A N 1
ATOM 2795 C CA . GLY A 1 336 ? -11.737 -0.829 29.899 1.00 80.88 336 GLY A CA 1
ATOM 2796 C C . GLY A 1 336 ? -10.607 -0.845 30.919 1.00 80.88 336 GLY A C 1
ATOM 2797 O O . GLY A 1 336 ? -9.551 -0.259 30.693 1.00 80.88 336 GLY A O 1
ATOM 2798 N N . GLU A 1 337 ? -10.799 -1.522 32.045 1.00 78.19 337 GLU A N 1
ATOM 2799 C CA . GLU A 1 337 ? -9.739 -1.667 33.044 1.00 78.19 337 GLU A CA 1
ATOM 2800 C C . GLU A 1 337 ? -8.510 -2.362 32.428 1.00 78.19 337 GLU A C 1
ATOM 2802 O O . GLU A 1 337 ? -8.623 -3.393 31.771 1.00 78.19 337 GLU A O 1
ATOM 2807 N N . GLY A 1 338 ? -7.326 -1.757 32.575 1.00 80.25 338 GLY A N 1
ATOM 2808 C CA . GLY A 1 338 ? -6.097 -2.239 31.929 1.00 80.25 338 GLY A CA 1
ATOM 2809 C C . GLY A 1 338 ? -5.959 -1.902 30.435 1.00 80.25 338 GLY A C 1
ATOM 2810 O O . GLY A 1 338 ? -4.931 -2.225 29.839 1.00 80.25 338 GLY A O 1
ATOM 2811 N N . MET A 1 339 ? -6.929 -1.210 29.822 1.00 85.31 339 MET A N 1
ATOM 2812 C CA . MET A 1 339 ? -6.842 -0.760 28.429 1.00 85.31 339 MET A CA 1
ATOM 2813 C C . MET A 1 339 ? -5.888 0.430 28.289 1.00 85.31 339 MET A C 1
ATOM 2815 O O . MET A 1 339 ? -6.235 1.587 28.534 1.00 85.31 339 MET A O 1
ATOM 2819 N N . ASN A 1 340 ? -4.659 0.135 27.887 1.00 86.19 340 ASN A N 1
ATOM 2820 C CA . ASN A 1 340 ? -3.601 1.107 27.650 1.00 86.19 340 ASN A CA 1
ATOM 2821 C C . ASN A 1 340 ? -2.611 0.562 26.605 1.00 86.19 340 ASN A C 1
ATOM 2823 O O . ASN A 1 340 ? -2.828 -0.484 25.993 1.00 86.19 340 ASN A O 1
ATOM 2827 N N . ASP A 1 341 ? -1.502 1.270 26.413 1.00 85.75 341 ASP A N 1
ATOM 2828 C CA . ASP A 1 341 ? -0.450 0.882 25.474 1.00 85.75 341 ASP A CA 1
ATOM 2829 C C . ASP A 1 341 ? 0.234 -0.460 25.780 1.00 85.75 341 ASP A C 1
ATOM 2831 O O . ASP A 1 341 ? 0.862 -1.029 24.884 1.00 85.75 341 ASP A O 1
ATOM 2835 N N . GLU A 1 342 ? 0.100 -0.966 27.008 1.00 87.19 342 GLU A N 1
ATOM 2836 C CA . GLU A 1 342 ? 0.647 -2.249 27.445 1.00 87.19 342 GLU A CA 1
ATOM 2837 C C . GLU A 1 342 ? -0.304 -3.428 27.199 1.00 87.19 342 GLU A C 1
ATOM 2839 O O . GLU A 1 342 ? 0.114 -4.585 27.308 1.00 87.19 342 GLU A O 1
ATOM 2844 N N . HIS A 1 343 ? -1.557 -3.154 26.828 1.00 89.31 343 HIS A N 1
ATOM 2845 C CA . HIS A 1 343 ? -2.556 -4.177 26.556 1.00 89.31 343 HIS A CA 1
ATOM 2846 C C . HIS A 1 343 ? -2.083 -5.117 25.422 1.00 89.31 343 HIS A C 1
ATOM 2848 O O . HIS A 1 343 ? -1.669 -4.629 24.363 1.00 89.31 343 HIS A O 1
ATOM 2854 N N . PRO A 1 344 ? -2.175 -6.457 25.566 1.00 90.94 344 PRO A N 1
ATOM 2855 C CA . PRO A 1 344 ? -1.601 -7.407 24.603 1.00 90.94 344 PRO A CA 1
ATOM 2856 C C . PRO A 1 344 ? -2.091 -7.209 23.162 1.00 90.94 344 PRO A C 1
ATOM 2858 O O . PRO A 1 344 ? -1.286 -7.190 22.233 1.00 90.94 344 PRO A O 1
ATOM 2861 N N . LEU A 1 345 ? -3.395 -6.956 22.977 1.00 92.38 345 LEU A N 1
ATOM 2862 C CA . LEU A 1 345 ? -3.970 -6.631 21.664 1.00 92.38 345 LEU A CA 1
ATOM 2863 C C . LEU A 1 345 ? -3.322 -5.389 21.027 1.00 92.38 345 LEU A C 1
ATOM 2865 O O . LEU A 1 345 ? -3.072 -5.378 19.828 1.00 92.38 345 LEU A O 1
ATOM 2869 N N . ILE A 1 346 ? -3.017 -4.354 21.814 1.00 93.06 346 ILE A N 1
ATOM 2870 C CA . ILE A 1 346 ? -2.404 -3.117 21.315 1.00 93.06 346 ILE A CA 1
ATOM 2871 C C . ILE A 1 346 ? -0.945 -3.351 20.930 1.00 93.06 346 ILE A C 1
ATOM 2873 O O . ILE A 1 346 ? -0.498 -2.836 19.905 1.00 93.06 346 ILE A O 1
ATOM 2877 N N . LYS A 1 347 ? -0.211 -4.160 21.701 1.00 92.62 347 LYS A N 1
ATOM 2878 C CA . LYS A 1 347 ? 1.158 -4.563 21.349 1.00 92.62 347 LYS A CA 1
ATOM 2879 C C . LYS A 1 347 ? 1.193 -5.332 20.032 1.00 92.62 347 LYS A C 1
ATOM 2881 O O . LYS A 1 347 ? 1.970 -4.969 19.157 1.00 92.62 347 LYS A O 1
ATOM 2886 N N . LEU A 1 348 ? 0.296 -6.303 19.865 1.00 94.19 348 LEU A N 1
ATOM 2887 C CA . LEU A 1 348 ? 0.143 -7.069 18.627 1.00 94.19 348 LEU A CA 1
ATOM 2888 C C . LEU A 1 348 ? -0.215 -6.175 17.428 1.00 94.19 348 LEU A C 1
ATOM 2890 O O . LEU A 1 348 ? 0.373 -6.312 16.358 1.00 94.19 348 LEU A O 1
ATOM 2894 N N . LEU A 1 349 ? -1.129 -5.211 17.601 1.00 94.62 349 LEU A N 1
ATOM 2895 C CA . LEU A 1 349 ? -1.441 -4.231 16.553 1.00 94.62 349 LEU A CA 1
ATOM 2896 C C . LEU A 1 349 ? -0.220 -3.387 16.171 1.00 94.62 349 LEU A C 1
ATOM 2898 O O . LEU A 1 349 ? 0.020 -3.170 14.987 1.00 94.62 349 LEU A O 1
ATOM 2902 N N . LYS A 1 350 ? 0.550 -2.904 17.153 1.00 93.06 350 LYS A N 1
ATOM 2903 C CA . LYS A 1 350 ? 1.766 -2.111 16.907 1.00 93.06 350 LYS A CA 1
ATOM 2904 C C . LYS A 1 350 ? 2.853 -2.928 16.220 1.00 93.06 350 LYS A C 1
ATOM 2906 O O . LYS A 1 350 ? 3.537 -2.395 15.357 1.00 93.06 350 LYS A O 1
ATOM 2911 N N . GLU A 1 351 ? 2.991 -4.199 16.575 1.00 92.44 351 GLU A N 1
ATOM 2912 C CA . GLU A 1 351 ? 3.919 -5.122 15.926 1.00 92.44 351 GLU A CA 1
ATOM 2913 C C . GLU A 1 351 ? 3.555 -5.314 14.447 1.00 92.44 351 GLU A C 1
ATOM 2915 O O . GLU A 1 351 ? 4.397 -5.099 13.578 1.00 92.44 351 GLU A O 1
ATOM 2920 N N . VAL A 1 352 ? 2.280 -5.600 14.151 1.00 94.50 352 VAL A N 1
ATOM 2921 C CA . VAL A 1 352 ? 1.789 -5.787 12.775 1.00 94.50 352 VAL A CA 1
ATOM 2922 C C . VAL A 1 352 ? 1.826 -4.507 11.948 1.00 94.50 352 VAL A C 1
ATOM 2924 O O . VAL A 1 352 ? 2.106 -4.570 10.757 1.00 94.50 352 VAL A O 1
ATOM 2927 N N . LEU A 1 353 ? 1.525 -3.349 12.539 1.00 92.69 353 LEU A N 1
ATOM 2928 C CA . LEU A 1 353 ? 1.532 -2.062 11.834 1.00 92.69 353 LEU A CA 1
ATOM 2929 C C . LEU A 1 353 ? 2.930 -1.436 11.758 1.00 92.69 353 LEU A C 1
ATOM 2931 O O . LEU A 1 353 ? 3.153 -0.553 10.929 1.00 92.69 353 LEU A O 1
ATOM 2935 N N . GLY A 1 354 ? 3.876 -1.880 12.588 1.00 91.31 354 GLY A N 1
ATOM 2936 C CA . GLY A 1 354 ? 5.263 -1.429 12.585 1.00 91.31 354 GLY A CA 1
ATOM 2937 C C . GLY A 1 354 ? 5.379 0.097 12.579 1.00 91.31 354 GLY A C 1
ATOM 2938 O O . GLY A 1 354 ? 4.764 0.795 13.385 1.00 91.31 354 GLY A O 1
ATOM 2939 N N . TYR A 1 355 ? 6.133 0.631 11.617 1.00 87.75 355 TYR A N 1
ATOM 2940 C CA . TYR A 1 355 ? 6.357 2.073 11.468 1.00 87.75 355 TYR A CA 1
ATOM 2941 C C . TYR A 1 355 ? 5.103 2.874 11.062 1.00 87.75 355 TYR A C 1
ATOM 2943 O O . TYR A 1 355 ? 5.139 4.104 11.081 1.00 87.75 355 TYR A O 1
ATOM 2951 N N . HIS A 1 356 ? 3.993 2.216 10.703 1.00 87.88 356 HIS A N 1
ATOM 2952 C CA . HIS A 1 356 ? 2.713 2.880 10.439 1.00 87.88 356 HIS A CA 1
ATOM 2953 C C . HIS A 1 356 ? 1.924 3.200 11.718 1.00 87.88 356 HIS A C 1
ATOM 2955 O O . HIS A 1 356 ? 0.982 3.993 11.662 1.00 87.88 356 HIS A O 1
ATOM 2961 N N . ALA A 1 357 ? 2.292 2.620 12.865 1.00 90.19 357 ALA A N 1
ATOM 2962 C CA . ALA A 1 357 ? 1.669 2.909 14.150 1.00 90.19 357 ALA A CA 1
ATOM 2963 C C . ALA A 1 357 ? 2.549 3.834 15.000 1.00 90.19 357 ALA A C 1
ATOM 2965 O O . ALA A 1 357 ? 3.712 3.549 15.275 1.00 90.19 357 ALA A O 1
ATOM 2966 N N . VAL A 1 358 ? 1.963 4.932 15.477 1.00 87.69 358 VAL A N 1
ATOM 2967 C CA . VAL A 1 358 ? 2.604 5.858 16.418 1.00 87.69 358 VAL A CA 1
ATOM 2968 C C . VAL A 1 358 ? 1.715 5.982 17.643 1.00 87.69 358 VAL A C 1
ATOM 2970 O O . VAL A 1 358 ? 0.526 6.264 17.512 1.00 87.69 358 VAL A O 1
ATOM 2973 N N . SER A 1 359 ? 2.294 5.797 18.830 1.00 86.75 359 SER A N 1
ATOM 2974 C CA . SER A 1 359 ? 1.594 6.044 20.091 1.00 86.75 359 SER A CA 1
ATOM 2975 C C . SER A 1 359 ? 2.124 7.280 20.796 1.00 86.75 359 SER A C 1
ATOM 2977 O O . SER A 1 359 ? 3.312 7.601 20.725 1.00 86.75 359 SER A O 1
ATOM 2979 N N . LYS A 1 360 ? 1.228 7.969 21.498 1.00 84.81 360 LYS A N 1
ATOM 2980 C CA . LYS A 1 360 ? 1.567 9.108 22.338 1.00 84.81 360 LYS A CA 1
ATOM 2981 C C . LYS A 1 360 ? 0.607 9.192 23.514 1.00 84.81 360 LYS A C 1
ATOM 2983 O O . LYS A 1 360 ? -0.603 9.225 23.320 1.00 84.81 360 LYS A O 1
ATOM 2988 N N . ASN A 1 361 ? 1.165 9.330 24.714 1.00 80.19 361 ASN A N 1
ATOM 2989 C CA . ASN A 1 361 ? 0.378 9.607 25.909 1.00 80.19 361 ASN A CA 1
ATOM 2990 C C . ASN A 1 361 ? -0.256 11.001 25.828 1.00 80.19 361 ASN A C 1
ATOM 2992 O O . ASN A 1 361 ? 0.383 11.989 25.449 1.00 80.19 361 ASN A O 1
ATOM 2996 N N . ILE A 1 362 ? -1.534 11.060 26.179 1.00 69.94 362 ILE A N 1
ATOM 2997 C CA . ILE A 1 362 ? -2.392 12.235 26.063 1.00 69.94 362 ILE A CA 1
ATOM 2998 C C . ILE A 1 362 ? -2.612 12.800 27.474 1.00 69.94 362 ILE A C 1
ATOM 3000 O O . ILE A 1 362 ? -2.875 12.044 28.402 1.00 69.94 362 ILE A O 1
ATOM 3004 N N . THR A 1 363 ? -2.483 14.119 27.648 1.00 66.12 363 THR A N 1
ATOM 3005 C CA . THR A 1 363 ? -2.841 14.830 28.888 1.00 66.12 363 THR A CA 1
ATOM 3006 C C . THR A 1 363 ? -4.281 15.351 28.818 1.00 66.12 363 THR A C 1
ATOM 3008 O O . THR A 1 363 ? -4.858 15.441 27.733 1.00 66.12 363 THR A O 1
ATOM 3011 N N . ASP A 1 364 ? -4.864 15.767 29.944 1.00 57.78 364 ASP A N 1
ATOM 3012 C CA . ASP A 1 364 ? -6.246 16.282 29.998 1.00 57.78 364 ASP A CA 1
ATOM 3013 C C . ASP A 1 364 ? -6.511 17.463 29.042 1.00 57.78 364 ASP A C 1
ATOM 3015 O O . ASP A 1 364 ? -7.597 17.589 28.465 1.00 57.78 364 ASP A O 1
ATOM 3019 N N . ASP A 1 365 ? -5.507 18.311 28.805 1.00 53.31 365 ASP A N 1
ATOM 3020 C CA . ASP A 1 365 ? -5.601 19.423 27.853 1.00 53.31 365 ASP A CA 1
ATOM 3021 C C . ASP A 1 365 ? -5.731 18.946 26.399 1.00 53.31 365 ASP A C 1
ATOM 3023 O O . ASP A 1 365 ? -6.442 19.556 25.592 1.00 53.31 365 ASP A O 1
ATOM 3027 N N . ASN A 1 366 ? -5.124 17.806 26.065 1.00 58.47 366 ASN A N 1
ATOM 3028 C CA . ASN A 1 366 ? -5.229 17.214 24.736 1.00 58.47 366 ASN A CA 1
ATOM 3029 C C . ASN A 1 366 ? -6.628 16.614 24.492 1.00 58.47 366 ASN A C 1
ATOM 3031 O O . ASN A 1 366 ? -7.113 16.662 23.364 1.00 58.47 366 ASN A O 1
ATOM 3035 N N . ILE A 1 367 ? -7.319 16.110 25.523 1.00 55.94 367 ILE A N 1
ATOM 3036 C CA . ILE A 1 367 ? -8.695 15.582 25.400 1.00 55.94 367 ILE A CA 1
ATOM 3037 C C . ILE A 1 367 ? -9.681 16.707 25.053 1.00 55.94 367 ILE A C 1
ATOM 3039 O O . ILE A 1 367 ? -10.504 16.569 24.143 1.00 55.94 367 ILE A O 1
ATOM 3043 N N . LYS A 1 368 ? -9.559 17.870 25.707 1.00 55.03 368 LYS A N 1
ATOM 3044 C CA . LYS A 1 368 ? -10.349 19.067 25.356 1.00 55.03 368 LYS A CA 1
ATOM 3045 C C . LYS A 1 368 ? -10.072 19.527 23.924 1.00 55.03 368 LYS A C 1
ATOM 3047 O O . LYS A 1 368 ? -10.998 19.908 23.206 1.00 55.03 368 LYS A O 1
ATOM 3052 N N . PHE A 1 369 ? -8.811 19.466 23.499 1.00 56.62 369 PHE A N 1
ATOM 3053 C CA . PHE A 1 369 ? -8.403 19.811 22.140 1.00 56.62 369 PHE A CA 1
ATOM 3054 C C . PHE A 1 369 ? -8.976 18.852 21.088 1.00 56.62 369 PHE A C 1
ATOM 3056 O O . PHE A 1 369 ? -9.444 19.317 20.047 1.00 56.62 369 PHE A O 1
ATOM 3063 N N . ILE A 1 370 ? -8.996 17.542 21.369 1.00 61.34 370 ILE A N 1
ATOM 3064 C CA . ILE A 1 370 ? -9.631 16.537 20.507 1.00 61.34 370 ILE A CA 1
ATOM 3065 C C . ILE A 1 370 ? -11.098 16.914 20.317 1.00 61.34 370 ILE A C 1
ATOM 3067 O O . ILE A 1 370 ? -11.497 17.154 19.183 1.00 61.34 370 ILE A O 1
ATOM 3071 N N . ASN A 1 371 ? -11.860 17.115 21.396 1.00 57.75 371 ASN A N 1
ATOM 3072 C CA . ASN A 1 371 ? -13.281 17.480 21.317 1.00 57.75 371 ASN A CA 1
ATOM 3073 C C . ASN A 1 371 ? -13.546 18.740 20.472 1.00 57.75 371 ASN A C 1
ATOM 3075 O O . ASN A 1 371 ? -14.500 18.772 19.696 1.00 57.75 371 ASN A O 1
ATOM 3079 N N . ALA A 1 372 ? -12.679 19.753 20.557 1.00 57.81 372 ALA A N 1
ATOM 3080 C CA . ALA A 1 372 ? -12.799 20.979 19.765 1.00 57.81 372 ALA A CA 1
ATOM 3081 C C . ALA A 1 372 ? -12.453 20.801 18.270 1.00 57.81 372 ALA A C 1
ATOM 3083 O O . ALA A 1 372 ? -12.840 21.632 17.447 1.00 57.81 372 ALA A O 1
ATOM 3084 N N . ARG A 1 373 ? -11.708 19.748 17.901 1.00 65.69 373 ARG A N 1
ATOM 3085 C CA . ARG A 1 373 ? -11.181 19.521 16.541 1.00 65.69 373 ARG A CA 1
ATOM 3086 C C . ARG A 1 373 ? -11.503 18.146 15.955 1.00 65.69 373 ARG A C 1
ATOM 3088 O O . ARG A 1 373 ? -10.961 17.807 14.905 1.00 65.69 373 ARG A O 1
ATOM 3095 N N . LEU A 1 374 ? -12.420 17.383 16.550 1.00 64.81 374 LEU A N 1
ATOM 3096 C CA . LEU A 1 374 ? -12.838 16.068 16.048 1.00 64.81 374 LEU A CA 1
ATOM 3097 C C . LEU A 1 374 ? -13.256 16.118 14.574 1.00 64.81 374 LEU A C 1
ATOM 3099 O O . LEU A 1 374 ? -12.889 15.234 13.808 1.00 64.81 374 LEU A O 1
ATOM 3103 N N . ASN A 1 375 ? -13.931 17.184 14.134 1.00 64.38 375 ASN A N 1
ATOM 3104 C CA . ASN A 1 375 ? -14.285 17.359 12.722 1.00 64.38 375 ASN A CA 1
ATOM 3105 C C . ASN A 1 375 ? -13.065 17.468 11.794 1.00 64.38 375 ASN A C 1
ATOM 3107 O O . ASN A 1 375 ? -13.133 17.012 10.663 1.00 64.38 375 ASN A O 1
ATOM 3111 N N . ILE A 1 376 ? -11.944 18.021 12.263 1.00 64.00 376 ILE A N 1
ATOM 3112 C CA . ILE A 1 376 ? -10.698 18.104 11.487 1.00 64.00 376 ILE A CA 1
ATOM 3113 C C . ILE A 1 376 ? -10.015 16.731 11.445 1.00 64.00 376 ILE A C 1
ATOM 3115 O O . ILE A 1 376 ? -9.570 16.305 10.379 1.00 64.00 376 ILE A O 1
ATOM 3119 N N . LEU A 1 377 ? -9.972 16.042 12.592 1.00 63.44 377 LEU A N 1
ATOM 3120 C CA . LEU A 1 377 ? -9.323 14.736 12.763 1.00 63.44 377 LEU A CA 1
ATOM 3121 C C . LEU A 1 377 ? -10.063 13.595 12.042 1.00 63.44 377 LEU A C 1
ATOM 3123 O O . LEU A 1 377 ? -9.433 12.641 11.601 1.00 63.44 377 LEU A O 1
ATOM 3127 N N . THR A 1 378 ? -11.387 13.702 11.905 1.00 64.88 378 THR A N 1
ATOM 3128 C CA . THR A 1 378 ? -12.253 12.692 11.261 1.00 64.88 378 THR A CA 1
ATOM 3129 C C . THR A 1 378 ? -12.525 12.954 9.785 1.00 64.88 378 THR A C 1
ATOM 3131 O O . THR A 1 378 ? -13.156 12.142 9.118 1.00 64.88 378 THR A O 1
ATOM 3134 N N . ASP A 1 379 ? -12.113 14.102 9.263 1.00 67.31 379 ASP A N 1
ATOM 3135 C CA . ASP A 1 379 ? -12.334 14.429 7.860 1.00 67.31 379 ASP A CA 1
ATOM 3136 C C . ASP A 1 379 ? -11.364 13.648 6.943 1.00 67.31 379 ASP A C 1
ATOM 3138 O O . ASP A 1 379 ? -10.399 13.051 7.413 1.00 67.31 379 ASP A O 1
ATOM 3142 N N . VAL A 1 380 ? -11.639 13.588 5.639 1.00 62.44 380 VAL A N 1
ATOM 3143 C CA . VAL A 1 380 ? -10.877 12.771 4.675 1.00 62.44 380 VAL A CA 1
ATOM 3144 C C . VAL A 1 380 ? -9.944 13.667 3.872 1.00 62.44 380 VAL A C 1
ATOM 3146 O O . VAL A 1 380 ? -10.310 14.777 3.506 1.00 62.44 380 VAL A O 1
ATOM 3149 N N . GLY A 1 381 ? -8.744 13.176 3.566 1.00 63.00 381 GLY A N 1
ATOM 3150 C CA . GLY A 1 381 ? -7.811 13.844 2.660 1.00 63.00 381 GLY A CA 1
ATOM 3151 C C . GLY A 1 381 ? -6.491 14.219 3.321 1.00 63.00 381 GLY A C 1
ATOM 3152 O O . GLY A 1 381 ? -6.034 13.566 4.264 1.00 63.00 381 GLY A O 1
ATOM 3153 N N . LEU A 1 382 ? -5.858 15.255 2.778 1.00 66.19 382 LEU A N 1
ATOM 3154 C CA . LEU A 1 382 ? -4.569 15.749 3.243 1.00 66.19 382 LEU A CA 1
ATOM 3155 C C . LEU A 1 382 ? -4.757 16.706 4.422 1.00 66.19 382 LEU A C 1
ATOM 3157 O O . LEU A 1 382 ? -5.724 17.462 4.496 1.00 66.19 382 LEU A O 1
ATOM 3161 N N . THR A 1 383 ? -3.829 16.652 5.369 1.00 67.44 383 THR A N 1
ATOM 3162 C CA . THR A 1 383 ? -3.684 17.633 6.440 1.00 67.44 383 THR A CA 1
ATOM 3163 C C . THR A 1 383 ? -2.319 18.256 6.352 1.00 67.44 383 THR A C 1
ATOM 3165 O O . THR A 1 383 ? -1.311 17.592 6.140 1.00 67.44 383 THR A O 1
ATOM 3168 N N . THR A 1 384 ? -2.293 19.555 6.572 1.00 67.94 384 THR A N 1
ATOM 3169 C CA . THR A 1 384 ? -1.067 20.314 6.660 1.00 67.94 384 THR A CA 1
ATOM 3170 C C . THR A 1 384 ? -0.412 20.060 8.020 1.00 67.94 384 THR A C 1
ATOM 3172 O O . THR A 1 384 ? -0.932 20.474 9.059 1.00 67.94 384 THR A O 1
ATOM 3175 N N . ALA A 1 385 ? 0.716 19.358 8.025 1.00 63.16 385 ALA A N 1
ATOM 3176 C CA . ALA A 1 385 ? 1.549 19.133 9.194 1.00 63.16 385 ALA A CA 1
ATOM 3177 C C . ALA A 1 385 ? 2.746 20.091 9.172 1.00 63.16 385 ALA A C 1
ATOM 3179 O O . ALA A 1 385 ? 3.316 20.405 8.127 1.00 63.16 385 ALA A O 1
ATOM 3180 N N . ARG A 1 386 ? 3.143 20.572 10.349 1.00 58.09 386 ARG A N 1
ATOM 3181 C CA . ARG A 1 386 ? 4.361 21.364 10.510 1.00 58.09 386 ARG A CA 1
ATOM 3182 C C . ARG A 1 386 ? 5.329 20.584 11.378 1.00 58.09 386 ARG A C 1
ATOM 3184 O O . ARG A 1 386 ? 5.124 20.495 12.588 1.00 58.09 386 ARG A O 1
ATOM 3191 N N . THR A 1 387 ? 6.371 20.034 10.769 1.00 60.12 387 THR A N 1
ATOM 3192 C CA . THR A 1 387 ? 7.499 19.482 11.518 1.00 60.12 387 THR A CA 1
ATOM 3193 C C . THR A 1 387 ? 8.275 20.629 12.165 1.00 60.12 387 THR A C 1
ATOM 3195 O O . THR A 1 387 ? 8.384 21.727 11.609 1.00 60.12 387 THR A O 1
ATOM 3198 N N . PHE A 1 388 ? 8.805 20.405 13.367 1.00 47.25 388 PHE A N 1
ATOM 3199 C CA . PHE A 1 388 ? 9.697 21.378 13.992 1.00 47.25 388 PHE A CA 1
ATOM 3200 C C . PHE A 1 388 ? 10.920 21.600 13.093 1.00 47.25 388 PHE A C 1
ATOM 3202 O O . PHE A 1 388 ? 11.545 20.637 12.665 1.00 47.25 388 PHE A O 1
ATOM 3209 N N . TYR A 1 389 ? 11.255 22.867 12.833 1.00 46.06 389 TYR A N 1
ATOM 3210 C CA . TYR A 1 389 ? 12.415 23.297 12.035 1.00 46.06 389 TYR A CA 1
ATOM 3211 C C . TYR A 1 389 ? 12.400 22.943 10.536 1.00 46.06 389 TYR A C 1
ATOM 3213 O O . TYR A 1 389 ? 13.376 23.233 9.849 1.00 46.06 389 TYR A O 1
ATOM 3221 N N . GLU A 1 390 ? 11.298 22.411 10.003 1.00 52.94 390 GLU A N 1
ATOM 3222 C CA . GLU A 1 390 ? 11.151 22.120 8.572 1.00 52.94 390 GLU A CA 1
ATOM 3223 C C . GLU A 1 390 ? 9.987 22.894 7.943 1.00 52.94 390 GLU A C 1
ATOM 3225 O O . GLU A 1 390 ? 9.179 23.544 8.618 1.00 52.94 390 GLU A O 1
ATOM 3230 N N . ASN A 1 391 ? 9.920 22.832 6.613 1.00 50.09 391 ASN A N 1
ATOM 3231 C CA . ASN A 1 391 ? 8.796 23.367 5.867 1.00 50.09 391 ASN A CA 1
ATOM 3232 C C . ASN A 1 391 ? 7.516 22.592 6.182 1.00 50.09 391 ASN A C 1
ATOM 3234 O O . ASN A 1 391 ? 7.524 21.421 6.555 1.00 50.09 391 ASN A O 1
ATOM 3238 N N . ILE A 1 392 ? 6.401 23.289 6.007 1.00 62.25 392 ILE A N 1
ATOM 3239 C CA . ILE A 1 392 ? 5.069 22.715 6.098 1.00 62.25 392 ILE A CA 1
ATOM 3240 C C . ILE A 1 392 ? 4.937 21.595 5.053 1.00 62.25 392 ILE A C 1
ATOM 3242 O O . ILE A 1 392 ? 5.221 21.820 3.877 1.00 62.25 392 ILE A O 1
ATOM 3246 N N . THR A 1 393 ? 4.500 20.412 5.481 1.00 59.88 393 THR A N 1
ATOM 3247 C CA . THR A 1 393 ? 4.264 19.251 4.615 1.00 59.88 393 THR A CA 1
ATOM 3248 C C . THR A 1 393 ? 2.797 18.847 4.650 1.00 59.88 393 THR A C 1
ATOM 3250 O O . THR A 1 393 ? 2.103 19.025 5.650 1.00 59.88 393 THR A O 1
ATOM 3253 N N . GLU A 1 394 ? 2.294 18.316 3.542 1.00 60.56 394 GLU A N 1
ATOM 3254 C CA . GLU A 1 394 ? 0.971 17.699 3.505 1.00 60.56 394 GLU A CA 1
ATOM 3255 C C . GLU A 1 394 ? 1.109 16.212 3.821 1.00 60.56 394 GLU A C 1
ATOM 3257 O O . GLU A 1 394 ? 1.895 15.499 3.198 1.00 60.56 394 GLU A O 1
ATOM 3262 N N . THR A 1 395 ? 0.357 15.739 4.809 1.00 65.50 395 THR A N 1
ATOM 3263 C CA . THR A 1 395 ? 0.333 14.335 5.217 1.00 65.50 395 THR A CA 1
ATOM 3264 C C . THR A 1 395 ? -1.084 13.795 5.109 1.00 65.50 395 THR A C 1
ATOM 3266 O O . THR A 1 395 ? -2.067 14.522 5.269 1.00 65.50 395 THR A O 1
ATOM 3269 N N . ARG A 1 396 ? -1.226 12.504 4.808 1.00 65.31 396 ARG A N 1
ATOM 3270 C CA . ARG A 1 396 ? -2.545 11.863 4.803 1.00 65.31 396 ARG A CA 1
ATOM 3271 C C . ARG A 1 396 ? -3.072 11.767 6.233 1.00 65.31 396 ARG A C 1
ATOM 3273 O O . ARG A 1 396 ? -2.324 11.437 7.152 1.00 65.31 396 ARG A O 1
ATOM 3280 N N . LYS A 1 397 ? -4.366 12.033 6.413 1.00 69.88 397 LYS A N 1
ATOM 3281 C CA . LYS A 1 397 ? -5.044 11.791 7.693 1.00 69.88 397 LYS A CA 1
ATOM 3282 C C . LYS A 1 397 ? -5.026 10.296 8.010 1.00 69.88 397 LYS A C 1
ATOM 3284 O O . LYS A 1 397 ? -5.422 9.486 7.176 1.00 69.88 397 LYS A O 1
ATOM 3289 N N . THR A 1 398 ? -4.574 9.952 9.211 1.00 75.12 398 THR A N 1
ATOM 3290 C CA . THR A 1 398 ? -4.511 8.578 9.720 1.00 75.12 398 THR A CA 1
ATOM 3291 C C . THR A 1 398 ? -5.701 8.279 10.632 1.00 75.12 398 THR A C 1
ATOM 3293 O O . THR A 1 398 ? -6.363 9.190 11.136 1.00 75.12 398 THR A O 1
ATOM 3296 N N . LYS A 1 399 ? -5.990 6.992 10.855 1.00 85.06 399 LYS A N 1
ATOM 3297 C CA . LYS A 1 399 ? -6.987 6.578 11.851 1.00 85.06 399 LYS A CA 1
ATOM 3298 C C . LYS A 1 399 ? -6.480 6.893 13.260 1.00 85.06 399 LYS A C 1
ATOM 3300 O O . LYS A 1 399 ? -5.334 6.593 13.589 1.00 85.06 399 LYS A O 1
ATOM 3305 N N . LEU A 1 400 ? -7.348 7.471 14.090 1.00 84.44 400 LEU A N 1
ATOM 3306 C CA . LEU A 1 400 ? -7.059 7.781 15.490 1.00 84.44 400 LEU A CA 1
ATOM 3307 C C . LEU A 1 400 ? -7.785 6.795 16.409 1.00 84.44 400 LEU A C 1
ATOM 3309 O O . LEU A 1 400 ? -9.017 6.752 16.418 1.00 84.44 400 LEU A O 1
ATOM 3313 N N . LEU A 1 401 ? -7.012 6.051 17.198 1.00 89.44 401 LEU A N 1
ATOM 3314 C CA . LEU A 1 401 ? -7.500 5.192 18.272 1.00 89.44 401 LEU A CA 1
ATOM 3315 C C . LEU A 1 401 ? -7.130 5.808 19.625 1.00 89.44 401 LEU A C 1
ATOM 3317 O O . LEU A 1 401 ? -5.958 6.056 19.896 1.00 89.44 401 LEU A O 1
ATOM 3321 N N . ILE A 1 402 ? -8.133 6.049 20.465 1.00 87.38 402 ILE A N 1
ATOM 3322 C CA . ILE A 1 402 ? -7.963 6.499 21.847 1.00 87.38 402 ILE A CA 1
ATOM 3323 C C . ILE A 1 402 ? -8.105 5.290 22.766 1.00 87.38 402 ILE A C 1
ATOM 3325 O O . ILE A 1 402 ? -9.100 4.569 22.698 1.00 87.38 402 ILE A O 1
ATOM 3329 N N . LEU A 1 403 ? -7.118 5.107 23.637 1.00 88.44 403 LEU A N 1
ATOM 3330 C CA . LEU A 1 403 ? -7.111 4.091 24.683 1.00 88.44 403 LEU A CA 1
ATOM 3331 C C . LEU A 1 403 ? -7.364 4.770 26.024 1.00 88.44 403 LEU A C 1
ATOM 3333 O O . LEU A 1 403 ? -6.727 5.779 26.331 1.00 88.44 403 LEU A O 1
ATOM 3337 N N . THR A 1 404 ? -8.294 4.241 26.810 1.00 83.81 404 THR A N 1
ATOM 3338 C CA . THR A 1 404 ? -8.608 4.798 28.126 1.00 83.81 404 THR A CA 1
ATOM 3339 C C . THR A 1 404 ? -9.031 3.712 29.100 1.00 83.81 404 THR A C 1
ATOM 3341 O O . THR A 1 404 ? -9.814 2.825 28.768 1.00 83.81 404 THR A O 1
ATOM 3344 N N . THR A 1 405 ? -8.537 3.800 30.332 1.00 79.50 405 THR A N 1
ATOM 3345 C CA . THR A 1 405 ? -8.954 2.890 31.403 1.00 79.50 405 THR A CA 1
ATOM 3346 C C . THR A 1 405 ? -10.334 3.246 31.936 1.00 79.50 405 THR A C 1
ATOM 3348 O O . THR A 1 405 ? -11.147 2.378 32.235 1.00 79.50 405 THR A O 1
ATOM 3351 N N . ASN A 1 406 ? -10.599 4.548 32.028 1.00 70.88 406 ASN A N 1
ATOM 3352 C CA . ASN A 1 406 ? -11.849 5.088 32.531 1.00 70.88 406 ASN A CA 1
ATOM 3353 C C . ASN A 1 406 ? -12.805 5.367 31.378 1.00 70.88 406 ASN A C 1
ATOM 3355 O O . ASN A 1 406 ? -12.380 5.727 30.276 1.00 70.88 406 ASN A O 1
ATOM 3359 N N . ARG A 1 407 ? -14.101 5.278 31.671 1.00 67.38 407 ARG A N 1
ATOM 3360 C CA . ARG A 1 407 ? -15.170 5.666 30.751 1.00 67.38 407 ARG A CA 1
ATOM 3361 C C . ARG A 1 407 ? -15.001 7.147 30.352 1.00 67.38 407 ARG A C 1
ATOM 3363 O O . ARG A 1 407 ? -15.006 8.009 31.232 1.00 67.38 407 ARG A O 1
ATOM 3370 N N . PRO A 1 408 ? -14.761 7.471 29.065 1.00 65.31 408 PRO A N 1
ATOM 3371 C CA . PRO A 1 408 ? -14.571 8.852 28.634 1.00 65.31 408 PRO A CA 1
ATOM 3372 C C . PRO A 1 408 ? -15.875 9.660 28.633 1.00 65.31 408 PRO A C 1
ATOM 3374 O O . PRO A 1 408 ? -16.852 9.309 27.970 1.00 65.31 408 PRO A O 1
ATOM 3377 N N . ILE A 1 409 ? -15.856 10.818 29.288 1.00 62.28 409 ILE A N 1
ATOM 3378 C CA . ILE A 1 409 ? -16.995 11.741 29.297 1.00 62.28 409 ILE A CA 1
ATOM 3379 C C . ILE A 1 409 ? -17.077 12.453 27.940 1.00 62.28 409 ILE A C 1
ATOM 3381 O O . ILE A 1 409 ? -16.248 13.309 27.617 1.00 62.28 409 ILE A O 1
ATOM 3385 N N . ILE A 1 410 ? -18.098 12.127 27.147 1.00 64.88 410 ILE A N 1
ATOM 3386 C CA . ILE A 1 410 ? -18.348 12.753 25.843 1.00 64.88 410 ILE A CA 1
ATOM 3387 C C . ILE A 1 410 ? -19.475 13.772 26.002 1.00 64.88 410 ILE A C 1
ATOM 3389 O O . ILE A 1 410 ? -20.658 13.464 25.891 1.00 64.88 410 ILE A O 1
ATOM 3393 N N . ASP A 1 411 ? -19.097 15.020 26.268 1.00 54.22 411 ASP A N 1
ATOM 3394 C CA . ASP A 1 411 ? -20.044 16.113 26.491 1.00 54.22 411 ASP A CA 1
ATOM 3395 C C . ASP A 1 411 ? -20.455 16.806 25.174 1.00 54.22 411 ASP A C 1
ATOM 3397 O O . ASP A 1 411 ? -20.104 17.957 24.900 1.00 54.22 411 ASP A O 1
ATOM 3401 N N . SER A 1 412 ? -21.179 16.085 24.312 1.00 58.16 412 SER A N 1
ATOM 3402 C CA . SER A 1 412 ? -21.703 16.621 23.050 1.00 58.16 412 SER A CA 1
ATOM 3403 C C . SER A 1 412 ? -23.158 16.223 22.814 1.00 58.16 412 SER A C 1
ATOM 3405 O O . SER A 1 412 ? -23.591 15.140 23.175 1.00 58.16 412 SER A O 1
ATOM 3407 N N . THR A 1 413 ? -23.920 17.111 22.171 1.00 54.78 413 THR A N 1
ATOM 3408 C CA . THR A 1 413 ? -25.292 16.823 21.693 1.00 54.78 413 THR A CA 1
ATOM 3409 C C . THR A 1 413 ? -25.370 16.809 20.172 1.00 54.78 413 THR A C 1
ATOM 3411 O O . THR A 1 413 ? -26.458 16.816 19.601 1.00 54.78 413 THR A O 1
ATOM 3414 N N . ASP A 1 414 ? -24.220 16.890 19.508 1.00 67.44 414 ASP A N 1
ATOM 3415 C CA . ASP A 1 414 ? -24.142 16.795 18.063 1.00 67.44 414 ASP A CA 1
ATOM 3416 C C . ASP A 1 414 ? -24.240 15.319 17.674 1.00 67.44 414 ASP A C 1
ATOM 3418 O O . ASP A 1 414 ? -23.266 14.577 17.795 1.00 67.44 414 ASP A O 1
ATOM 3422 N N . LYS A 1 415 ? -25.422 14.889 17.218 1.00 70.25 415 LYS A N 1
ATOM 3423 C CA . LYS A 1 415 ? -25.641 13.513 16.748 1.00 70.25 415 LYS A CA 1
ATOM 3424 C C . LYS A 1 415 ? -24.653 13.121 15.649 1.00 70.25 415 LYS A C 1
ATOM 3426 O O . LYS A 1 415 ? -24.128 12.019 15.686 1.00 70.25 415 LYS A O 1
ATOM 3431 N N . GLY A 1 416 ? -24.312 14.045 14.748 1.00 71.19 416 GLY A N 1
ATOM 3432 C CA . GLY A 1 416 ? -23.343 13.780 13.687 1.00 71.19 416 GLY A CA 1
ATOM 3433 C C . GLY A 1 416 ? -21.927 13.540 14.213 1.00 71.19 416 GLY A C 1
ATOM 3434 O O . GLY A 1 416 ? -21.150 12.835 13.574 1.00 71.19 416 GLY A O 1
ATOM 3435 N N . LEU A 1 417 ? -21.581 14.090 15.381 1.00 71.25 417 LEU A N 1
ATOM 3436 C CA . LEU A 1 417 ? -20.341 13.765 16.084 1.00 71.25 417 LEU A CA 1
ATOM 3437 C C . LEU A 1 417 ? -20.438 12.413 16.795 1.00 71.25 417 LEU A C 1
ATOM 3439 O O . LEU A 1 417 ? -19.507 11.616 16.708 1.00 71.25 417 LEU A O 1
ATOM 3443 N N . LEU A 1 418 ? -21.557 12.166 17.482 1.00 75.31 418 LEU A N 1
ATOM 3444 C CA . LEU A 1 418 ? -21.805 10.924 18.213 1.00 75.31 418 LEU A CA 1
ATOM 3445 C C . LEU A 1 418 ? -21.791 9.712 17.267 1.00 75.31 418 LEU A C 1
ATOM 3447 O O . LEU A 1 418 ? -21.189 8.692 17.587 1.00 75.31 418 LEU A O 1
ATOM 3451 N N . ASP A 1 419 ? -22.332 9.831 16.056 1.00 79.00 419 ASP A N 1
ATOM 3452 C CA . ASP A 1 419 ? -22.351 8.758 15.050 1.00 79.00 419 ASP A CA 1
ATOM 3453 C C . ASP A 1 419 ? -20.949 8.365 14.544 1.00 79.00 419 ASP A C 1
ATOM 3455 O O . ASP A 1 419 ? -20.719 7.212 14.159 1.00 79.00 419 ASP A O 1
ATOM 3459 N N . LYS A 1 420 ? -19.992 9.302 14.594 1.00 81.00 420 LYS A N 1
ATOM 3460 C CA . LYS A 1 420 ? -18.587 9.083 14.206 1.00 81.00 420 LYS A CA 1
ATOM 3461 C C . LYS A 1 420 ? -17.755 8.403 15.294 1.00 81.00 420 LYS A C 1
ATOM 3463 O O . LYS A 1 420 ? -16.655 7.939 15.000 1.00 81.00 420 LYS A O 1
ATOM 3468 N N . ILE A 1 421 ? -18.243 8.349 16.535 1.00 82.25 421 ILE A N 1
ATOM 3469 C CA . ILE A 1 421 ? -17.543 7.689 17.646 1.00 82.25 421 ILE A CA 1
ATOM 3470 C C . ILE A 1 421 ? -17.762 6.188 17.530 1.00 82.25 421 ILE A C 1
ATOM 3472 O O . ILE A 1 421 ? -18.899 5.730 17.551 1.00 82.25 421 ILE A O 1
ATOM 3476 N N . LYS A 1 422 ? -16.695 5.405 17.448 1.00 87.38 422 LYS A N 1
ATOM 3477 C CA . LYS A 1 422 ? -16.766 3.943 17.473 1.00 87.38 422 LYS A CA 1
ATOM 3478 C C . LYS A 1 422 ? -16.207 3.463 18.803 1.00 87.38 422 LYS A C 1
ATOM 3480 O O . LYS A 1 422 ? -14.991 3.446 18.992 1.00 87.38 422 LYS A O 1
ATOM 3485 N N . LEU A 1 423 ? -17.107 3.145 19.731 1.00 86.38 423 LEU A N 1
ATOM 3486 C CA . LEU A 1 423 ? -16.775 2.753 21.097 1.00 86.38 423 LEU A CA 1
ATOM 3487 C C . LEU A 1 423 ? -16.729 1.226 21.214 1.00 86.38 423 LEU A C 1
ATOM 3489 O O . LEU A 1 423 ? -17.690 0.547 20.861 1.00 86.38 423 LEU A O 1
ATOM 3493 N N . LEU A 1 424 ? -15.626 0.698 21.741 1.00 89.69 424 LEU A N 1
ATOM 3494 C CA . LEU A 1 424 ? -15.521 -0.684 22.203 1.00 89.69 424 LEU A CA 1
ATOM 3495 C C . LEU A 1 424 ? -15.136 -0.695 23.679 1.00 89.69 424 LEU A C 1
ATOM 3497 O O . LEU A 1 424 ? -14.186 -0.024 24.083 1.00 89.69 424 LEU A O 1
ATOM 3501 N N . ILE A 1 425 ? -15.882 -1.461 24.471 1.00 85.62 425 ILE A N 1
ATOM 3502 C CA . ILE A 1 425 ? -15.628 -1.654 25.898 1.00 85.62 425 ILE A CA 1
ATOM 3503 C C . ILE A 1 425 ? -15.059 -3.060 26.079 1.00 85.62 425 ILE A C 1
ATOM 3505 O O . ILE A 1 425 ? -15.681 -4.032 25.655 1.00 85.62 425 ILE A O 1
ATOM 3509 N N . PHE A 1 426 ? -13.878 -3.151 26.678 1.00 85.88 426 PHE A N 1
ATOM 3510 C CA . PHE A 1 426 ? -13.167 -4.393 26.947 1.00 85.88 426 PHE A CA 1
ATOM 3511 C C . PHE A 1 426 ? -13.258 -4.751 28.437 1.00 85.88 426 PHE A C 1
ATOM 3513 O O . PHE A 1 426 ? -13.206 -3.849 29.282 1.00 85.88 426 PHE A O 1
ATOM 3520 N N . PRO A 1 427 ? -13.385 -6.046 28.770 1.00 81.88 427 PRO A N 1
ATOM 3521 C CA . PRO A 1 427 ? -13.311 -6.507 30.150 1.00 81.88 427 PRO A CA 1
ATOM 3522 C C . PRO A 1 427 ? -11.872 -6.418 30.698 1.00 81.88 427 PRO A C 1
ATOM 3524 O O . PRO A 1 427 ? -10.920 -6.360 29.912 1.00 81.88 427 PRO A O 1
ATOM 3527 N N . PRO A 1 428 ? -11.696 -6.419 32.033 1.00 76.75 428 PRO A N 1
ATOM 3528 C CA . PRO A 1 428 ? -10.378 -6.545 32.654 1.00 76.75 428 PRO A CA 1
ATOM 3529 C C . PRO A 1 428 ? -9.689 -7.852 32.238 1.00 76.75 428 PRO A C 1
ATOM 3531 O O . PRO A 1 428 ? -10.341 -8.881 32.063 1.00 76.75 428 PRO A O 1
ATOM 3534 N N . ILE A 1 429 ? -8.361 -7.812 32.106 1.00 72.25 429 ILE A N 1
ATOM 3535 C CA . ILE A 1 429 ? -7.534 -8.963 31.715 1.00 72.25 429 ILE A CA 1
ATOM 3536 C C . ILE A 1 429 ? -6.611 -9.374 32.863 1.00 72.25 429 ILE A C 1
ATOM 3538 O O . ILE A 1 429 ? -5.911 -8.534 33.431 1.00 72.25 429 ILE A O 1
ATOM 3542 N N . ASP A 1 430 ? -6.512 -10.681 33.115 1.00 64.12 430 ASP A N 1
ATOM 3543 C CA . ASP A 1 430 ? -5.489 -11.259 33.990 1.00 64.12 430 ASP A CA 1
ATOM 3544 C C . ASP A 1 430 ? -4.121 -11.354 33.279 1.00 64.12 430 ASP A C 1
ATOM 3546 O O . ASP A 1 430 ? -3.952 -11.988 32.235 1.00 64.12 430 ASP A O 1
ATOM 3550 N N . ASN A 1 431 ? -3.102 -10.705 33.853 1.00 57.09 431 ASN A N 1
ATOM 3551 C CA . ASN A 1 431 ? -1.825 -10.398 33.184 1.00 57.09 431 ASN A CA 1
ATOM 3552 C C . ASN A 1 431 ? -0.848 -11.579 32.974 1.00 57.09 431 ASN A C 1
ATOM 3554 O O . ASN A 1 431 ? 0.149 -11.415 32.270 1.00 57.09 431 ASN A O 1
ATOM 3558 N N . VAL A 1 432 ? -1.072 -12.755 33.567 1.00 51.56 432 VAL A N 1
ATOM 3559 C CA . VAL A 1 432 ? -0.008 -13.773 33.723 1.00 51.56 432 VAL A CA 1
ATOM 3560 C C . VAL A 1 432 ? 0.238 -14.621 32.458 1.00 51.56 432 VAL A C 1
ATOM 3562 O O . VAL A 1 432 ? 1.358 -15.080 32.257 1.00 51.56 432 VAL A O 1
ATOM 3565 N N . GLN A 1 433 ? -0.742 -14.786 31.560 1.00 54.25 433 GLN A N 1
ATOM 3566 C CA . GLN A 1 433 ? -0.625 -15.672 30.379 1.00 54.25 433 GLN A CA 1
ATOM 3567 C C . GLN A 1 433 ? -0.254 -14.967 29.055 1.00 54.25 433 GLN A C 1
ATOM 3569 O O . GLN A 1 433 ? -0.006 -15.626 28.049 1.00 54.25 433 GLN A O 1
ATOM 3574 N N . ASN A 1 434 ? -0.169 -13.632 29.027 1.00 60.62 434 ASN A N 1
ATOM 3575 C CA . ASN A 1 434 ? -0.221 -12.878 27.764 1.00 60.62 434 ASN A CA 1
ATOM 3576 C C . ASN A 1 434 ? 1.132 -12.419 27.184 1.00 60.62 434 ASN A C 1
ATOM 3578 O O . ASN A 1 434 ? 1.170 -11.909 26.063 1.00 60.62 434 ASN A O 1
ATOM 3582 N N . GLN A 1 435 ? 2.251 -12.576 27.900 1.00 61.31 435 GLN A N 1
ATOM 3583 C CA . GLN A 1 435 ? 3.562 -12.128 27.394 1.00 61.31 435 GLN A CA 1
ATOM 3584 C C . GLN A 1 435 ? 4.125 -13.028 26.283 1.00 61.31 435 GLN A C 1
ATOM 3586 O O . GLN A 1 435 ? 4.758 -12.521 25.354 1.00 61.31 435 GLN A O 1
ATOM 3591 N N . ASP A 1 436 ? 3.867 -14.337 26.346 1.00 69.81 436 ASP A N 1
ATOM 3592 C CA . ASP A 1 436 ? 4.299 -15.292 25.316 1.00 69.81 436 ASP A CA 1
ATOM 3593 C C . ASP A 1 436 ? 3.458 -15.191 24.037 1.00 69.81 436 ASP A C 1
ATOM 3595 O O . ASP A 1 436 ? 3.956 -15.471 22.942 1.00 69.81 436 ASP A O 1
ATOM 3599 N N . LEU A 1 437 ? 2.210 -14.720 24.153 1.00 79.62 437 LEU A N 1
ATOM 3600 C CA . LEU A 1 437 ? 1.323 -14.494 23.015 1.00 79.62 437 LEU A CA 1
ATOM 3601 C C . LEU A 1 437 ? 1.945 -13.486 22.041 1.00 79.62 437 LEU A C 1
ATOM 3603 O O . LEU A 1 437 ? 2.133 -13.810 20.871 1.00 79.62 437 LEU A O 1
ATOM 3607 N N . VAL A 1 438 ? 2.333 -12.300 22.524 1.00 75.88 438 VAL A N 1
ATOM 3608 C CA . VAL A 1 438 ? 2.865 -11.218 21.672 1.00 75.88 438 VAL A CA 1
ATOM 3609 C C . VAL A 1 438 ? 4.090 -11.689 20.885 1.00 75.88 438 VAL A C 1
ATOM 3611 O O . VAL A 1 438 ? 4.133 -11.558 19.673 1.00 75.88 438 VAL A O 1
ATOM 3614 N N . LYS A 1 439 ? 5.040 -12.358 21.547 1.00 73.19 439 LYS A N 1
ATOM 3615 C CA . LYS A 1 439 ? 6.295 -12.798 20.913 1.00 73.19 439 LYS A CA 1
ATOM 3616 C C . LYS A 1 439 ? 6.124 -13.865 19.832 1.00 73.19 439 LYS A C 1
ATOM 3618 O O . LYS A 1 439 ? 7.021 -14.036 19.014 1.00 73.19 439 LYS A O 1
ATOM 3623 N N . THR A 1 440 ? 5.044 -14.643 19.880 1.00 79.81 440 THR A N 1
ATOM 3624 C CA . THR A 1 440 ? 4.901 -15.855 19.055 1.00 79.81 440 THR A CA 1
ATOM 3625 C C . THR A 1 440 ? 3.765 -15.782 18.045 1.00 79.81 440 THR A C 1
ATOM 3627 O O . THR A 1 440 ? 3.620 -16.703 17.242 1.00 79.81 440 THR A O 1
ATOM 3630 N N . THR A 1 441 ? 2.952 -14.720 18.068 1.00 89.94 441 THR A N 1
ATOM 3631 C CA . THR A 1 441 ? 1.710 -14.656 17.280 1.00 89.94 441 THR A CA 1
ATOM 3632 C C . THR A 1 441 ? 1.596 -13.455 16.345 1.00 89.94 441 THR A C 1
ATOM 3634 O O . THR A 1 441 ? 0.542 -13.282 15.739 1.00 89.94 441 THR A O 1
ATOM 3637 N N . GLY A 1 442 ? 2.667 -12.683 16.118 1.00 92.44 442 GLY A N 1
ATOM 3638 C CA . GLY A 1 442 ? 2.679 -11.581 15.144 1.00 92.44 442 GLY A CA 1
ATOM 3639 C C . GLY A 1 442 ? 2.182 -11.986 13.744 1.00 92.44 442 GLY A C 1
ATOM 3640 O O . GLY A 1 442 ? 1.321 -11.315 13.178 1.00 92.44 442 GLY A O 1
ATOM 3641 N N . SER A 1 443 ? 2.618 -13.139 13.219 1.00 95.25 443 SER A N 1
ATOM 3642 C CA . SER A 1 443 ? 2.143 -13.690 11.932 1.00 95.25 443 SER A CA 1
ATOM 3643 C C . SER A 1 443 ? 0.665 -14.100 11.934 1.00 95.25 443 SER A C 1
ATOM 3645 O O . SER A 1 443 ? -0.046 -13.901 10.942 1.00 95.25 443 SER A O 1
ATOM 3647 N N . GLU A 1 444 ? 0.167 -14.654 13.044 1.00 96.88 444 GLU A N 1
ATOM 3648 C CA . GLU A 1 444 ? -1.260 -14.962 13.194 1.00 96.88 444 GLU A CA 1
ATOM 3649 C C . GLU A 1 444 ? -2.079 -13.668 13.264 1.00 96.88 444 GLU A C 1
ATOM 3651 O O . GLU A 1 444 ? -3.091 -13.544 12.575 1.00 96.88 444 GLU A O 1
ATOM 3656 N N . MET A 1 445 ? -1.612 -12.668 14.020 1.00 96.81 445 MET A N 1
ATOM 3657 C CA . MET A 1 445 ? -2.272 -11.367 14.112 1.00 96.81 445 MET A CA 1
ATOM 3658 C C . MET A 1 445 ? -2.295 -10.667 12.754 1.00 96.81 445 MET A C 1
ATOM 3660 O O . MET A 1 445 ? -3.333 -10.138 12.358 1.00 96.81 445 MET A O 1
ATOM 3664 N N . PHE A 1 446 ? -1.191 -10.714 12.005 1.00 96.69 446 PHE A N 1
ATOM 3665 C CA . PHE A 1 446 ? -1.139 -10.199 10.640 1.00 96.69 446 PHE A CA 1
ATOM 3666 C C . PHE A 1 446 ? -2.228 -10.840 9.778 1.00 96.69 446 PHE A C 1
ATOM 3668 O O . PHE A 1 446 ? -2.981 -10.146 9.100 1.00 96.69 446 PHE A O 1
ATOM 3675 N N . SER A 1 447 ? -2.355 -12.165 9.844 1.00 96.69 447 SER A N 1
ATOM 3676 C CA . SER A 1 447 ? -3.339 -12.921 9.060 1.00 96.69 447 SER A CA 1
ATOM 3677 C C . SER A 1 447 ? -4.776 -12.596 9.473 1.00 96.69 447 SER A C 1
ATOM 3679 O O . SER A 1 447 ? -5.645 -12.424 8.616 1.00 96.69 447 SER A O 1
ATOM 3681 N N . TYR A 1 448 ? -5.019 -12.443 10.778 1.00 97.56 448 TYR A N 1
ATOM 3682 C CA . TYR A 1 448 ? -6.300 -12.008 11.332 1.00 97.56 448 TYR A CA 1
ATOM 3683 C C . TYR A 1 448 ? -6.690 -10.613 10.825 1.00 97.56 448 TYR A C 1
ATOM 3685 O O . TYR A 1 448 ? -7.821 -10.414 10.372 1.00 97.56 448 TYR A O 1
ATOM 3693 N N . MET A 1 449 ? -5.747 -9.664 10.848 1.00 97.44 449 MET A N 1
ATOM 3694 C CA . MET A 1 449 ? -5.952 -8.297 10.366 1.00 97.44 449 MET A CA 1
ATOM 3695 C C . MET A 1 449 ? -6.117 -8.238 8.845 1.00 97.44 449 MET A C 1
ATOM 3697 O O . MET A 1 449 ? -7.018 -7.552 8.371 1.00 97.44 449 MET A O 1
ATOM 3701 N N . ALA A 1 450 ? -5.323 -8.982 8.073 1.00 96.38 450 ALA A N 1
ATOM 3702 C CA . ALA A 1 450 ? -5.437 -9.035 6.616 1.00 96.38 450 ALA A CA 1
ATOM 3703 C C . ALA A 1 450 ? -6.798 -9.600 6.174 1.00 96.38 450 ALA A C 1
ATOM 3705 O O . ALA A 1 450 ? -7.439 -9.043 5.281 1.00 96.38 450 ALA A O 1
ATOM 3706 N N . ALA A 1 451 ? -7.290 -10.647 6.848 1.00 96.50 451 ALA A N 1
ATOM 3707 C CA . ALA A 1 451 ? -8.642 -11.162 6.635 1.00 96.50 451 ALA A CA 1
ATOM 3708 C C . ALA A 1 451 ? -9.712 -10.110 6.981 1.00 96.50 451 ALA A C 1
ATOM 3710 O O . ALA A 1 451 ? -10.654 -9.910 6.215 1.00 96.50 451 ALA A O 1
ATOM 3711 N N . GLY A 1 452 ? -9.535 -9.381 8.088 1.00 96.44 452 GLY A N 1
ATOM 3712 C CA . GLY A 1 452 ? -10.406 -8.264 8.456 1.00 96.44 452 GLY A CA 1
ATOM 3713 C C . GLY A 1 452 ? -10.382 -7.106 7.453 1.00 96.44 452 GLY A C 1
ATOM 3714 O O . GLY A 1 452 ? -11.412 -6.481 7.215 1.00 96.44 452 GLY A O 1
ATOM 3715 N N . ALA A 1 453 ? -9.234 -6.828 6.830 1.00 95.38 453 ALA A N 1
ATOM 3716 C CA . ALA A 1 453 ? -9.091 -5.768 5.837 1.00 95.38 453 ALA A CA 1
ATOM 3717 C C . ALA A 1 453 ? -9.870 -6.111 4.563 1.00 95.38 453 ALA A C 1
ATOM 3719 O O . ALA A 1 453 ? -10.569 -5.255 4.023 1.00 95.38 453 ALA A O 1
ATOM 3720 N N . LYS A 1 454 ? -9.825 -7.380 4.140 1.00 94.88 454 LYS A N 1
ATOM 3721 C CA . LYS A 1 454 ? -10.639 -7.888 3.033 1.00 94.88 454 LYS A CA 1
ATOM 3722 C C . LYS A 1 454 ? -12.133 -7.708 3.306 1.00 94.88 454 LYS A C 1
ATOM 3724 O O . LYS A 1 454 ? -12.823 -7.096 2.496 1.00 94.88 454 LYS A O 1
ATOM 3729 N N . MET A 1 455 ? -12.600 -8.137 4.480 1.00 94.62 455 MET A N 1
ATOM 3730 C CA . MET A 1 455 ? -13.992 -7.936 4.906 1.00 94.62 455 MET A CA 1
ATOM 3731 C C . MET A 1 455 ? -14.376 -6.447 4.924 1.00 94.62 455 MET A C 1
ATOM 3733 O O . MET A 1 455 ? -15.457 -6.077 4.483 1.00 94.62 455 MET A O 1
ATOM 3737 N N . PHE A 1 456 ? -13.482 -5.568 5.391 1.00 93.19 456 PHE A N 1
ATOM 3738 C CA . PHE A 1 456 ? -13.707 -4.120 5.377 1.00 93.19 456 PHE A CA 1
ATOM 3739 C C . PHE A 1 456 ? -13.839 -3.554 3.954 1.00 93.19 456 PHE A C 1
ATOM 3741 O O . PHE A 1 456 ? -14.683 -2.691 3.723 1.00 93.19 456 PHE A O 1
ATOM 3748 N N . TYR A 1 457 ? -13.049 -4.029 2.987 1.00 90.62 457 TYR A N 1
ATOM 3749 C CA . TYR A 1 457 ? -13.186 -3.605 1.590 1.00 90.62 457 TYR A CA 1
ATOM 3750 C C . TYR A 1 457 ? -14.480 -4.102 0.927 1.00 90.62 457 TYR A C 1
ATOM 3752 O O . TYR A 1 457 ? -14.972 -3.440 0.013 1.00 90.62 457 TYR A O 1
ATOM 3760 N N . GLU A 1 458 ? -15.009 -5.248 1.358 1.00 90.56 458 GLU A N 1
ATOM 3761 C CA . GLU A 1 458 ? -16.242 -5.846 0.831 1.00 90.56 458 GLU A CA 1
ATOM 3762 C C . GLU A 1 458 ? -17.504 -5.236 1.467 1.00 90.56 458 GLU A C 1
ATOM 3764 O O . GLU A 1 458 ? -18.454 -4.898 0.764 1.00 90.56 458 GLU A O 1
ATOM 3769 N N . GLU A 1 459 ? -17.506 -5.055 2.789 1.00 91.06 459 GLU A N 1
ATOM 3770 C CA . GLU A 1 459 ? -18.705 -4.724 3.574 1.00 91.06 459 GLU A CA 1
ATOM 3771 C C . GLU A 1 459 ? -18.668 -3.324 4.210 1.00 91.06 459 GLU A C 1
ATOM 3773 O O . GLU A 1 459 ? -19.680 -2.835 4.717 1.00 91.06 459 GLU A O 1
ATOM 3778 N N . GLY A 1 460 ? -17.502 -2.676 4.239 1.00 89.19 460 GLY A N 1
ATOM 3779 C CA . GLY A 1 460 ? -17.258 -1.494 5.061 1.00 89.19 460 GLY A CA 1
ATOM 3780 C C . GLY A 1 460 ? -17.181 -1.824 6.555 1.00 89.19 460 GLY A C 1
ATOM 3781 O O . GLY A 1 460 ? -16.847 -2.936 6.967 1.00 89.19 460 GLY A O 1
ATOM 3782 N N . LEU A 1 461 ? -17.492 -0.833 7.396 1.00 89.19 461 LEU A N 1
ATOM 3783 C CA . LEU A 1 461 ? -17.489 -0.972 8.857 1.00 89.19 461 LEU A CA 1
ATOM 3784 C C . LEU A 1 461 ? -18.876 -0.662 9.462 1.00 89.19 461 LEU A C 1
ATOM 3786 O O . LEU A 1 461 ? -19.018 0.307 10.214 1.00 89.19 461 LEU A O 1
ATOM 3790 N N . PRO A 1 462 ? -19.929 -1.437 9.125 1.00 88.12 462 PRO A N 1
ATOM 3791 C CA . PRO A 1 462 ? -21.240 -1.257 9.733 1.00 88.12 462 PRO A CA 1
ATOM 3792 C C . PRO A 1 462 ? -21.174 -1.602 11.223 1.00 88.12 462 PRO A C 1
ATOM 3794 O O . PRO A 1 462 ? -20.678 -2.658 11.612 1.00 88.12 462 PRO A O 1
ATOM 3797 N N . GLU A 1 463 ? -21.678 -0.698 12.058 1.00 86.19 463 GLU A N 1
ATOM 3798 C CA . GLU A 1 463 ? -21.705 -0.881 13.509 1.00 86.19 463 GLU A CA 1
ATOM 3799 C C . GLU A 1 463 ? -22.866 -1.822 13.900 1.00 86.19 463 GLU A C 1
ATOM 3801 O O . GLU A 1 463 ? -24.019 -1.510 13.564 1.00 86.19 463 GLU A O 1
ATOM 3806 N N . PRO A 1 464 ? -22.593 -2.958 14.577 1.00 88.19 464 PRO A N 1
ATOM 3807 C CA . PRO A 1 464 ? -23.607 -3.902 15.041 1.00 88.19 464 PRO A CA 1
ATOM 3808 C C . PRO A 1 464 ? -24.644 -3.256 15.961 1.00 88.19 464 PRO A C 1
ATOM 3810 O O . PRO A 1 464 ? -24.332 -2.328 16.710 1.00 88.19 464 PRO A O 1
ATOM 3813 N N . CYS A 1 465 ? -25.870 -3.789 15.952 1.00 85.88 465 CYS A N 1
ATOM 3814 C CA . CYS A 1 465 ? -26.967 -3.295 16.794 1.00 85.88 465 CYS A CA 1
ATOM 3815 C C . CYS A 1 465 ? -26.604 -3.342 18.286 1.00 85.88 465 CYS A C 1
ATOM 3817 O O . CYS A 1 465 ? -26.858 -2.388 19.020 1.00 85.88 465 CYS A O 1
ATOM 3819 N N . LEU A 1 466 ? -25.920 -4.411 18.707 1.00 82.94 466 LEU A N 1
ATOM 3820 C CA . LEU A 1 466 ? -25.419 -4.558 20.068 1.00 82.94 466 LEU A CA 1
ATOM 3821 C C . LEU A 1 466 ? -24.489 -3.403 20.473 1.00 82.94 466 LEU A C 1
ATOM 3823 O O . LEU A 1 466 ? -24.663 -2.822 21.537 1.00 82.94 466 LEU A O 1
ATOM 3827 N N . LEU A 1 467 ? -23.533 -3.025 19.615 1.00 82.81 467 LEU A N 1
ATOM 3828 C CA . LEU A 1 467 ? -22.609 -1.925 19.912 1.00 82.81 467 LEU A CA 1
ATOM 3829 C C . LEU A 1 467 ? -23.308 -0.567 19.925 1.00 82.81 467 LEU A C 1
ATOM 3831 O O . LEU A 1 467 ? -22.985 0.267 20.766 1.00 82.81 467 LEU A O 1
ATOM 3835 N N . LYS A 1 468 ? -24.298 -0.363 19.047 1.00 84.06 468 LYS A N 1
ATOM 3836 C CA . LYS A 1 468 ? -25.137 0.842 19.083 1.00 84.06 468 LYS A CA 1
ATOM 3837 C C . LYS A 1 468 ? -25.908 0.946 20.392 1.00 84.06 468 LYS A C 1
ATOM 3839 O O . LYS A 1 468 ? -25.887 2.006 20.998 1.00 84.06 468 LYS A O 1
ATOM 3844 N N . THR A 1 469 ? -26.504 -0.153 20.847 1.00 78.94 469 THR A N 1
ATOM 3845 C CA . THR A 1 469 ? -27.265 -0.199 22.105 1.00 78.94 469 THR A CA 1
ATOM 3846 C C . THR A 1 469 ? -26.356 0.097 23.297 1.00 78.94 469 THR A C 1
ATOM 3848 O O . THR A 1 469 ? -26.640 1.009 24.060 1.00 78.94 469 THR A O 1
ATOM 3851 N N . ILE A 1 470 ? -25.199 -0.572 23.392 1.00 75.69 470 ILE A N 1
ATOM 3852 C CA . ILE A 1 470 ? -24.199 -0.319 24.448 1.00 75.69 470 ILE A CA 1
ATOM 3853 C C . ILE A 1 470 ? -23.748 1.146 24.439 1.00 75.69 470 ILE A C 1
ATOM 3855 O O . ILE A 1 470 ? -23.546 1.751 25.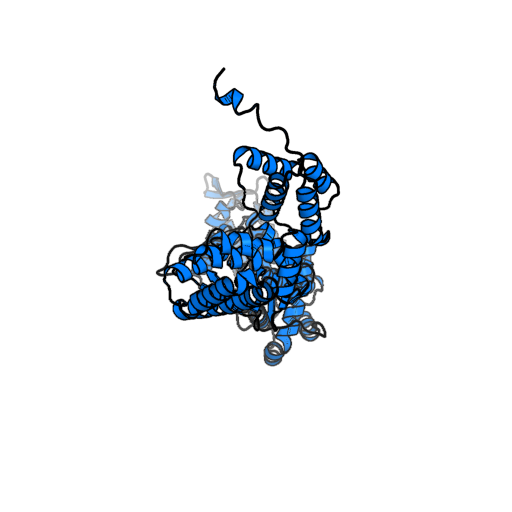486 1.00 75.69 470 ILE A O 1
ATOM 3859 N N . LYS A 1 471 ? -23.571 1.727 23.253 1.00 79.38 471 LYS A N 1
ATOM 3860 C CA . LYS A 1 471 ? -23.172 3.124 23.084 1.00 79.38 471 LYS A CA 1
ATOM 3861 C C . LYS A 1 471 ? -24.292 4.103 23.460 1.00 79.38 471 LYS A C 1
ATOM 3863 O O . LYS A 1 471 ? -23.997 5.146 24.033 1.00 79.38 471 LYS A O 1
ATOM 3868 N N . GLU A 1 472 ? -25.546 3.791 23.149 1.00 74.06 472 GLU A N 1
ATOM 3869 C CA . GLU A 1 472 ? -26.718 4.572 23.564 1.00 74.06 472 GLU A CA 1
ATOM 3870 C C . GLU A 1 472 ? -26.896 4.523 25.084 1.00 74.06 472 GLU A C 1
ATOM 3872 O O . GLU A 1 472 ? -26.937 5.580 25.709 1.00 74.06 472 GLU A O 1
ATOM 3877 N N . GLU A 1 473 ? -26.859 3.331 25.686 1.00 67.06 473 GLU A N 1
ATOM 3878 C CA . GLU A 1 473 ? -26.854 3.139 27.144 1.00 67.06 473 GLU A CA 1
ATOM 3879 C C . GLU A 1 473 ? -25.705 3.908 27.802 1.00 67.06 473 GLU A C 1
ATOM 3881 O O . GLU A 1 473 ? -25.903 4.612 28.786 1.00 67.06 473 GLU A O 1
ATOM 3886 N N . TYR A 1 474 ? -24.509 3.855 27.211 1.00 67.56 474 TYR A N 1
ATOM 3887 C CA . TYR A 1 474 ? -23.350 4.610 27.675 1.00 67.56 474 TYR A CA 1
ATOM 3888 C C . TYR A 1 474 ? -23.598 6.125 27.677 1.00 67.56 474 TYR A C 1
ATOM 3890 O O . TYR A 1 474 ? -23.227 6.812 28.631 1.00 67.56 474 TYR A O 1
ATOM 3898 N N . TYR A 1 475 ? -24.210 6.669 26.621 1.00 65.12 475 TYR A N 1
ATOM 3899 C CA . TYR A 1 475 ? -24.537 8.093 26.572 1.00 65.12 475 TYR A CA 1
ATOM 3900 C C . TYR A 1 475 ? -25.660 8.470 27.529 1.00 65.12 475 TYR A C 1
ATOM 3902 O O . TYR A 1 475 ? -25.607 9.562 28.093 1.00 65.12 475 TYR A O 1
ATOM 3910 N N . ASP A 1 476 ? -26.650 7.603 27.715 1.00 60.44 476 ASP A N 1
ATOM 3911 C CA . ASP A 1 476 ? -27.772 7.841 28.618 1.00 60.44 476 ASP A CA 1
ATOM 3912 C C . ASP A 1 476 ? -27.330 7.781 30.090 1.00 60.44 476 ASP A C 1
ATOM 3914 O O . ASP A 1 476 ? -27.691 8.670 30.867 1.00 60.44 476 ASP A O 1
ATOM 3918 N N . ASP A 1 477 ? -26.461 6.832 30.452 1.00 55.28 477 ASP A N 1
ATOM 3919 C CA . ASP A 1 477 ? -25.840 6.724 31.780 1.00 55.28 477 ASP A CA 1
ATOM 3920 C C . ASP A 1 477 ? -24.956 7.945 32.102 1.00 55.28 477 ASP A C 1
ATOM 3922 O O . ASP A 1 477 ? -25.029 8.514 33.196 1.00 55.28 477 ASP A O 1
ATOM 3926 N N . GLU A 1 478 ? -24.155 8.410 31.137 1.00 55.16 478 GLU A N 1
ATOM 3927 C CA . GLU A 1 478 ? -23.345 9.635 31.257 1.00 55.16 478 GLU A CA 1
ATOM 3928 C C . GLU A 1 478 ? -24.197 10.922 31.252 1.00 55.16 478 GLU A C 1
ATOM 3930 O O . GLU A 1 478 ? -23.768 11.989 31.722 1.00 55.16 478 GLU A O 1
ATOM 3935 N N . ASN A 1 479 ? -25.435 10.848 30.757 1.00 62.72 479 ASN A N 1
ATOM 3936 C CA . ASN A 1 479 ? -26.391 11.947 30.744 1.00 62.72 479 ASN A CA 1
ATOM 3937 C C . ASN A 1 479 ? -27.303 11.883 31.975 1.00 62.72 479 ASN A C 1
ATOM 3939 O O . ASN A 1 479 ? -28.527 11.787 31.878 1.00 62.72 479 ASN A O 1
ATOM 3943 N N . SER A 1 480 ? -26.682 12.042 33.149 1.00 68.12 480 SER A N 1
ATOM 3944 C CA . SER A 1 480 ? -27.310 12.105 34.483 1.00 68.12 480 SER A CA 1
ATOM 3945 C C . SER A 1 480 ? -28.608 12.922 34.553 1.00 68.12 480 SER A C 1
ATOM 3947 O O . SER A 1 480 ? -29.486 12.665 35.379 1.00 68.12 480 SER A O 1
ATOM 3949 N N . PHE A 1 481 ? -28.744 13.912 33.672 1.00 73.00 481 PHE A N 1
ATOM 3950 C CA . PHE A 1 481 ? -29.916 14.757 33.546 1.00 73.00 481 PHE A CA 1
ATOM 3951 C C . PHE A 1 481 ? -31.143 14.066 32.922 1.00 73.00 481 PHE A C 1
ATOM 3953 O O . PHE A 1 481 ? -32.261 14.280 33.392 1.00 73.00 481 PHE A O 1
ATOM 3960 N N . LEU A 1 482 ? -30.972 13.228 31.894 1.00 66.38 482 LEU A N 1
ATOM 3961 C CA . LEU A 1 482 ? -32.081 12.466 31.302 1.00 66.38 482 LEU A CA 1
ATOM 3962 C C . LEU A 1 482 ? -32.578 11.380 32.263 1.00 66.38 482 LEU A C 1
ATOM 3964 O O . LEU A 1 482 ? -33.788 11.189 32.419 1.00 66.38 482 LEU A O 1
ATOM 3968 N N . THR A 1 483 ? -31.657 10.746 32.987 1.00 68.06 483 THR A N 1
ATOM 3969 C CA . THR A 1 483 ? -31.969 9.785 34.055 1.00 68.06 483 THR A CA 1
ATOM 3970 C C . THR A 1 483 ? -32.755 10.445 35.189 1.00 68.06 483 THR A C 1
ATOM 3972 O O . THR A 1 483 ? -33.738 9.886 35.676 1.00 68.06 483 THR A O 1
ATOM 3975 N N . PHE A 1 484 ? -32.394 11.673 35.571 1.00 82.38 484 PHE A N 1
ATOM 3976 C CA . PHE A 1 484 ? -33.171 12.467 36.523 1.00 82.38 484 PHE A CA 1
ATOM 3977 C C . PHE A 1 484 ? -34.583 12.778 36.007 1.00 82.38 484 PHE A C 1
ATOM 3979 O O . PHE A 1 484 ? -35.560 12.536 36.719 1.00 82.38 484 PHE A O 1
ATOM 3986 N N . LEU A 1 485 ? -34.709 13.275 34.770 1.00 78.50 485 LEU A N 1
ATOM 3987 C CA . LEU A 1 485 ? -36.008 13.627 34.193 1.00 78.50 485 LEU A CA 1
ATOM 3988 C C . LEU A 1 485 ? -36.948 12.422 34.116 1.00 78.50 485 LEU A C 1
ATOM 3990 O O . LEU A 1 485 ? -38.096 12.533 34.534 1.00 78.50 485 LEU A O 1
ATOM 3994 N N . SER A 1 486 ? -36.470 11.275 33.630 1.00 75.75 486 SER A N 1
ATOM 3995 C CA . SER A 1 486 ? -37.292 10.065 33.504 1.00 75.75 486 SER A CA 1
ATOM 3996 C C . SER A 1 486 ? -37.758 9.521 34.857 1.00 75.75 486 SER A C 1
ATOM 3998 O O . SER A 1 486 ? -38.893 9.050 34.967 1.00 75.75 486 SER A O 1
ATOM 4000 N N . LYS A 1 487 ? -36.924 9.607 35.903 1.00 76.56 487 LYS A N 1
ATOM 4001 C CA . LYS A 1 487 ? -37.241 9.068 37.234 1.00 76.56 487 LYS A CA 1
ATOM 4002 C C . LYS A 1 487 ? -38.045 10.023 38.111 1.00 76.56 487 LYS A C 1
ATOM 4004 O O . LYS A 1 487 ? -38.952 9.563 38.796 1.00 76.56 487 LYS A O 1
ATOM 4009 N N . LYS A 1 488 ? -37.748 11.326 38.103 1.00 85.81 488 LYS A N 1
ATOM 4010 C CA . LYS A 1 488 ? -38.326 12.300 39.050 1.00 85.81 488 LYS A CA 1
ATOM 4011 C C . LYS A 1 488 ? -39.316 13.284 38.425 1.00 85.81 488 LYS A C 1
ATOM 4013 O O . LYS A 1 488 ? -40.050 13.931 39.172 1.00 85.81 488 LYS A O 1
ATOM 4018 N N . CYS A 1 489 ? -39.399 13.390 37.098 1.00 85.94 489 CYS A N 1
ATOM 4019 C CA . CYS A 1 489 ? -40.275 14.355 36.430 1.00 85.94 489 CYS A CA 1
ATOM 4020 C C . CYS A 1 489 ? -41.251 13.699 35.436 1.00 85.94 489 CYS A C 1
ATOM 4022 O O . CYS A 1 489 ? -40.976 12.655 34.854 1.00 85.94 489 CYS A O 1
ATOM 4024 N N . SER A 1 490 ? -42.397 14.344 35.220 1.00 84.19 490 SER A N 1
ATOM 4025 C CA . SER A 1 490 ? -43.364 14.018 3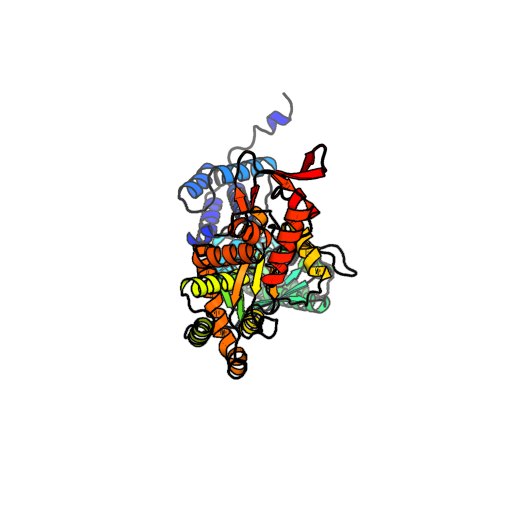4.164 1.00 84.19 490 SER A CA 1
ATOM 4026 C C . SER A 1 490 ? -43.586 15.234 33.270 1.00 84.19 490 SER A C 1
ATOM 4028 O O . SER A 1 490 ? -43.551 16.373 33.745 1.00 84.19 490 SER A O 1
ATOM 4030 N N . LEU A 1 491 ? -43.822 14.999 31.978 1.00 83.25 491 LEU A N 1
ATOM 4031 C CA . LEU A 1 491 ? -44.181 16.055 31.032 1.00 83.25 491 LEU A CA 1
ATOM 4032 C C . LEU A 1 491 ? -45.597 16.561 31.324 1.00 83.25 491 LEU A C 1
ATOM 4034 O O . LEU A 1 491 ? -46.525 15.769 31.480 1.00 83.25 491 LEU A O 1
ATOM 4038 N N . ALA A 1 492 ? -45.762 17.880 31.377 1.00 83.12 492 ALA A N 1
ATOM 4039 C CA . ALA A 1 492 ? -47.060 18.522 31.555 1.00 83.12 492 ALA A CA 1
ATOM 4040 C C . ALA A 1 492 ? -47.115 19.822 30.748 1.00 83.12 492 ALA A C 1
ATOM 4042 O O . ALA A 1 492 ? -46.249 20.685 30.897 1.00 83.12 492 ALA A O 1
ATOM 4043 N N . GLU A 1 493 ? -48.155 19.979 29.927 1.00 75.44 493 GLU A N 1
ATOM 4044 C CA . GLU A 1 493 ? -48.304 21.086 28.967 1.00 75.44 493 GLU A CA 1
ATOM 4045 C C . GLU A 1 493 ? -48.275 22.470 29.642 1.00 75.44 493 GLU A C 1
ATOM 4047 O O . GLU A 1 493 ? -47.656 23.402 29.137 1.00 75.44 493 GLU A O 1
ATOM 4052 N N . ASN A 1 494 ? -48.828 22.567 30.856 1.00 83.69 494 ASN A N 1
ATOM 4053 C CA . ASN A 1 494 ? -48.785 23.764 31.707 1.00 83.69 494 ASN A CA 1
ATOM 4054 C C . ASN A 1 494 ? -47.888 23.594 32.951 1.00 83.69 494 ASN A C 1
ATOM 4056 O O . ASN A 1 494 ? -47.997 24.350 33.921 1.00 83.69 494 ASN A O 1
ATOM 4060 N N . GLY A 1 495 ? -47.014 22.584 32.946 1.00 84.19 495 GLY A N 1
ATOM 4061 C CA . GLY A 1 495 ? -46.108 22.271 34.046 1.00 84.19 495 GLY A CA 1
ATOM 4062 C C . GLY A 1 495 ? -45.051 23.351 34.249 1.00 84.19 495 GLY A C 1
ATOM 4063 O O . GLY A 1 495 ? -44.427 23.823 33.294 1.00 84.19 495 GLY A O 1
ATOM 4064 N N . LYS A 1 496 ? -44.834 23.740 35.507 1.00 88.25 496 LYS A N 1
ATOM 4065 C CA . LYS A 1 496 ? -43.773 24.673 35.893 1.00 88.25 496 LYS A CA 1
ATOM 4066 C C . LYS A 1 496 ? -43.160 24.265 37.227 1.00 88.25 496 LYS A C 1
ATOM 4068 O O . LYS A 1 496 ? -43.873 24.090 38.211 1.00 88.25 496 LYS A O 1
ATOM 4073 N N . ILE A 1 497 ? -41.834 24.192 37.273 1.00 89.25 497 ILE A N 1
ATOM 4074 C CA . ILE A 1 497 ? -41.066 23.939 38.499 1.00 89.25 497 ILE A CA 1
ATOM 4075 C C . ILE A 1 497 ? -40.184 25.155 38.764 1.00 89.25 497 ILE A C 1
ATOM 4077 O O . ILE A 1 497 ? -39.588 25.708 37.839 1.00 89.25 497 ILE A O 1
ATOM 4081 N N . LEU A 1 498 ? -40.104 25.608 40.015 1.00 90.19 498 LEU A N 1
ATOM 4082 C CA . LEU A 1 498 ? -39.194 26.691 40.384 1.00 90.19 498 LEU A CA 1
ATOM 4083 C C . LEU A 1 498 ? -37.748 26.269 40.077 1.00 90.19 498 LEU A C 1
ATOM 4085 O O . LEU A 1 498 ? -37.326 25.180 40.457 1.00 90.19 498 LEU A O 1
ATOM 4089 N N . ARG A 1 499 ? -36.978 27.124 39.394 1.00 87.56 499 ARG A N 1
ATOM 4090 C CA . ARG A 1 499 ? -35.631 26.787 38.897 1.00 87.56 499 ARG A CA 1
ATOM 4091 C C . ARG A 1 499 ? -34.682 26.335 40.008 1.00 87.56 499 ARG A C 1
ATOM 4093 O O . ARG A 1 499 ? -33.873 25.449 39.767 1.00 87.56 499 ARG A O 1
ATOM 4100 N N . SER A 1 500 ? -34.772 26.949 41.190 1.00 87.44 500 SER A N 1
ATOM 4101 C CA . SER A 1 500 ? -33.981 26.556 42.362 1.00 87.44 500 SER A CA 1
ATOM 4102 C C . SER A 1 500 ? -34.319 25.135 42.806 1.00 87.44 500 SER A C 1
ATOM 4104 O O . SER A 1 500 ? -33.424 24.304 42.835 1.00 87.44 500 SER A O 1
ATOM 4106 N N . HIS A 1 501 ? -35.600 24.829 43.032 1.00 89.25 501 HIS A N 1
ATOM 4107 C CA . HIS A 1 501 ? -36.039 23.494 43.464 1.00 89.25 501 HIS A CA 1
ATOM 4108 C C . HIS A 1 501 ? -35.741 22.413 42.424 1.00 89.25 501 HIS A C 1
ATOM 4110 O O . HIS A 1 501 ? -35.378 21.295 42.769 1.00 89.25 501 HIS A O 1
ATOM 4116 N N . PHE A 1 502 ? -35.888 22.740 41.138 1.00 88.25 502 PHE A N 1
ATOM 4117 C CA . PHE A 1 502 ? -35.549 21.819 40.058 1.00 88.25 502 PHE A CA 1
ATOM 4118 C C . PHE A 1 502 ? -34.074 21.413 40.114 1.00 88.25 502 PHE A C 1
ATOM 4120 O O . PHE A 1 502 ? -33.746 20.234 40.017 1.00 88.25 502 PHE A O 1
ATOM 4127 N N . TYR A 1 503 ? -33.190 22.397 40.286 1.00 87.38 503 TYR A N 1
ATOM 4128 C CA . TYR A 1 503 ? -31.754 22.162 40.302 1.00 87.38 503 TYR A CA 1
ATOM 4129 C C . TYR A 1 503 ? -31.289 21.503 41.604 1.00 87.38 503 TYR A C 1
ATOM 4131 O O . TYR A 1 503 ? -30.510 20.565 41.548 1.00 87.38 503 TYR A O 1
ATOM 4139 N N . GLU A 1 504 ? -31.834 21.905 42.752 1.00 90.62 504 GLU A N 1
ATOM 4140 C CA . GLU A 1 504 ? -31.579 21.258 44.045 1.00 90.62 504 GLU A CA 1
ATOM 4141 C C . GLU A 1 504 ? -31.991 19.776 44.029 1.00 90.62 504 GLU A C 1
ATOM 4143 O O . GLU A 1 504 ? -31.232 18.907 44.458 1.00 90.62 504 GLU A O 1
ATOM 4148 N N . SER A 1 505 ? -33.157 19.458 43.454 1.00 88.88 505 SER A N 1
ATOM 4149 C CA . SER A 1 505 ? -33.613 18.073 43.285 1.00 88.88 505 SER A CA 1
ATOM 4150 C C . SER A 1 505 ? -32.709 17.278 42.337 1.00 88.88 505 SER A C 1
ATOM 4152 O O . SER A 1 505 ? -32.393 16.122 42.618 1.00 88.88 505 SER A O 1
ATOM 4154 N N . TYR A 1 506 ? -32.240 17.900 41.252 1.00 87.94 506 TYR A N 1
ATOM 4155 C CA . TYR A 1 506 ? -31.284 17.294 40.326 1.00 87.94 506 TYR A CA 1
ATOM 4156 C C . TYR A 1 506 ? -29.922 17.024 40.982 1.00 87.94 506 TYR A C 1
ATOM 4158 O O . TYR A 1 506 ? -29.392 15.922 40.854 1.00 87.94 506 TYR A O 1
ATOM 4166 N N . GLU A 1 507 ? -29.368 17.986 41.723 1.00 88.06 507 GLU A N 1
ATOM 4167 C CA . GLU A 1 507 ? -28.113 17.810 42.464 1.00 88.06 507 GLU A CA 1
ATOM 4168 C C . GLU A 1 507 ? -28.237 16.709 43.517 1.00 88.06 507 GLU A C 1
ATOM 4170 O O . GLU A 1 507 ? -27.378 15.834 43.600 1.00 88.06 507 GLU A O 1
ATOM 4175 N N . THR A 1 508 ? -29.342 16.697 44.265 1.00 89.31 508 THR A N 1
ATOM 4176 C CA . THR A 1 508 ? -29.628 15.652 45.256 1.00 89.31 508 THR A CA 1
ATOM 4177 C C . THR A 1 508 ? -29.701 14.273 44.605 1.00 89.31 508 THR A C 1
ATOM 4179 O O . THR A 1 508 ? -29.072 13.333 45.087 1.00 89.31 508 THR A O 1
ATOM 4182 N N . PHE A 1 509 ? -30.413 14.148 43.482 1.00 85.19 509 PHE A N 1
ATOM 4183 C CA . PHE A 1 509 ? -30.508 12.899 42.730 1.00 85.19 509 PHE A CA 1
ATOM 4184 C C . PHE A 1 509 ? -29.139 12.428 42.223 1.00 85.19 509 PHE A C 1
ATOM 4186 O O . PHE A 1 509 ? -28.801 11.254 42.372 1.00 85.19 509 PHE A O 1
ATOM 4193 N N . CYS A 1 510 ? -28.335 13.332 41.664 1.00 81.56 510 CYS A N 1
ATOM 4194 C CA . CYS A 1 510 ? -26.994 13.006 41.193 1.00 81.56 510 CYS A CA 1
ATOM 4195 C C . CYS A 1 510 ? -26.090 12.528 42.334 1.00 81.56 510 CYS A C 1
ATOM 4197 O O . CYS A 1 510 ? -25.455 11.486 42.203 1.00 81.56 510 CYS A O 1
ATOM 4199 N N . ASN A 1 511 ? -26.098 13.226 43.471 1.00 82.69 511 ASN A N 1
ATOM 4200 C CA . ASN A 1 511 ? -25.308 12.851 44.644 1.00 82.69 511 ASN A CA 1
ATOM 4201 C C . ASN A 1 511 ? -25.727 11.488 45.216 1.00 82.69 511 ASN A C 1
ATOM 4203 O O . ASN A 1 511 ? -24.873 10.691 45.582 1.00 82.69 511 ASN A O 1
ATOM 4207 N N . GLN A 1 512 ? -27.029 11.188 45.255 1.00 81.56 512 GLN A N 1
ATOM 4208 C CA . GLN A 1 512 ? -27.543 9.901 45.745 1.00 81.56 512 GLN A CA 1
ATOM 4209 C C . GLN A 1 512 ? -27.194 8.716 44.835 1.00 81.56 512 GLN A C 1
ATOM 4211 O O . GLN A 1 512 ? -27.122 7.588 45.311 1.00 81.56 512 GLN A O 1
ATOM 4216 N N . ASN A 1 513 ? -26.995 8.960 43.538 1.00 69.12 513 ASN A N 1
ATOM 4217 C CA . ASN A 1 513 ? -26.736 7.919 42.541 1.00 69.12 513 ASN A CA 1
ATOM 4218 C C . ASN A 1 513 ? -25.280 7.927 42.034 1.00 69.12 513 ASN A C 1
ATOM 4220 O O . ASN A 1 513 ? -24.987 7.254 41.051 1.00 69.12 513 ASN A O 1
ATOM 4224 N N . ASN A 1 514 ? -24.375 8.683 42.675 1.00 66.81 514 ASN A N 1
ATOM 4225 C CA . ASN A 1 514 ? -22.986 8.887 42.235 1.00 66.81 514 ASN A CA 1
ATOM 4226 C C . ASN A 1 514 ? -22.858 9.326 40.758 1.00 66.81 514 ASN A C 1
ATOM 4228 O O . ASN A 1 514 ? -21.949 8.903 40.046 1.00 66.81 514 ASN A O 1
ATOM 4232 N N . LEU A 1 515 ? -23.767 10.185 40.291 1.00 67.50 515 LEU A N 1
ATOM 4233 C CA . LEU A 1 515 ? -23.780 10.709 38.923 1.00 67.50 515 LEU A CA 1
ATOM 4234 C C . LEU A 1 515 ? -23.154 12.108 38.845 1.00 67.50 515 LEU A C 1
ATOM 4236 O O . LEU A 1 515 ? -23.240 12.912 39.774 1.00 67.50 515 LEU A O 1
ATOM 4240 N N . THR A 1 516 ? -22.582 12.447 37.688 1.00 64.31 516 THR A N 1
ATOM 4241 C CA . THR A 1 516 ? -21.973 13.767 37.453 1.00 64.31 516 THR A CA 1
ATOM 4242 C C . THR A 1 516 ? -23.033 14.870 37.344 1.00 64.31 516 THR A C 1
ATOM 4244 O O . THR A 1 516 ? -23.891 14.822 36.462 1.00 64.31 516 THR A O 1
ATOM 4247 N N . ILE A 1 517 ? -22.939 15.921 38.167 1.00 76.88 517 ILE A N 1
ATOM 4248 C CA . ILE A 1 517 ? -23.832 17.094 38.114 1.00 76.88 517 ILE A CA 1
ATOM 4249 C C . ILE A 1 517 ? -23.458 18.004 36.934 1.00 76.88 517 ILE A C 1
ATOM 4251 O O . ILE A 1 517 ? -22.331 18.497 36.835 1.00 76.88 517 ILE A O 1
ATOM 4255 N N . LYS A 1 518 ? -24.416 18.289 36.046 1.00 75.75 518 LYS A N 1
ATOM 4256 C CA . LYS A 1 518 ? -24.246 19.251 34.944 1.00 75.75 518 LYS A CA 1
ATOM 4257 C C . LYS A 1 518 ? -24.678 20.660 35.367 1.00 75.75 518 LYS A C 1
ATOM 4259 O O . LYS A 1 518 ? -25.729 20.849 35.972 1.00 75.75 518 LYS A O 1
ATOM 4264 N N . LYS A 1 519 ? -23.897 21.682 34.992 1.00 75.69 519 LYS A N 1
ATOM 4265 C CA . LYS A 1 519 ? -24.208 23.090 35.308 1.00 75.69 519 LYS A CA 1
ATOM 4266 C C . LYS A 1 519 ? -25.503 23.548 34.635 1.00 75.69 519 LYS A C 1
ATOM 4268 O O . LYS A 1 519 ? -25.774 23.222 33.482 1.00 75.69 519 LYS A O 1
ATOM 4273 N N . LEU A 1 520 ? -26.235 24.438 35.299 1.00 71.44 520 LEU A N 1
ATOM 4274 C CA . LEU A 1 520 ? -27.490 24.985 34.778 1.00 71.44 520 LEU A CA 1
ATOM 4275 C C . LEU A 1 520 ? -27.350 25.660 33.396 1.00 71.44 520 LEU A C 1
ATOM 4277 O O . LEU A 1 520 ? -28.218 25.496 32.544 1.00 71.44 520 LEU A O 1
ATOM 4281 N N . SER A 1 521 ? -26.247 26.377 33.149 1.00 68.50 521 SER A N 1
ATOM 4282 C CA . SER A 1 521 ? -25.970 27.022 31.854 1.00 68.50 521 SER A CA 1
ATOM 4283 C C . SER A 1 521 ? -25.843 26.020 30.702 1.00 68.50 521 SER A C 1
ATOM 4285 O O . SER A 1 521 ? -26.219 26.316 29.568 1.00 68.50 521 SER A O 1
ATOM 4287 N N . TRP A 1 522 ? -25.350 24.817 30.994 1.00 66.25 522 TRP A N 1
ATOM 4288 C CA . TRP A 1 522 ? -25.258 23.726 30.033 1.00 66.25 522 TRP A CA 1
ATOM 4289 C C . TRP A 1 522 ? -26.656 23.206 29.669 1.00 66.25 522 TRP A C 1
ATOM 4291 O O . TRP A 1 522 ? -27.002 23.140 28.489 1.00 66.25 522 TRP A O 1
ATOM 4301 N N . LEU A 1 523 ? -27.508 22.970 30.675 1.00 71.12 523 LEU A N 1
ATOM 4302 C CA . LEU A 1 523 ? -28.887 22.492 30.500 1.00 71.12 523 LEU A CA 1
ATOM 4303 C C . LEU A 1 523 ? -29.747 23.457 29.670 1.00 71.12 523 LEU A C 1
ATOM 4305 O O . LEU A 1 523 ? -30.534 23.030 28.820 1.00 71.12 523 LEU A O 1
ATOM 4309 N N . THR A 1 524 ? -29.578 24.765 29.883 1.00 71.19 524 THR A N 1
ATOM 4310 C CA . THR A 1 524 ? -30.293 25.803 29.129 1.00 71.19 524 THR A CA 1
ATOM 4311 C C . THR A 1 524 ? -29.809 25.909 27.685 1.00 71.19 524 THR A C 1
ATOM 4313 O O . THR A 1 524 ? -30.629 26.024 26.775 1.00 71.19 524 THR A O 1
ATOM 4316 N N . ASN A 1 525 ? -28.494 25.819 27.447 1.00 64.88 525 ASN A N 1
ATOM 4317 C CA . ASN A 1 525 ? -27.914 25.906 26.101 1.00 64.88 525 ASN A CA 1
ATOM 4318 C C . ASN A 1 525 ? -28.327 24.723 25.215 1.00 64.88 525 ASN A C 1
ATOM 4320 O O . ASN A 1 525 ? -28.564 24.898 24.021 1.00 64.88 525 ASN A O 1
ATOM 4324 N N . LYS A 1 526 ? -28.467 23.528 25.802 1.00 60.16 526 LYS A N 1
ATOM 4325 C CA . LYS A 1 526 ? -28.935 22.319 25.106 1.00 60.16 526 LYS A CA 1
ATOM 4326 C C . LYS A 1 526 ? -30.458 22.251 24.924 1.00 60.16 526 LYS A C 1
ATOM 4328 O O . LYS A 1 526 ? -30.950 21.298 24.333 1.00 60.16 526 LYS A O 1
ATOM 4333 N N . LYS A 1 527 ? -31.209 23.257 25.398 1.00 66.31 527 LYS A N 1
ATOM 4334 C CA . LYS A 1 527 ? -32.686 23.326 25.363 1.00 66.31 527 LYS A CA 1
ATOM 4335 C C . LYS A 1 527 ? -33.403 22.180 26.090 1.00 66.31 527 LYS A C 1
ATOM 4337 O O . LYS A 1 527 ? -34.607 22.016 25.902 1.00 66.31 527 LYS A O 1
ATOM 4342 N N . TYR A 1 528 ? -32.704 21.441 26.951 1.00 67.44 528 TYR A N 1
ATOM 4343 C CA . TYR A 1 528 ? -33.313 20.421 27.806 1.00 67.44 528 TYR A CA 1
ATOM 4344 C C . TYR A 1 528 ? -34.306 21.029 28.802 1.00 67.44 528 TYR A C 1
ATOM 4346 O O . TYR A 1 528 ? -35.343 20.442 29.109 1.00 67.44 528 TYR A O 1
ATOM 4354 N N . ILE A 1 529 ? -34.003 22.248 29.255 1.00 76.19 529 ILE A N 1
ATOM 4355 C CA . ILE A 1 529 ? -34.894 23.079 30.057 1.00 76.19 529 ILE A CA 1
ATOM 4356 C C . ILE A 1 529 ? -35.105 24.426 29.375 1.00 76.19 529 ILE A C 1
ATOM 4358 O O . ILE A 1 529 ? -34.178 25.018 28.819 1.00 76.19 529 ILE A O 1
ATOM 4362 N N . LYS A 1 530 ? -36.333 24.939 29.457 1.00 79.75 530 LYS A N 1
ATOM 4363 C CA . LYS A 1 530 ? -36.680 26.296 29.026 1.00 79.75 530 LYS A CA 1
ATOM 4364 C C . LYS A 1 530 ? -36.955 27.145 30.266 1.00 79.75 530 LYS A C 1
ATOM 4366 O O . LYS A 1 530 ? -38.067 27.090 30.794 1.00 79.75 530 LYS A O 1
ATOM 4371 N N . PRO A 1 531 ? -35.955 27.887 30.775 1.00 79.62 531 PRO A N 1
ATOM 4372 C CA . PRO A 1 531 ? -36.170 28.780 31.896 1.00 79.62 531 PRO A CA 1
ATOM 4373 C C . PRO A 1 531 ? -37.002 29.982 31.436 1.00 79.62 531 PRO A C 1
ATOM 4375 O O . PRO A 1 531 ? -36.666 30.647 30.458 1.00 79.62 531 PRO A O 1
ATOM 4378 N N . HIS A 1 532 ? -38.072 30.282 32.158 1.00 84.25 532 HIS A N 1
ATOM 4379 C CA . HIS A 1 532 ? -38.915 31.445 31.925 1.00 84.25 532 HIS A CA 1
ATOM 4380 C C . HIS A 1 532 ? -39.050 32.259 33.210 1.00 84.25 532 HIS A C 1
ATOM 4382 O O . HIS A 1 532 ? -39.170 31.701 34.305 1.00 84.25 532 HIS A O 1
ATOM 4388 N N . ARG A 1 533 ? -38.991 33.587 33.090 1.00 84.62 533 ARG A N 1
ATOM 4389 C CA . ARG A 1 533 ? -39.091 34.494 34.234 1.00 84.62 533 ARG A CA 1
ATOM 4390 C C . ARG A 1 533 ? -40.545 34.902 34.436 1.00 84.62 533 ARG A C 1
ATOM 4392 O O . ARG A 1 533 ? -41.143 35.510 33.560 1.00 84.62 533 ARG A O 1
ATOM 4399 N N . PHE A 1 534 ? -41.075 34.612 35.616 1.00 84.62 534 PHE A N 1
ATOM 4400 C CA . PHE A 1 534 ? -42.368 35.098 36.089 1.00 84.62 534 PHE A CA 1
ATOM 4401 C C . PHE A 1 534 ? -42.166 36.150 37.188 1.00 84.62 534 PHE A C 1
ATOM 4403 O O . PHE A 1 534 ? -41.052 36.359 37.675 1.00 84.62 534 PHE A O 1
ATOM 4410 N N . THR A 1 535 ? -43.254 36.786 37.625 1.00 80.19 535 THR A N 1
ATOM 4411 C CA . THR A 1 535 ? -43.252 37.807 38.691 1.00 80.19 535 THR A CA 1
ATOM 4412 C C . THR A 1 535 ? -42.613 37.328 39.999 1.00 80.19 535 THR A C 1
ATOM 4414 O O . THR A 1 535 ? -42.015 38.128 40.709 1.00 80.19 535 THR A O 1
ATOM 4417 N N . LYS A 1 536 ? -42.685 36.022 40.295 1.00 78.81 536 LYS A N 1
ATOM 4418 C CA . LYS A 1 536 ? -42.163 35.401 41.526 1.00 78.81 536 LYS A CA 1
ATOM 4419 C C . LYS A 1 536 ? -40.825 34.659 41.367 1.00 78.81 536 LYS A C 1
ATOM 4421 O O . LYS A 1 536 ? -40.395 34.003 42.307 1.00 78.81 536 LYS A O 1
ATOM 4426 N N . GLY A 1 537 ? -40.160 34.738 40.208 1.00 87.12 537 GLY A N 1
ATOM 4427 C CA . GLY A 1 537 ? -38.843 34.117 39.999 1.00 87.12 537 GLY A CA 1
ATOM 4428 C C . GLY A 1 537 ? -38.680 33.401 38.658 1.00 87.12 537 GLY A C 1
ATOM 4429 O O . GLY A 1 537 ? -39.475 33.574 37.735 1.00 87.12 537 GLY A O 1
ATOM 4430 N N . TRP A 1 538 ? -37.620 32.599 38.541 1.00 86.69 538 TRP A N 1
ATOM 4431 C CA . TRP A 1 538 ? -37.342 31.786 37.354 1.00 86.69 538 TRP A CA 1
ATOM 4432 C C . TRP A 1 538 ? -37.926 30.383 37.496 1.00 86.69 538 TRP A C 1
ATOM 4434 O O . TRP A 1 538 ? -37.739 29.739 38.526 1.00 86.69 538 TRP A O 1
ATOM 4444 N N . TYR A 1 539 ? -38.564 29.892 36.438 1.00 88.69 539 TYR A N 1
ATOM 4445 C CA . TYR A 1 539 ? -39.205 28.580 36.395 1.00 88.69 539 TYR A CA 1
ATOM 4446 C C . TYR A 1 539 ? -38.730 27.780 35.188 1.00 88.69 539 TYR A C 1
ATOM 4448 O O . TYR A 1 539 ? -38.502 28.345 34.124 1.00 88.69 539 TYR A O 1
ATOM 4456 N N . VAL A 1 540 ? -38.604 26.468 35.350 1.00 87.12 540 VAL A N 1
ATOM 4457 C CA . VAL A 1 540 ? -38.422 25.503 34.265 1.00 87.12 540 VAL A CA 1
ATOM 4458 C C . VAL A 1 540 ? -39.807 25.067 33.787 1.00 87.12 540 VAL A C 1
ATOM 4460 O O . VAL A 1 540 ? -40.611 24.595 34.590 1.00 87.12 540 VAL A O 1
ATOM 4463 N N . LEU A 1 541 ? -40.095 25.270 32.500 1.00 87.06 541 LEU A N 1
ATOM 4464 C CA . LEU A 1 541 ? -41.388 24.948 31.886 1.00 87.06 541 LEU A CA 1
ATOM 4465 C C . LEU A 1 541 ? -41.425 23.537 31.284 1.00 87.06 541 LEU A C 1
ATOM 4467 O O . LEU A 1 541 ? -40.401 23.045 30.811 1.00 87.06 541 LEU A O 1
ATOM 4471 N N . GLY A 1 542 ? -42.623 22.946 31.238 1.00 82.44 542 GLY A N 1
ATOM 4472 C CA . GLY A 1 542 ? -42.922 21.681 30.552 1.00 82.44 542 GLY A CA 1
ATOM 4473 C C . GLY A 1 542 ? -42.832 20.431 31.428 1.00 82.44 542 GLY A C 1
ATOM 4474 O O . GLY A 1 542 ? -43.114 19.335 30.951 1.00 82.44 542 GLY A O 1
ATOM 4475 N N . TYR A 1 543 ? -42.472 20.588 32.704 1.00 86.06 543 TYR A N 1
ATOM 4476 C CA . TYR A 1 543 ? -42.269 19.485 33.641 1.00 86.06 543 TYR A CA 1
ATOM 4477 C C . TYR A 1 543 ? -43.002 19.732 34.962 1.00 86.06 543 TYR A C 1
ATOM 4479 O O . TYR A 1 543 ? -43.187 20.877 35.381 1.00 86.06 543 TYR A O 1
ATOM 4487 N N . VAL A 1 544 ? -43.378 18.648 35.635 1.00 89.38 544 VAL A N 1
ATOM 4488 C CA . VAL A 1 544 ? -43.792 18.598 37.047 1.00 89.38 544 VAL A CA 1
ATOM 4489 C C . VAL A 1 544 ? -43.053 17.452 37.737 1.00 89.38 544 VAL A C 1
ATOM 4491 O O . VAL A 1 544 ? -42.670 16.488 37.074 1.00 89.38 544 VAL A O 1
ATOM 4494 N N . PHE A 1 545 ? -42.817 17.543 39.047 1.00 90.31 545 PHE A N 1
ATOM 4495 C CA . PHE A 1 545 ? -42.297 16.396 39.796 1.00 90.31 545 PHE A CA 1
ATOM 4496 C C . PHE A 1 545 ? -43.352 15.289 39.841 1.00 90.31 545 PHE A C 1
ATOM 4498 O O . PHE A 1 545 ? -44.544 15.579 39.972 1.00 90.31 545 PHE A O 1
ATOM 4505 N N . LYS A 1 546 ? -42.922 14.031 39.719 1.00 87.19 546 LYS A N 1
ATOM 4506 C CA . LYS A 1 546 ? -43.801 12.885 39.971 1.00 87.19 546 LYS A CA 1
ATOM 4507 C C . LYS A 1 546 ? -44.239 12.922 41.434 1.00 87.19 546 LYS A C 1
ATOM 4509 O O . LYS A 1 546 ? -43.421 13.221 42.302 1.00 87.19 546 LYS A O 1
ATOM 4514 N N . GLN A 1 547 ? -45.518 12.664 41.694 1.00 74.12 547 GLN A N 1
ATOM 4515 C CA . GLN A 1 547 ? -45.983 12.441 43.061 1.00 74.12 547 GLN A CA 1
ATOM 4516 C C . GLN A 1 547 ? -45.356 11.131 43.553 1.00 74.12 547 GLN A C 1
ATOM 4518 O O . GLN A 1 547 ? -45.333 10.154 42.807 1.00 74.12 547 GLN A O 1
ATOM 4523 N N . GLU A 1 548 ? -44.766 11.151 44.746 1.00 53.59 548 GLU A N 1
ATOM 4524 C CA . GLU A 1 548 ? -44.312 9.928 45.413 1.00 53.59 548 GLU A CA 1
ATOM 4525 C C . GLU A 1 548 ? -45.566 9.149 45.844 1.00 53.59 548 GLU A C 1
ATOM 4527 O O . GLU A 1 548 ? -46.464 9.745 46.442 1.00 53.59 548 GLU A O 1
ATOM 4532 N N . GLU A 1 549 ? -45.661 7.874 45.446 1.00 36.75 549 GLU A N 1
ATOM 4533 C CA . GLU A 1 549 ? -46.679 6.932 45.947 1.00 36.75 549 GLU A CA 1
ATOM 4534 C C . GLU A 1 549 ? -46.405 6.535 47.399 1.00 36.75 549 GLU A C 1
ATOM 4536 O O . GLU A 1 549 ? -45.213 6.332 47.740 1.00 36.75 549 GLU A O 1
#